Protein 6OZ1 (pdb70)

Foldseek 3Di:
DVVPDDPQADCQLPADDDPCVVVLVVVLVVLVVVDPLFVLQFFDVVLLCLLPDPPDFLLSSLCSLLVVLPQFFAEKEFDWDWDQDPVRATAIGTDLAIDTDGSNNLVLLLQLLLQLVVVLVDAAAAEEEEEDFDHSLNSSPQSNLQFRNYEYEDDQNQDDLVQVLVVLVVRLGQEYEYELVCLVSSLVSCLSRLSHAEYEYEPADCVRVSRVVSLVVSVVVCVVSVHNHHYYYSVVSSVVSSPGDTRDGHDRPQQRFHYWQWDDDPVRRIFTFTQGRVLLSCLQNDQFPDNDGHRWQEEQQFGPSFVVNSNGNSNQSSRRHYYYYDNDNQCPCVQSRQLNSLTQEYEAEQLVLLVVLLVLLVVLVVPDDDVDDSVVVSLVSLVCCQCRRNPVNHSYYEYEPADAAPVSQVVVCSSNVYHYWYWYDDPFAPTADIQQAGNPAFWDDKDFDAPVVQPAACPDPPWHKHFIWTDTPSGTPATPPCVVVRVVQADPVRTGGPQWMWTDPGVRGIGTQARVVQWDAAQVGHIERQRNLQNLLSSQNQFPGKAKDDDNNHQAIEMATATDPVLCVVCVVPVVPSQVVSLVSQVVSCVVVVHDPRSRHPYYHYDPDDDDSNNVQAPSSRHGPVVVVCVVCVVVVVVVVVD

Structure (mmCIF, N/CA/C/O backbone):
data_6OZ1
#
_entry.id   6OZ1
#
_cell.length_a   60.325
_cell.length_b   90.580
_cell.length_c   172.202
_cell.angle_alpha   90.00
_cell.angle_beta   90.00
_cell.angle_gamma   90.00
#
_symmetry.space_group_name_H-M   'P 21 21 21'
#
loop_
_entity.id
_entity.type
_entity.pdbx_description
1 polymer Oxidoreductase
2 non-polymer 'SULFATE ION'
3 non-polymer 'CHLORIDE ION'
4 non-polymer 'ADENOSINE MONOPHOSPHATE'
5 non-polymer 'SUCCINIC ACID'
6 non-polymer GLYCEROL
7 water water
#
loop_
_atom_site.group_PDB
_atom_site.id
_atom_site.type_symbol
_atom_site.label_atom_id
_atom_site.label_alt_id
_atom_site.label_comp_id
_atom_site.label_asym_id
_atom_site.label_entity_id
_atom_site.label_seq_id
_atom_site.pdbx_PDB_ins_code
_atom_site.Cartn_x
_atom_site.Cartn_y
_atom_site.Cartn_z
_atom_site.occupancy
_atom_site.B_iso_or_equiv
_atom_site.auth_seq_id
_atom_site.auth_comp_id
_atom_site.auth_asym_id
_atom_site.auth_atom_id
_atom_site.pdbx_PDB_model_num
ATOM 1 N N . GLN A 1 1 ? 3.685 41.886 -40.266 1.00 94.50 -1 GLN A N 1
ATOM 2 C CA . GLN A 1 1 ? 3.902 40.492 -40.659 1.00 96.38 -1 GLN A CA 1
ATOM 3 C C . GLN A 1 1 ? 3.287 40.192 -42.020 1.00 99.64 -1 GLN A C 1
ATOM 4 O O . GLN A 1 1 ? 3.645 39.214 -42.675 1.00 98.30 -1 GLN A O 1
ATOM 10 N N . GLY A 1 2 ? 2.343 41.029 -42.448 1.00 109.61 0 GLY A N 1
ATOM 11 C CA . GLY A 1 2 ? 1.957 41.005 -43.845 1.00 109.08 0 GLY A CA 1
ATOM 12 C C . GLY A 1 2 ? 3.128 41.338 -44.742 1.00 105.13 0 GLY A C 1
ATOM 13 O O . GLY A 1 2 ? 3.185 40.894 -45.893 1.00 108.43 0 GLY A O 1
ATOM 14 N N . MET A 1 3 ? 4.097 42.086 -44.212 1.00 82.82 1 MET A N 1
ATOM 15 C CA . MET A 1 3 ? 5.263 42.494 -44.970 1.00 67.26 1 MET A CA 1
ATOM 16 C C . MET A 1 3 ? 6.418 41.509 -44.893 1.00 57.81 1 MET A C 1
ATOM 17 O O . MET A 1 3 ? 7.447 41.759 -45.526 1.00 57.27 1 MET A O 1
ATOM 22 N N . THR A 1 4 ? 6.268 40.401 -44.167 1.00 56.51 2 THR A N 1
ATOM 23 C CA . THR A 1 4 ? 7.195 39.273 -44.246 1.00 55.98 2 THR A CA 1
ATOM 24 C C . THR A 1 4 ? 6.655 38.131 -45.101 1.00 55.64 2 THR A C 1
ATOM 25 O O . THR A 1 4 ? 7.295 37.080 -45.192 1.00 55.38 2 THR A O 1
ATOM 29 N N . GLU A 1 5 ? 5.504 38.316 -45.736 1.00 55.87 3 GLU A N 1
ATOM 30 C CA . GLU A 1 5 ? 4.984 37.336 -46.685 1.00 58.60 3 GLU A CA 1
ATOM 31 C C . GLU A 1 5 ? 5.881 37.253 -47.916 1.00 56.16 3 GLU A C 1
ATOM 32 O O . GLU A 1 5 ? 6.393 38.268 -48.394 1.00 56.53 3 GLU A O 1
ATOM 38 N N . THR A 1 6 ? 6.045 36.045 -48.452 1.00 56.15 4 THR A N 1
ATOM 39 C CA . THR A 1 6 ? 6.758 35.873 -49.713 1.00 56.61 4 THR A CA 1
ATOM 40 C C . THR A 1 6 ? 5.897 35.068 -50.679 1.00 57.21 4 THR A C 1
ATOM 41 O O . THR A 1 6 ? 4.848 34.536 -50.308 1.00 57.17 4 THR A O 1
ATOM 45 N N . ILE A 1 7 ? 6.381 34.930 -51.918 1.00 57.89 5 ILE A N 1
ATOM 46 C CA . ILE A 1 7 ? 5.693 34.047 -52.845 1.00 58.73 5 ILE A CA 1
ATOM 47 C C . ILE A 1 7 ? 5.742 32.588 -52.377 1.00 58.60 5 ILE A C 1
ATOM 48 O O . ILE A 1 7 ? 4.953 31.775 -52.866 1.00 59.31 5 ILE A O 1
ATOM 53 N N . SER A 1 8 ? 6.636 32.225 -51.441 1.00 57.91 6 SER A N 1
ATOM 54 C CA . SER A 1 8 ? 6.642 30.865 -50.902 1.00 57.96 6 SER A CA 1
ATOM 55 C C . SER A 1 8 ? 5.720 30.687 -49.705 1.00 57.32 6 SER A C 1
ATOM 56 O O . SER A 1 8 ? 5.593 29.563 -49.209 1.00 57.42 6 SER A O 1
ATOM 59 N N . THR A 1 9 ? 5.094 31.748 -49.219 1.00 56.79 7 THR A N 1
ATOM 60 C CA . THR A 1 9 ? 4.204 31.632 -48.078 1.00 56.23 7 THR A CA 1
ATOM 61 C C . THR A 1 9 ? 3.016 30.766 -48.466 1.00 56.69 7 THR A C 1
ATOM 62 O O . THR A 1 9 ? 2.334 31.074 -49.457 1.00 57.35 7 THR A O 1
ATOM 66 N N . PRO A 1 10 ? 2.748 29.677 -47.751 1.00 56.56 8 PRO A N 1
ATOM 67 C CA . PRO A 1 10 ? 1.572 28.864 -48.076 1.00 57.07 8 PRO A CA 1
ATOM 68 C C . PRO A 1 10 ? 0.306 29.694 -48.023 1.00 56.92 8 PRO A C 1
ATOM 69 O O . PRO A 1 10 ? 0.132 30.537 -47.140 1.00 56.20 8 PRO A O 1
ATOM 73 N N . ALA A 1 11 ? -0.566 29.482 -49.012 1.00 58.72 9 ALA A N 1
ATOM 74 C CA . ALA A 1 11 ? -1.942 29.930 -48.850 1.00 61.35 9 ALA A CA 1
ATOM 75 C C . ALA A 1 11 ? -2.587 29.217 -47.674 1.00 67.95 9 ALA A C 1
ATOM 76 O O . ALA A 1 11 ? -3.446 29.788 -46.998 1.00 66.16 9 ALA A O 1
ATOM 78 N N . ALA A 1 12 ? -2.137 27.985 -47.393 1.00 71.17 10 ALA A N 1
ATOM 79 C CA . ALA A 1 12 ? -2.674 27.160 -46.319 1.00 72.41 10 ALA A CA 1
ATOM 80 C C . ALA A 1 12 ? -2.447 27.764 -44.925 1.00 76.51 10 ALA A C 1
ATOM 81 O O . ALA A 1 12 ? -3.072 27.300 -43.955 1.00 75.80 10 ALA A O 1
ATOM 83 N N . THR A 1 13 ? -1.564 28.776 -44.798 1.00 76.89 11 THR A N 1
ATOM 84 C CA . THR A 1 13 ? -1.494 29.586 -43.576 1.00 74.34 11 THR A CA 1
ATOM 85 C C . THR A 1 13 ? -2.779 30.381 -43.358 1.00 77.49 11 THR A C 1
ATOM 86 O O . THR A 1 13 ? -2.956 30.954 -42.274 1.00 67.25 11 THR A O 1
ATOM 90 N N . THR A 1 14 ? -3.659 30.409 -44.374 1.00 89.62 12 THR A N 1
ATOM 91 C CA . THR A 1 14 ? -4.918 31.144 -44.440 1.00 96.36 12 THR A CA 1
ATOM 92 C C . THR A 1 14 ? -6.060 30.241 -44.911 1.00 99.35 12 THR A C 1
ATOM 93 O O . THR A 1 14 ? -7.013 29.996 -44.165 1.00 100.86 12 THR A O 1
ATOM 97 N N . THR A 1 15 ? -5.971 29.731 -46.143 1.00 98.54 13 THR A N 1
ATOM 98 C CA . THR A 1 15 ? -7.102 29.086 -46.793 1.00 101.75 13 THR A CA 1
ATOM 99 C C . THR A 1 15 ? -6.819 27.623 -47.144 1.00 110.09 13 THR A C 1
ATOM 100 O O . THR A 1 15 ? -5.701 27.281 -47.550 1.00 108.08 13 THR A O 1
ATOM 104 N N . PRO A 1 16 ? -7.815 26.724 -46.974 1.00 123.38 14 PRO A N 1
ATOM 105 C CA . PRO A 1 16 ? -7.675 25.350 -47.485 1.00 134.66 14 PRO A CA 1
ATOM 106 C C . PRO A 1 16 ? -8.297 25.182 -48.874 1.00 144.37 14 PRO A C 1
ATOM 107 O O . PRO A 1 16 ? -9.516 25.321 -49.023 1.00 148.46 14 PRO A O 1
ATOM 111 N N . ASP A 1 17 ? -7.488 24.901 -49.901 1.00 149.01 15 ASP A N 1
ATOM 112 C CA . ASP A 1 17 ? -7.954 24.901 -51.287 1.00 151.11 15 ASP A CA 1
ATOM 113 C C . ASP A 1 17 ? -7.703 23.566 -51.970 1.00 147.40 15 ASP A C 1
ATOM 114 O O . ASP A 1 17 ? -6.586 23.034 -51.926 1.00 149.42 15 ASP A O 1
ATOM 119 N N . LEU A 1 18 ? -8.744 23.050 -52.615 1.00 138.75 16 LEU A N 1
ATOM 120 C CA . LEU A 1 18 ? -8.670 21.990 -53.610 1.00 131.98 16 LEU A CA 1
ATOM 121 C C . LEU A 1 18 ? -10.058 21.870 -54.220 1.00 129.06 16 LEU A C 1
ATOM 122 O O . LEU A 1 18 ? -11.050 22.317 -53.634 1.00 125.99 16 LEU A O 1
ATOM 127 N N . ALA A 1 19 ? -10.109 21.270 -55.413 1.00 131.36 17 ALA A N 1
ATOM 128 C CA . ALA A 1 19 ? -11.356 21.166 -56.164 1.00 135.15 17 ALA A CA 1
ATOM 129 C C . ALA A 1 19 ? -12.516 20.642 -55.321 1.00 140.25 17 ALA A C 1
ATOM 130 O O . ALA A 1 19 ? -13.672 21.008 -55.570 1.00 140.72 17 ALA A O 1
ATOM 132 N N . ASP A 1 20 ? -12.233 19.811 -54.307 1.00 146.41 18 ASP A N 1
ATOM 133 C CA . ASP A 1 20 ? -13.297 19.143 -53.559 1.00 151.60 18 ASP A CA 1
ATOM 134 C C . ASP A 1 20 ? -13.937 19.982 -52.463 1.00 150.44 18 ASP A C 1
ATOM 135 O O . ASP A 1 20 ? -15.021 19.619 -52.005 1.00 151.87 18 ASP A O 1
ATOM 140 N N . GLN A 1 21 ? -13.312 21.056 -51.982 1.00 144.73 19 GLN A N 1
ATOM 141 C CA . GLN A 1 21 ? -14.081 21.737 -50.942 1.00 139.38 19 GLN A CA 1
ATOM 142 C C . GLN A 1 21 ? -15.322 22.411 -51.507 1.00 136.64 19 GLN A C 1
ATOM 143 O O . GLN A 1 21 ? -16.098 22.993 -50.744 1.00 135.56 19 GLN A O 1
ATOM 149 N N . GLN A 1 22 ? -15.495 22.333 -52.828 1.00 135.30 20 GLN A N 1
ATOM 150 C CA . GLN A 1 22 ? -16.800 22.400 -53.478 1.00 134.62 20 GLN A CA 1
ATOM 151 C C . GLN A 1 22 ? -17.592 21.109 -53.289 1.00 136.23 20 GLN A C 1
ATOM 152 O O . GLN A 1 22 ? -18.821 21.145 -53.179 1.00 139.57 20 GLN A O 1
ATOM 158 N N . GLU A 1 23 ? -16.908 19.961 -53.260 1.00 132.07 21 GLU A N 1
ATOM 159 C CA . GLU A 1 23 ? -17.584 18.680 -53.076 1.00 128.25 21 GLU A CA 1
ATOM 160 C C . GLU A 1 23 ? -18.009 18.503 -51.612 1.00 120.08 21 GLU A C 1
ATOM 161 O O . GLU A 1 23 ? -19.018 17.851 -51.325 1.00 119.89 21 GLU A O 1
ATOM 167 N N . LEU A 1 24 ? -17.226 19.047 -50.674 1.00 108.70 22 LEU A N 1
ATOM 168 C CA . LEU A 1 24 ? -17.643 18.998 -49.270 1.00 101.44 22 LEU A CA 1
ATOM 169 C C . LEU A 1 24 ? -18.790 19.966 -49.006 1.00 104.22 22 LEU A C 1
ATOM 170 O O . LEU A 1 24 ? -19.754 19.605 -48.326 1.00 106.61 22 LEU A O 1
ATOM 175 N N . GLU A 1 25 ? -18.708 21.192 -49.542 1.00 104.11 23 GLU A N 1
ATOM 176 C CA . GLU A 1 25 ? -19.834 22.120 -49.449 1.00 101.56 23 GLU A CA 1
ATOM 177 C C . GLU A 1 25 ? -21.105 21.488 -49.990 1.00 96.19 23 GLU A C 1
ATOM 178 O O . GLU A 1 25 ? -22.201 21.772 -49.489 1.00 95.23 23 GLU A O 1
ATOM 184 N N . ARG A 1 26 ? -20.974 20.622 -51.001 1.00 90.67 24 ARG A N 1
ATOM 185 C CA . ARG A 1 26 ? -22.097 19.852 -51.520 1.00 89.04 24 ARG A CA 1
ATOM 186 C C . ARG A 1 26 ? -22.479 18.727 -50.563 1.00 83.24 24 ARG A C 1
ATOM 187 O O . ARG A 1 26 ? -23.662 18.524 -50.272 1.00 79.94 24 ARG A O 1
ATOM 195 N N . ARG A 1 27 ? -21.485 17.982 -50.066 1.00 83.05 25 ARG A N 1
ATOM 196 C CA . ARG A 1 27 ? -21.746 16.913 -49.102 1.00 83.16 25 ARG A CA 1
ATOM 197 C C . ARG A 1 27 ? -22.354 17.442 -47.809 1.00 76.60 25 ARG A C 1
ATOM 198 O O . ARG A 1 27 ? -23.210 16.779 -47.206 1.00 69.96 25 ARG A O 1
ATOM 206 N N . VAL A 1 28 ? -21.927 18.625 -47.370 1.00 68.39 26 VAL A N 1
ATOM 207 C CA . VAL A 1 28 ? -22.568 19.279 -46.237 1.00 66.63 26 VAL A CA 1
ATOM 208 C C . VAL A 1 28 ? -24.014 19.591 -46.570 1.00 69.99 26 VAL A C 1
ATOM 209 O O . VAL A 1 28 ? -24.932 19.262 -45.808 1.00 67.41 26 VAL A O 1
ATOM 213 N N . ALA A 1 29 ? -24.240 20.180 -47.753 1.00 69.86 27 ALA A N 1
ATOM 214 C CA . ALA A 1 29 ? -25.588 20.525 -48.180 1.00 71.51 27 ALA A CA 1
ATOM 215 C C . ALA A 1 29 ? -26.490 19.300 -48.202 1.00 72.70 27 ALA A C 1
ATOM 216 O O . ALA A 1 29 ? -27.666 19.376 -47.828 1.00 72.93 27 ALA A O 1
ATOM 218 N N . GLN A 1 30 ? -25.951 18.153 -48.598 1.00 73.52 28 GLN A N 1
ATOM 219 C CA . GLN A 1 30 ? -26.768 16.952 -48.653 1.00 84.32 28 GLN A CA 1
ATOM 220 C C . GLN A 1 30 ? -27.176 16.487 -47.263 1.00 81.42 28 GLN A C 1
ATOM 221 O O . GLN A 1 30 ? -28.342 16.136 -47.042 1.00 83.25 28 GLN A O 1
ATOM 227 N N . VAL A 1 31 ? -26.239 16.482 -46.306 1.00 70.46 29 VAL A N 1
ATOM 228 C CA . VAL A 1 31 ? -26.573 16.049 -44.958 1.00 68.60 29 VAL A CA 1
ATOM 229 C C . VAL A 1 31 ? -27.594 16.996 -44.345 1.00 67.69 29 VAL A C 1
ATOM 230 O O . VAL A 1 31 ? -28.501 16.573 -43.617 1.00 67.25 29 VAL A O 1
ATOM 234 N N . VAL A 1 32 ? -27.476 18.290 -44.646 1.00 67.56 30 VAL A N 1
ATOM 235 C CA . VAL A 1 32 ? -28.402 19.265 -44.084 1.00 66.95 30 VAL A CA 1
ATOM 236 C C . VAL A 1 32 ? -29.793 19.085 -44.665 1.00 71.40 30 VAL A C 1
ATOM 237 O O . VAL A 1 32 ? -30.792 19.264 -43.958 1.00 68.52 30 VAL A O 1
ATOM 241 N N . SER A 1 33 ? -29.887 18.663 -45.928 1.00 76.17 31 SER A N 1
ATOM 242 C CA . SER A 1 33 ? -31.150 18.709 -46.650 1.00 84.05 31 SER A CA 1
ATOM 243 C C . SER A 1 33 ? -32.143 17.634 -46.231 1.00 86.70 31 SER A C 1
ATOM 244 O O . SER A 1 33 ? -33.319 17.745 -46.590 1.00 95.73 31 SER A O 1
ATOM 247 N N . ASN A 1 34 ? -31.723 16.598 -45.512 1.00 81.05 32 ASN A N 1
ATOM 248 C CA . ASN A 1 34 ? -32.677 15.642 -44.960 1.00 80.49 32 ASN A CA 1
ATOM 249 C C . ASN A 1 34 ? -32.726 15.699 -43.435 1.00 73.50 32 ASN A C 1
ATOM 250 O O . ASN A 1 34 ? -33.207 14.757 -42.795 1.00 72.10 32 ASN A O 1
ATOM 255 N N . ASP A 1 35 ? -32.254 16.792 -42.836 1.00 68.82 33 ASP A N 1
ATOM 256 C CA . ASP A 1 35 ? -32.068 16.858 -41.389 1.00 65.78 33 ASP A CA 1
ATOM 257 C C . ASP A 1 35 ? -32.567 18.171 -40.809 1.00 66.31 33 ASP A C 1
ATOM 258 O O . ASP A 1 35 ? -31.825 19.165 -40.789 1.00 64.10 33 ASP A O 1
ATOM 263 N N . PRO A 1 36 ? -33.786 18.188 -40.250 1.00 70.45 34 PRO A N 1
ATOM 264 C CA . PRO A 1 36 ? -34.327 19.432 -39.661 1.00 70.91 34 PRO A CA 1
ATOM 265 C C . PRO A 1 36 ? -33.522 19.998 -38.495 1.00 66.23 34 PRO A C 1
ATOM 266 O O . PRO A 1 36 ? -33.407 21.225 -38.366 1.00 61.53 34 PRO A O 1
ATOM 270 N N . GLN A 1 37 ? -32.961 19.144 -37.635 1.00 62.20 35 GLN A N 1
ATOM 271 C CA . GLN A 1 37 ? -32.122 19.643 -36.548 1.00 60.93 35 GLN A CA 1
ATOM 272 C C . GLN A 1 37 ? -30.974 20.514 -37.070 1.00 64.19 35 GLN A C 1
ATOM 273 O O . GLN A 1 37 ? -30.657 21.554 -36.478 1.00 67.97 35 GLN A O 1
ATOM 279 N N . LEU A 1 38 ? -30.354 20.122 -38.191 1.00 62.04 36 LEU A N 1
ATOM 280 C CA . LEU A 1 38 ? -29.156 20.822 -38.653 1.00 59.17 36 LEU A CA 1
ATOM 281 C C . LEU A 1 38 ? -29.482 22.167 -39.276 1.00 60.18 36 LEU A C 1
ATOM 282 O O . LEU A 1 38 ? -28.706 23.113 -39.126 1.00 59.56 36 LEU A O 1
ATOM 287 N N . GLN A 1 39 ? -30.604 22.266 -39.975 1.00 62.77 37 GLN A N 1
ATOM 288 C CA . GLN A 1 39 ? -31.019 23.542 -40.555 1.00 69.82 37 GLN A CA 1
ATOM 289 C C . GLN A 1 39 ? -30.986 24.678 -39.528 1.00 71.31 37 GLN A C 1
ATOM 290 O O . GLN A 1 39 ? -30.440 25.753 -39.797 1.00 71.33 37 GLN A O 1
ATOM 296 N N . ALA A 1 40 ? -31.521 24.443 -38.333 1.00 70.99 38 ALA A N 1
ATOM 297 C CA . ALA A 1 40 ? -31.637 25.493 -37.326 1.00 72.99 38 ALA A CA 1
ATOM 298 C C . ALA A 1 40 ? -30.332 25.799 -36.598 1.00 71.23 38 ALA A C 1
ATOM 299 O O . ALA A 1 40 ? -30.340 26.627 -35.678 1.00 72.77 38 ALA A O 1
ATOM 301 N N . LEU A 1 41 ? -29.215 25.176 -36.978 1.00 64.46 39 LEU A N 1
ATOM 302 C CA . LEU A 1 41 ? -27.970 25.333 -36.241 1.00 62.25 39 LEU A CA 1
ATOM 303 C C . LEU A 1 41 ? -26.880 25.993 -37.067 1.00 62.07 39 LEU A C 1
ATOM 304 O O . LEU A 1 41 ? -25.706 25.926 -36.687 1.00 59.30 39 LEU A O 1
ATOM 309 N N . LEU A 1 42 ? -27.219 26.599 -38.172 1.00 65.88 40 LEU A N 1
ATOM 310 C CA . LEU A 1 42 ? -26.159 27.284 -38.892 1.00 69.51 40 LEU A CA 1
ATOM 311 C C . LEU A 1 42 ? -25.819 28.596 -38.184 1.00 66.23 40 LEU A C 1
ATOM 312 O O . LEU A 1 42 ? -26.667 29.170 -37.493 1.00 62.17 40 LEU A O 1
ATOM 317 N N . PRO A 1 43 ? -24.575 29.060 -38.300 1.00 67.60 41 PRO A N 1
ATOM 318 C CA . PRO A 1 43 ? -24.185 30.303 -37.623 1.00 68.67 41 PRO A CA 1
ATOM 319 C C . PRO A 1 43 ? -24.921 31.525 -38.151 1.00 71.67 41 PRO A C 1
ATOM 320 O O . PRO A 1 43 ? -25.087 31.714 -39.356 1.00 72.40 41 PRO A O 1
ATOM 324 N N . ASP A 1 44 ? -25.332 32.374 -37.221 1.00 70.18 42 ASP A N 1
ATOM 325 C CA . ASP A 1 44 ? -26.007 33.628 -37.535 1.00 70.66 42 ASP A CA 1
ATOM 326 C C . ASP A 1 44 ? -24.960 34.721 -37.708 1.00 75.41 42 ASP A C 1
ATOM 327 O O . ASP A 1 44 ? -24.228 35.041 -36.767 1.00 77.19 42 ASP A O 1
ATOM 332 N N . ASP A 1 45 ? -24.895 35.310 -38.899 1.00 80.45 43 ASP A N 1
ATOM 333 C CA . ASP A 1 45 ? -23.870 36.320 -39.133 1.00 84.23 43 ASP A CA 1
ATOM 334 C C . ASP A 1 45 ? -24.181 37.641 -38.442 1.00 80.35 43 ASP A C 1
ATOM 335 O O . ASP A 1 45 ? -23.274 38.462 -38.276 1.00 81.44 43 ASP A O 1
ATOM 340 N N . ALA A 1 46 ? -25.429 37.861 -38.033 1.00 74.64 44 ALA A N 1
ATOM 341 C CA . ALA A 1 46 ? -25.737 39.023 -37.206 1.00 72.99 44 ALA A CA 1
ATOM 342 C C . ALA A 1 46 ? -25.224 38.839 -35.776 1.00 72.55 44 ALA A C 1
ATOM 343 O O . ALA A 1 46 ? -24.712 39.784 -35.161 1.00 74.23 44 ALA A O 1
ATOM 345 N N . VAL A 1 47 ? -25.355 37.638 -35.222 1.00 66.00 45 VAL A N 1
ATOM 346 C CA . VAL A 1 47 ? -24.788 37.407 -33.898 1.00 67.42 45 VAL A CA 1
ATOM 347 C C . VAL A 1 47 ? -23.266 37.495 -33.951 1.00 70.53 45 VAL A C 1
ATOM 348 O O . VAL A 1 47 ? -22.641 38.100 -33.073 1.00 72.46 45 VAL A O 1
ATOM 352 N N . SER A 1 48 ? -22.650 36.953 -35.011 1.00 72.59 46 SER A N 1
ATOM 353 C CA . SER A 1 48 ? -21.193 36.997 -35.135 1.00 74.98 46 SER A CA 1
ATOM 354 C C . SER A 1 48 ? -20.670 38.426 -35.214 1.00 76.88 46 SER A C 1
ATOM 355 O O . SER A 1 48 ? -19.644 38.749 -34.604 1.00 77.85 46 SER A O 1
ATOM 358 N N . GLY A 1 49 ? -21.350 39.294 -35.966 1.00 73.97 47 GLY A N 1
ATOM 359 C CA . GLY A 1 49 ? -20.884 40.664 -36.077 1.00 74.23 47 GLY A CA 1
ATOM 360 C C . GLY A 1 49 ? -21.009 41.439 -34.777 1.00 76.00 47 GLY A C 1
ATOM 361 O O . GLY A 1 49 ? -20.173 42.291 -34.471 1.00 82.14 47 GLY A O 1
ATOM 362 N N . ALA A 1 50 ? -22.063 41.178 -34.006 1.00 72.11 48 ALA A N 1
ATOM 363 C CA . ALA A 1 50 ? -22.164 41.793 -32.688 1.00 72.90 48 ALA A CA 1
ATOM 364 C C . ALA A 1 50 ? -21.047 41.303 -31.766 1.00 69.45 48 ALA A C 1
ATOM 365 O O . ALA A 1 50 ? -20.404 42.101 -31.069 1.00 67.80 48 ALA A O 1
ATOM 367 N N . VAL A 1 51 ? -20.779 39.999 -31.781 1.00 67.98 49 VAL A N 1
ATOM 368 C CA . VAL A 1 51 ? -19.774 39.420 -30.893 1.00 66.72 49 VAL A CA 1
ATOM 369 C C . VAL A 1 51 ? -18.386 39.973 -31.196 1.00 70.55 49 VAL A C 1
ATOM 370 O O . VAL A 1 51 ? -17.585 40.214 -30.283 1.00 70.58 49 VAL A O 1
ATOM 374 N N . ASN A 1 52 ? -18.086 40.205 -32.471 1.00 71.60 50 ASN A N 1
ATOM 375 C CA . ASN A 1 52 ? -16.760 40.633 -32.881 1.00 73.54 50 ASN A CA 1
ATOM 376 C C . ASN A 1 52 ? -16.604 42.150 -32.963 1.00 74.03 50 ASN A C 1
ATOM 377 O O . ASN A 1 52 ? -15.588 42.619 -33.479 1.00 75.88 50 ASN A O 1
ATOM 382 N N . GLU A 1 53 ? -17.560 42.922 -32.452 1.00 76.12 51 GLU A N 1
ATOM 383 C CA . GLU A 1 53 ? -17.403 44.371 -32.437 1.00 81.56 51 GLU A CA 1
ATOM 384 C C . GLU A 1 53 ? -16.153 44.742 -31.642 1.00 80.79 51 GLU A C 1
ATOM 385 O O . GLU A 1 53 ? -16.015 44.327 -30.481 1.00 77.16 51 GLU A O 1
ATOM 391 N N . PRO A 1 54 ? -15.228 45.508 -32.216 1.00 80.94 52 PRO A N 1
ATOM 392 C CA . PRO A 1 54 ? -13.976 45.787 -31.511 1.00 79.85 52 PRO A CA 1
ATOM 393 C C . PRO A 1 54 ? -14.225 46.598 -30.253 1.00 80.05 52 PRO A C 1
ATOM 394 O O . PRO A 1 54 ? -15.150 47.411 -30.183 1.00 82.15 52 PRO A O 1
ATOM 398 N N . GLY A 1 55 ? -13.406 46.335 -29.238 1.00 75.76 53 GLY A N 1
ATOM 399 C CA . GLY A 1 55 ? -13.460 47.071 -27.995 1.00 74.92 53 GLY A CA 1
ATOM 400 C C . GLY A 1 55 ? -14.408 46.522 -26.953 1.00 72.29 53 GLY A C 1
ATOM 401 O O . GLY A 1 55 ? -14.536 47.124 -25.878 1.00 74.89 53 GLY A O 1
ATOM 402 N N . LEU A 1 56 ? -15.073 45.406 -27.226 1.00 67.87 54 LEU A N 1
ATOM 403 C CA . LEU A 1 56 ? -15.998 44.841 -26.259 1.00 67.50 54 LEU A CA 1
ATOM 404 C C . LEU A 1 56 ? -15.246 44.202 -25.101 1.00 66.76 54 LEU A C 1
ATOM 405 O O . LEU A 1 56 ? -14.196 43.583 -25.286 1.00 65.53 54 LEU A O 1
ATOM 410 N N . THR A 1 57 ? -15.782 44.363 -23.896 1.00 67.71 55 THR A N 1
ATOM 411 C CA . THR A 1 57 ? -15.277 43.577 -22.788 1.00 66.98 55 THR A CA 1
ATOM 412 C C . THR A 1 57 ? -15.620 42.114 -23.035 1.00 64.56 55 THR A C 1
ATOM 413 O O . THR A 1 57 ? -16.480 41.792 -23.857 1.00 63.74 55 THR A O 1
ATOM 417 N N . LEU A 1 58 ? -14.957 41.221 -22.299 1.00 46.07 56 LEU A N 1
ATOM 418 C CA . LEU A 1 58 ? -15.257 39.807 -22.467 1.00 46.41 56 LEU A CA 1
ATOM 419 C C . LEU A 1 58 ? -16.692 39.493 -22.044 1.00 49.17 56 LEU A C 1
ATOM 420 O O . LEU A 1 58 ? -17.385 38.718 -22.715 1.00 52.39 56 LEU A O 1
ATOM 425 N N . ILE A 1 59 ? -17.164 40.088 -20.943 1.00 46.34 57 ILE A N 1
ATOM 426 C CA . ILE A 1 59 ? -18.532 39.788 -20.531 1.00 48.41 57 ILE A CA 1
ATOM 427 C C . ILE A 1 59 ? -19.535 40.347 -21.543 1.00 49.86 57 ILE A C 1
ATOM 428 O O . ILE A 1 59 ? -20.542 39.699 -21.846 1.00 48.19 57 ILE A O 1
ATOM 433 N N . GLU A 1 60 ? -19.270 41.521 -22.115 1.00 53.40 58 GLU A N 1
ATOM 434 C CA . GLU A 1 60 ? -20.189 42.041 -23.123 1.00 57.10 58 GLU A CA 1
ATOM 435 C C . GLU A 1 60 ? -20.262 41.131 -24.344 1.00 56.11 58 GLU A C 1
ATOM 436 O O . GLU A 1 60 ? -21.349 40.870 -24.862 1.00 58.42 58 GLU A O 1
ATOM 442 N N . LEU A 1 61 ? -19.128 40.624 -24.822 1.00 55.40 59 LEU A N 1
ATOM 443 C CA . LEU A 1 61 ? -19.209 39.750 -25.993 1.00 54.80 59 LEU A CA 1
ATOM 444 C C . LEU A 1 61 ? -19.817 38.393 -25.637 1.00 50.21 59 LEU A C 1
ATOM 445 O O . LEU A 1 61 ? -20.562 37.818 -26.440 1.00 51.01 59 LEU A O 1
ATOM 450 N N . ILE A 1 62 ? -19.539 37.875 -24.436 1.00 47.76 60 ILE A N 1
ATOM 451 C CA . ILE A 1 62 ? -20.235 36.673 -23.972 1.00 48.82 60 ILE A CA 1
ATOM 452 C C . ILE A 1 62 ? -21.743 36.914 -23.948 1.00 50.19 60 ILE A C 1
ATOM 453 O O . ILE A 1 62 ? -22.534 36.055 -24.358 1.00 49.36 60 ILE A O 1
ATOM 458 N N . ARG A 1 63 ? -22.159 38.086 -23.460 1.00 47.23 61 ARG A N 1
ATOM 459 C CA . ARG A 1 63 ? -23.583 38.386 -23.377 1.00 50.86 61 ARG A CA 1
ATOM 460 C C . ARG A 1 63 ? -24.207 38.452 -24.771 1.00 53.60 61 ARG A C 1
ATOM 461 O O . ARG A 1 63 ? -25.312 37.939 -24.986 1.00 54.18 61 ARG A O 1
ATOM 469 N N . ARG A 1 64 ? -23.519 39.087 -25.732 1.00 50.98 62 ARG A N 1
ATOM 470 C CA . ARG A 1 64 ? -24.083 39.180 -27.076 1.00 53.83 62 ARG A CA 1
ATOM 471 C C . ARG A 1 64 ? -24.191 37.808 -27.728 1.00 52.18 62 ARG A C 1
ATOM 472 O O . ARG A 1 64 ? -25.107 37.578 -28.527 1.00 52.36 62 ARG A O 1
ATOM 480 N N . LEU A 1 65 ? -23.256 36.893 -27.413 1.00 50.98 63 LEU A N 1
ATOM 481 C CA . LEU A 1 65 ? -23.307 35.545 -27.972 1.00 50.33 63 LEU A CA 1
ATOM 482 C C . LEU A 1 65 ? -24.476 34.759 -27.395 1.00 50.84 63 LEU A C 1
ATOM 483 O O . LEU A 1 65 ? -25.275 34.177 -28.141 1.00 49.85 63 LEU A O 1
ATOM 488 N N . LEU A 1 66 ? -24.605 34.750 -26.061 1.00 48.29 64 LEU A N 1
ATOM 489 C CA . LEU A 1 66 ? -25.622 33.922 -25.428 1.00 46.77 64 LEU A CA 1
ATOM 490 C C . LEU A 1 66 ? -27.015 34.524 -25.589 1.00 51.15 64 LEU A C 1
ATOM 491 O O . LEU A 1 66 ? -27.958 33.811 -25.937 1.00 55.22 64 LEU A O 1
ATOM 496 N N . GLU A 1 67 ? -27.178 35.840 -25.365 1.00 51.16 65 GLU A N 1
ATOM 497 C CA . GLU A 1 67 ? -28.485 36.436 -25.644 1.00 56.16 65 GLU A CA 1
ATOM 498 C C . GLU A 1 67 ? -28.784 36.446 -27.138 1.00 56.33 65 GLU A C 1
ATOM 499 O O . GLU A 1 67 ? -29.952 36.354 -27.538 1.00 56.59 65 GLU A O 1
ATOM 505 N N . GLY A 1 68 ? -27.757 36.575 -27.980 1.00 54.81 66 GLY A N 1
ATOM 506 C CA . GLY A 1 68 ? -28.002 36.631 -29.412 1.00 59.83 66 GLY A CA 1
ATOM 507 C C . GLY A 1 68 ? -28.550 35.330 -29.977 1.00 62.82 66 GLY A C 1
ATOM 508 O O . GLY A 1 68 ? -29.434 35.343 -30.832 1.00 66.67 66 GLY A O 1
ATOM 509 N N . TYR A 1 69 ? -28.037 34.188 -29.516 1.00 59.93 67 TYR A N 1
ATOM 510 C CA . TYR A 1 69 ? -28.572 32.932 -30.027 1.00 57.60 67 TYR A CA 1
ATOM 511 C C . TYR A 1 69 ? -29.868 32.519 -29.332 1.00 59.36 67 TYR A C 1
ATOM 512 O O . TYR A 1 69 ? -30.649 31.761 -29.909 1.00 60.22 67 TYR A O 1
ATOM 521 N N . GLY A 1 70 ? -30.147 33.026 -28.138 1.00 58.34 68 GLY A N 1
ATOM 522 C CA . GLY A 1 70 ? -31.527 32.985 -27.669 1.00 60.60 68 GLY A CA 1
ATOM 523 C C . GLY A 1 70 ? -31.956 31.589 -27.260 1.00 55.86 68 GLY A C 1
ATOM 524 O O . GLY A 1 70 ? -31.261 30.920 -26.496 1.00 51.71 68 GLY A O 1
ATOM 525 N N . ASP A 1 71 ? -33.117 31.135 -27.762 1.00 56.25 69 ASP A N 1
ATOM 526 C CA . ASP A 1 71 ? -33.645 29.832 -27.359 1.00 63.41 69 ASP A CA 1
ATOM 527 C C . ASP A 1 71 ? -33.044 28.665 -28.150 1.00 61.46 69 ASP A C 1
ATOM 528 O O . ASP A 1 71 ? -33.499 27.522 -27.995 1.00 59.55 69 ASP A O 1
ATOM 533 N N . ARG A 1 72 ? -32.043 28.940 -28.974 1.00 62.15 70 ARG A N 1
ATOM 534 C CA . ARG A 1 72 ? -31.314 27.884 -29.655 1.00 59.80 70 ARG A CA 1
ATOM 535 C C . ARG A 1 72 ? -30.669 26.953 -28.630 1.00 55.88 70 ARG A C 1
ATOM 536 O O . ARG A 1 72 ? -30.073 27.424 -27.645 1.00 54.51 70 ARG A O 1
ATOM 544 N N . PRO A 1 73 ? -30.769 25.634 -28.820 1.00 54.11 71 PRO A N 1
ATOM 545 C CA . PRO A 1 73 ? -30.054 24.687 -27.939 1.00 48.07 71 PRO A CA 1
ATOM 546 C C . PRO A 1 73 ? -28.548 24.915 -27.966 1.00 45.05 71 PRO A C 1
ATOM 547 O O . PRO A 1 73 ? -27.937 24.933 -29.030 1.00 48.47 71 PRO A O 1
ATOM 551 N N . ALA A 1 74 ? -27.943 25.075 -26.782 1.00 43.18 72 ALA A N 1
ATOM 552 C CA . ALA A 1 74 ? -26.491 25.228 -26.627 1.00 41.76 72 ALA A CA 1
ATOM 553 C C . ALA A 1 74 ? -25.789 23.979 -26.114 1.00 42.81 72 ALA A C 1
ATOM 554 O O . ALA A 1 74 ? -24.684 23.647 -26.570 1.00 41.40 72 ALA A O 1
ATOM 556 N N . LEU A 1 75 ? -26.363 23.312 -25.120 1.00 43.93 73 LEU A N 1
ATOM 557 C CA . LEU A 1 75 ? -25.673 22.259 -24.396 1.00 43.65 73 LEU A CA 1
ATOM 558 C C . LEU A 1 75 ? -26.620 21.083 -24.262 1.00 44.70 73 LEU A C 1
ATOM 559 O O . LEU A 1 75 ? -27.783 21.262 -23.897 1.00 45.14 73 LEU A O 1
ATOM 564 N N . GLY A 1 76 ? -26.145 19.901 -24.636 1.00 43.12 74 GLY A N 1
ATOM 565 C CA . GLY A 1 76 ? -26.922 18.682 -24.549 1.00 44.24 74 GLY A CA 1
ATOM 566 C C . GLY A 1 76 ? -26.312 17.750 -23.515 1.00 46.16 74 GLY A C 1
ATOM 567 O O . GLY A 1 76 ? -25.103 17.531 -23.499 1.00 44.74 74 GLY A O 1
ATOM 568 N N . GLN A 1 77 ? -27.167 17.224 -22.652 1.00 44.89 75 GLN A N 1
ATOM 569 C CA . GLN A 1 77 ? -26.747 16.328 -21.590 1.00 44.50 75 GLN A CA 1
ATOM 570 C C . GLN A 1 77 ? -27.729 15.172 -21.550 1.00 44.26 75 GLN A C 1
ATOM 571 O O . GLN A 1 77 ? -28.909 15.343 -21.864 1.00 43.49 75 GLN A O 1
ATOM 577 N N . ARG A 1 78 ? -27.249 13.985 -21.185 1.00 40.63 76 ARG A N 1
ATOM 578 C CA . ARG A 1 78 ? -28.141 12.836 -21.169 1.00 44.94 76 ARG A CA 1
ATOM 579 C C . ARG A 1 78 ? -29.170 12.969 -20.056 1.00 46.16 76 ARG A C 1
ATOM 580 O O . ARG A 1 78 ? -28.836 13.354 -18.933 1.00 44.42 76 ARG A O 1
ATOM 588 N N . ALA A 1 79 ? -30.429 12.685 -20.382 1.00 47.08 77 ALA A N 1
ATOM 589 C CA . ALA A 1 79 ? -31.496 12.703 -19.390 1.00 53.17 77 ALA A CA 1
ATOM 590 C C . ALA A 1 79 ? -31.286 11.586 -18.374 1.00 53.51 77 ALA A C 1
ATOM 591 O O . ALA A 1 79 ? -30.664 10.567 -18.663 1.00 49.60 77 ALA A O 1
ATOM 593 N N . VAL A 1 80 ? -31.791 11.795 -17.164 1.00 54.93 78 VAL A N 1
ATOM 594 C CA . VAL A 1 80 ? -31.666 10.821 -16.091 1.00 56.14 78 VAL A CA 1
ATOM 595 C C . VAL A 1 80 ? -33.048 10.480 -15.560 1.00 58.67 78 VAL A C 1
ATOM 596 O O . VAL A 1 80 ? -33.974 11.295 -15.612 1.00 57.31 78 VAL A O 1
ATOM 600 N N . GLU A 1 81 ? -33.181 9.275 -15.023 1.00 56.78 79 GLU A N 1
ATOM 601 C CA . GLU A 1 81 ? -34.390 8.900 -14.318 1.00 62.73 79 GLU A CA 1
ATOM 602 C C . GLU A 1 81 ? -34.016 8.406 -12.932 1.00 61.42 79 GLU A C 1
ATOM 603 O O . GLU A 1 81 ? -33.003 7.713 -12.760 1.00 61.55 79 GLU A O 1
ATOM 609 N N . LEU A 1 82 ? -34.815 8.797 -11.946 1.00 58.87 80 LEU A N 1
ATOM 610 C CA . LEU A 1 82 ? -34.647 8.308 -10.587 1.00 60.58 80 LEU A CA 1
ATOM 611 C C . LEU A 1 82 ? -35.369 6.978 -10.462 1.00 63.14 80 LEU A C 1
ATOM 612 O O . LEU A 1 82 ? -36.583 6.894 -10.685 1.00 65.64 80 LEU A O 1
ATOM 617 N N . VAL A 1 83 ? -34.634 5.927 -10.139 1.00 63.59 81 VAL A N 1
ATOM 618 C CA . VAL A 1 83 ? -35.225 4.601 -10.026 1.00 66.71 81 VAL A CA 1
ATOM 619 C C . VAL A 1 83 ? -35.259 4.235 -8.554 1.00 65.69 81 VAL A C 1
ATOM 620 O O . VAL A 1 83 ? -34.211 4.174 -7.897 1.00 62.81 81 VAL A O 1
ATOM 624 N N . THR A 1 84 ? -36.457 3.999 -8.044 1.00 65.53 82 THR A N 1
ATOM 625 C CA . THR A 1 84 ? -36.671 3.577 -6.672 1.00 68.89 82 THR A CA 1
ATOM 626 C C . THR A 1 84 ? -37.016 2.097 -6.683 1.00 79.09 82 THR A C 1
ATOM 627 O O . THR A 1 84 ? -38.095 1.711 -7.146 1.00 82.39 82 THR A O 1
ATOM 631 N N . ASP A 1 85 ? -36.099 1.273 -6.181 1.00 85.64 83 ASP A N 1
ATOM 632 C CA . ASP A 1 85 ? -36.299 -0.170 -6.156 1.00 94.92 83 ASP A CA 1
ATOM 633 C C . ASP A 1 85 ? -37.389 -0.536 -5.142 1.00 96.52 83 ASP A C 1
ATOM 634 O O . ASP A 1 85 ? -37.941 0.314 -4.440 1.00 97.20 83 ASP A O 1
ATOM 639 N N . GLU A 1 86 ? -37.718 -1.824 -5.069 1.00 98.83 84 GLU A N 1
ATOM 640 C CA . GLU A 1 86 ? -38.794 -2.274 -4.187 1.00 103.38 84 GLU A CA 1
ATOM 641 C C . GLU A 1 86 ? -38.410 -2.235 -2.712 1.00 106.85 84 GLU A C 1
ATOM 642 O O . GLU A 1 86 ? -39.265 -2.518 -1.861 1.00 105.99 84 GLU A O 1
ATOM 648 N N . HIS A 1 87 ? -37.159 -1.902 -2.395 1.00 117.01 85 HIS A N 1
ATOM 649 C CA . HIS A 1 87 ? -36.686 -1.744 -1.026 1.00 124.47 85 HIS A CA 1
ATOM 650 C C . HIS A 1 87 ? -36.749 -0.301 -0.549 1.00 117.65 85 HIS A C 1
ATOM 651 O O . HIS A 1 87 ? -36.556 -0.047 0.646 1.00 121.95 85 HIS A O 1
ATOM 658 N N . GLY A 1 88 ? -37.008 0.643 -1.448 1.00 105.05 86 GLY A N 1
ATOM 659 C CA . GLY A 1 88 ? -37.048 2.045 -1.111 1.00 94.04 86 GLY A CA 1
ATOM 660 C C . GLY A 1 88 ? -35.829 2.815 -1.544 1.00 82.59 86 GLY A C 1
ATOM 661 O O . GLY A 1 88 ? -35.843 4.047 -1.480 1.00 82.61 86 GLY A O 1
ATOM 662 N N . ALA A 1 89 ? -34.787 2.126 -2.000 1.00 76.60 87 ALA A N 1
ATOM 663 C CA . ALA A 1 89 ? -33.555 2.776 -2.409 1.00 74.40 87 ALA A CA 1
ATOM 664 C C . ALA A 1 89 ? -33.705 3.383 -3.799 1.00 72.34 87 ALA A C 1
ATOM 665 O O . ALA A 1 89 ? -34.214 2.738 -4.722 1.00 74.81 87 ALA A O 1
ATOM 667 N N . THR A 1 90 ? -33.223 4.609 -3.950 1.00 65.08 88 THR A N 1
ATOM 668 C CA . THR A 1 90 ? -33.356 5.383 -5.174 1.00 58.45 88 THR A CA 1
ATOM 669 C C . THR A 1 90 ? -31.984 5.627 -5.786 1.00 57.26 88 THR A C 1
ATOM 670 O O . THR A 1 90 ? -31.080 6.159 -5.123 1.00 51.64 88 THR A O 1
ATOM 674 N N . THR A 1 91 ? -31.826 5.243 -7.048 1.00 54.67 89 THR A N 1
ATOM 675 C CA . THR A 1 91 ? -30.603 5.524 -7.784 1.00 54.25 89 THR A CA 1
ATOM 676 C C . THR A 1 91 ? -30.913 6.468 -8.944 1.00 53.72 89 THR A C 1
ATOM 677 O O . THR A 1 91 ? -32.068 6.690 -9.312 1.00 57.71 89 THR A O 1
ATOM 681 N N . VAL A 1 92 ? -29.883 7.035 -9.525 1.00 53.04 90 VAL A N 1
ATOM 682 C CA . VAL A 1 92 ? -30.041 7.793 -10.752 1.00 59.16 90 VAL A CA 1
ATOM 683 C C . VAL A 1 92 ? -29.495 6.935 -11.885 1.00 59.03 90 VAL A C 1
ATOM 684 O O . VAL A 1 92 ? -28.430 6.324 -11.756 1.00 62.89 90 VAL A O 1
ATOM 688 N N . ALA A 1 93 ? -30.271 6.812 -12.954 1.00 55.09 91 ALA A N 1
ATOM 689 C CA . ALA A 1 93 ? -29.901 6.029 -14.118 1.00 58.37 91 ALA A CA 1
ATOM 690 C C . ALA A 1 93 ? -30.010 6.916 -15.340 1.00 60.65 91 ALA A C 1
ATOM 691 O O . ALA A 1 93 ? -30.864 7.803 -15.402 1.00 61.42 91 ALA A O 1
ATOM 693 N N . LEU A 1 94 ? -29.128 6.683 -16.305 1.00 58.59 92 LEU A N 1
ATOM 694 C CA . LEU A 1 94 ? -29.203 7.421 -17.556 1.00 56.00 92 LEU A CA 1
ATOM 695 C C . LEU A 1 94 ? -30.361 6.913 -18.393 1.00 53.81 92 LEU A C 1
ATOM 696 O O . LEU A 1 94 ? -30.639 5.714 -18.431 1.00 58.84 92 LEU A O 1
ATOM 701 N N . LYS A 1 95 ? -31.036 7.831 -19.069 1.00 47.36 93 LYS A N 1
ATOM 702 C CA . LYS A 1 95 ? -31.999 7.464 -20.090 1.00 50.74 93 LYS A CA 1
ATOM 703 C C . LYS A 1 95 ? -31.332 7.513 -21.460 1.00 51.83 93 LYS A C 1
ATOM 704 O O . LYS A 1 95 ? -30.280 8.122 -21.637 1.00 50.73 93 LYS A O 1
ATOM 710 N N . THR A 1 96 ? -31.973 6.861 -22.431 1.00 55.12 94 THR A N 1
ATOM 711 C CA . THR A 1 96 ? -31.467 6.791 -23.795 1.00 59.51 94 THR A CA 1
ATOM 712 C C . THR A 1 96 ? -31.867 8.020 -24.589 1.00 56.63 94 THR A C 1
ATOM 713 O O . THR A 1 96 ? -32.327 7.892 -25.728 1.00 60.59 94 THR A O 1
ATOM 717 N N . GLU A 1 97 ? -31.711 9.202 -24.005 1.00 52.50 95 GLU A N 1
ATOM 718 C CA . GLU A 1 97 ? -32.034 10.432 -24.709 1.00 54.39 95 GLU A CA 1
ATOM 719 C C . GLU A 1 97 ? -31.249 11.573 -24.091 1.00 50.64 95 GLU A C 1
ATOM 720 O O . GLU A 1 97 ? -30.774 11.481 -22.954 1.00 50.18 95 GLU A O 1
ATOM 726 N N . PHE A 1 98 ? -31.102 12.645 -24.859 1.00 47.46 96 PHE A N 1
ATOM 727 C CA . PHE A 1 98 ? -30.444 13.854 -24.389 1.00 49.58 96 PHE A CA 1
ATOM 728 C C . PHE A 1 98 ? -31.461 14.977 -24.261 1.00 52.20 96 PHE A C 1
ATOM 729 O O . PHE A 1 98 ? -32.439 15.033 -25.004 1.00 55.66 96 PHE A O 1
ATOM 737 N N . VAL A 1 99 ? -31.225 15.868 -23.317 1.00 48.51 97 VAL A N 1
ATOM 738 C CA . VAL A 1 99 ? -32.021 17.078 -23.223 1.00 52.56 97 VAL A CA 1
ATOM 739 C C . VAL A 1 99 ? -31.054 18.245 -23.297 1.00 51.53 97 VAL A C 1
ATOM 740 O O . VAL A 1 99 ? -29.852 18.088 -23.077 1.00 52.45 97 VAL A O 1
ATOM 744 N N . THR A 1 100 ? -31.581 19.421 -23.647 1.00 47.13 98 THR A N 1
ATOM 745 C CA . THR A 1 100 ? -30.725 20.559 -23.943 1.00 44.64 98 THR A CA 1
ATOM 746 C C . THR A 1 100 ? -31.040 21.760 -23.072 1.00 47.18 98 THR A C 1
ATOM 747 O O . THR A 1 100 ? -32.164 21.945 -22.601 1.00 46.64 98 THR A O 1
ATOM 751 N N . THR A 1 101 ? -30.015 22.589 -22.929 1.00 43.87 99 THR A N 1
ATOM 752 C CA . THR A 1 101 ? -30.070 23.913 -22.328 1.00 50.24 99 THR A CA 1
ATOM 753 C C . THR A 1 101 ? -29.863 24.926 -23.444 1.00 47.46 99 THR A C 1
ATOM 754 O O . THR A 1 101 ? -28.978 24.749 -24.287 1.00 48.44 99 THR A O 1
ATOM 758 N N . SER A 1 102 ? -30.653 25.982 -23.450 1.00 46.63 100 SER A N 1
ATOM 759 C CA . SER A 1 102 ? -30.537 26.982 -24.503 1.00 46.45 100 SER A CA 1
ATOM 760 C C . SER A 1 102 ? -29.381 27.947 -24.211 1.00 46.45 100 SER A C 1
ATOM 761 O O . SER A 1 102 ? -28.843 28.002 -23.098 1.00 44.32 100 SER A O 1
ATOM 764 N N . TYR A 1 103 ? -29.010 28.714 -25.242 1.00 46.43 101 TYR A N 1
ATOM 765 C CA . TYR A 1 103 ? -28.013 29.773 -25.094 1.00 46.49 101 TYR A CA 1
ATOM 766 C C . TYR A 1 103 ? -28.443 30.793 -24.036 1.00 45.33 101 TYR A C 1
ATOM 767 O O . TYR A 1 103 ? -27.640 31.203 -23.188 1.00 43.98 101 TYR A O 1
ATOM 776 N N . ARG A 1 104 ? -29.706 31.197 -24.049 1.00 49.65 102 ARG A N 1
ATOM 777 C CA . ARG A 1 104 ? -30.123 32.197 -23.070 1.00 52.43 102 ARG A CA 1
ATOM 778 C C . ARG A 1 104 ? -30.302 31.597 -21.688 1.00 52.70 102 ARG A C 1
ATOM 779 O O . ARG A 1 104 ? -30.092 32.291 -20.686 1.00 56.62 102 ARG A O 1
ATOM 787 N N . GLU A 1 105 ? -30.626 30.310 -21.602 1.00 49.36 103 GLU A N 1
ATOM 788 C CA . GLU A 1 105 ? -30.727 29.689 -20.290 1.00 53.62 103 GLU A CA 1
ATOM 789 C C . GLU A 1 105 ? -29.343 29.541 -19.659 1.00 51.08 103 GLU A C 1
ATOM 790 O O . GLU A 1 105 ? -29.186 29.725 -18.445 1.00 51.67 103 GLU A O 1
ATOM 796 N N . LEU A 1 106 ? -28.323 29.238 -20.466 1.00 47.00 104 LEU A N 1
ATOM 797 C CA . LEU A 1 106 ? -26.961 29.250 -19.947 1.00 45.53 104 LEU A CA 1
ATOM 798 C C . LEU A 1 106 ? -26.616 30.613 -19.348 1.00 47.49 104 LEU A C 1
ATOM 799 O O . LEU A 1 106 ? -26.077 30.695 -18.238 1.00 46.83 104 LEU A O 1
ATOM 804 N N . TRP A 1 107 ? -26.921 31.692 -20.075 1.00 46.15 105 TRP A N 1
ATOM 805 C CA . TRP A 1 107 ? -26.662 33.049 -19.596 1.00 48.26 105 TRP A CA 1
ATOM 806 C C . TRP A 1 107 ? -27.445 33.346 -18.318 1.00 51.81 105 TRP A C 1
ATOM 807 O O . TRP A 1 107 ? -26.906 33.925 -17.358 1.00 52.20 105 TRP A O 1
ATOM 818 N N . ASN A 1 108 ? -28.712 32.940 -18.272 1.00 49.33 106 ASN A N 1
ATOM 819 C CA . ASN A 1 108 ? -29.512 33.220 -17.079 1.00 53.63 106 ASN A CA 1
ATOM 820 C C . ASN A 1 108 ? -28.951 32.494 -15.865 1.00 52.78 106 ASN A C 1
ATOM 821 O O . ASN A 1 108 ? -28.859 33.076 -14.780 1.00 49.18 106 ASN A O 1
ATOM 826 N N . ARG A 1 109 ? -28.563 31.227 -16.036 1.00 47.69 107 ARG A N 1
ATOM 827 C CA . ARG A 1 109 ? -27.986 30.471 -14.930 1.00 50.36 107 ARG A CA 1
ATOM 828 C C . ARG A 1 109 ? -26.686 31.096 -14.457 1.00 49.42 107 ARG A C 1
ATOM 829 O O . ARG A 1 109 ? -26.433 31.179 -13.245 1.00 49.98 107 ARG A O 1
ATOM 837 N N . ALA A 1 110 ? -25.833 31.501 -15.403 1.00 45.39 108 ALA A N 1
ATOM 838 C CA . ALA A 1 110 ? -24.583 32.168 -15.054 1.00 46.17 108 ALA A CA 1
ATOM 839 C C . ALA A 1 110 ? -24.844 33.407 -14.199 1.00 45.78 108 ALA A C 1
ATOM 840 O O . ALA A 1 110 ? -24.196 33.618 -13.168 1.00 45.29 108 ALA A O 1
ATOM 842 N N . GLU A 1 111 ? -25.796 34.237 -14.614 1.00 47.88 109 GLU A N 1
ATOM 843 C CA . GLU A 1 111 ? -26.103 35.442 -13.865 1.00 51.34 109 GLU A CA 1
ATOM 844 C C . GLU A 1 111 ? -26.708 35.119 -12.501 1.00 56.51 109 GLU A C 1
ATOM 845 O O . GLU A 1 111 ? -26.439 35.828 -11.521 1.00 59.86 109 GLU A O 1
ATOM 851 N N . ALA A 1 112 ? -27.506 34.053 -12.414 1.00 51.97 110 ALA A N 1
ATOM 852 C CA . ALA A 1 112 ? -28.058 33.630 -11.134 1.00 53.75 110 ALA A CA 1
ATOM 853 C C . ALA A 1 112 ? -26.955 33.166 -10.184 1.00 50.31 110 ALA A C 1
ATOM 854 O O . ALA A 1 112 ? -26.920 33.572 -9.018 1.00 51.39 110 ALA A O 1
ATOM 856 N N . ILE A 1 113 ? -26.055 32.299 -10.661 1.00 44.16 111 ILE A N 1
ATOM 857 C CA . ILE A 1 113 ? -24.920 31.869 -9.843 1.00 44.93 111 ILE A CA 1
ATOM 858 C C . ILE A 1 113 ? -24.123 33.078 -9.349 1.00 48.63 111 ILE A C 1
ATOM 859 O O . ILE A 1 113 ? -23.784 33.171 -8.157 1.00 49.12 111 ILE A O 1
ATOM 864 N N . ALA A 1 114 ? -23.841 34.042 -10.242 1.00 46.79 112 ALA A N 1
ATOM 865 C CA . ALA A 1 114 ? -23.062 35.210 -9.836 1.00 49.95 112 ALA A CA 1
ATOM 866 C C . ALA A 1 114 ? -23.792 36.013 -8.769 1.00 51.30 112 ALA A C 1
ATOM 867 O O . ALA A 1 114 ? -23.177 36.468 -7.793 1.00 53.60 112 ALA A O 1
ATOM 869 N N . ALA A 1 115 ? -25.109 36.193 -8.929 1.00 47.32 113 ALA A N 1
ATOM 870 C CA . ALA A 1 115 ? -25.895 36.871 -7.908 1.00 48.97 113 ALA A CA 1
ATOM 871 C C . ALA A 1 115 ? -25.850 36.107 -6.590 1.00 49.10 113 ALA A C 1
ATOM 872 O O . ALA A 1 115 ? -25.587 36.694 -5.535 1.00 50.22 113 ALA A O 1
ATOM 874 N N . ALA A 1 116 ? -26.133 34.804 -6.624 1.00 46.43 114 ALA A N 1
ATOM 875 C CA . ALA A 1 116 ? -26.111 34.033 -5.382 1.00 49.97 114 ALA A CA 1
ATOM 876 C C . ALA A 1 116 ? -24.738 34.088 -4.713 1.00 50.35 114 ALA A C 1
ATOM 877 O O . ALA A 1 116 ? -24.637 34.283 -3.493 1.00 49.27 114 ALA A O 1
ATOM 879 N N . TRP A 1 117 ? -23.674 33.898 -5.493 1.00 46.13 115 TRP A N 1
ATOM 880 C CA . TRP A 1 117 ? -22.335 33.903 -4.914 1.00 47.47 115 TRP A CA 1
ATOM 881 C C . TRP A 1 117 ? -21.981 35.274 -4.356 1.00 52.08 115 TRP A C 1
ATOM 882 O O . TRP A 1 117 ? -21.389 35.377 -3.274 1.00 55.22 115 TRP A O 1
ATOM 893 N N . TYR A 1 118 ? -22.311 36.340 -5.089 1.00 51.96 116 TYR A N 1
ATOM 894 C CA . TYR A 1 118 ? -22.035 37.681 -4.592 1.00 51.60 116 TYR A CA 1
ATOM 895 C C . TYR A 1 118 ? -22.753 37.926 -3.267 1.00 51.76 116 TYR A C 1
ATOM 896 O O . TYR A 1 118 ? -22.174 38.487 -2.325 1.00 48.86 116 TYR A O 1
ATOM 905 N N . ALA A 1 119 ? -24.010 37.495 -3.169 1.00 53.95 117 ALA A N 1
ATOM 906 C CA . ALA A 1 119 ? -24.729 37.615 -1.906 1.00 57.59 117 ALA A CA 1
ATOM 907 C C . ALA A 1 119 ? -24.064 36.804 -0.805 1.00 58.04 117 ALA A C 1
ATOM 908 O O . ALA A 1 119 ? -24.236 37.120 0.374 1.00 62.41 117 ALA A O 1
ATOM 910 N N . GLN A 1 120 ? -23.315 35.765 -1.162 1.00 54.15 118 GLN A N 1
ATOM 911 C CA . GLN A 1 120 ? -22.576 34.987 -0.185 1.00 54.51 118 GLN A CA 1
ATOM 912 C C . GLN A 1 120 ? -21.188 35.553 0.095 1.00 56.66 118 GLN A C 1
ATOM 913 O O . GLN A 1 120 ? -20.419 34.925 0.828 1.00 58.32 118 GLN A O 1
ATOM 919 N N . GLY A 1 121 ? -20.859 36.721 -0.457 1.00 55.31 119 GLY A N 1
ATOM 920 C CA . GLY A 1 121 ? -19.603 37.392 -0.169 1.00 53.97 119 GLY A CA 1
ATOM 921 C C . GLY A 1 121 ? -18.478 37.146 -1.159 1.00 47.09 119 GLY A C 1
ATOM 922 O O . GLY A 1 121 ? -17.367 37.638 -0.931 1.00 48.07 119 GLY A O 1
ATOM 923 N N . ILE A 1 122 ? -18.731 36.416 -2.248 1.00 40.49 120 ILE A N 1
ATOM 924 C CA . ILE A 1 122 ? -17.729 36.149 -3.281 1.00 47.34 120 ILE A CA 1
ATOM 925 C C . ILE A 1 122 ? -17.613 37.385 -4.164 1.00 48.09 120 ILE A C 1
ATOM 926 O O . ILE A 1 122 ? -18.618 38.037 -4.473 1.00 49.64 120 ILE A O 1
ATOM 931 N N . ARG A 1 123 ? -16.383 37.714 -4.582 1.00 43.52 121 ARG A N 1
ATOM 932 C CA . ARG A 1 123 ? -16.113 38.991 -5.215 1.00 45.84 121 ARG A CA 1
ATOM 933 C C . ARG A 1 123 ? -15.255 38.809 -6.461 1.00 46.73 121 ARG A C 1
ATOM 934 O O . ARG A 1 123 ? -14.471 37.853 -6.582 1.00 44.60 121 ARG A O 1
ATOM 942 N N . ASP A 1 124 ? -15.453 39.727 -7.401 1.00 49.80 122 ASP A N 1
ATOM 943 C CA . ASP A 1 124 ? -14.529 39.968 -8.496 1.00 50.71 122 ASP A CA 1
ATOM 944 C C . ASP A 1 124 ? -13.086 39.828 -8.018 1.00 50.54 122 ASP A C 1
ATOM 945 O O . ASP A 1 124 ? -12.673 40.495 -7.054 1.00 48.68 122 ASP A O 1
ATOM 950 N N . GLY A 1 125 ? -12.322 38.963 -8.681 1.00 50.11 123 GLY A N 1
ATOM 951 C CA . GLY A 1 125 ? -10.922 38.749 -8.367 1.00 48.92 123 GLY A CA 1
ATOM 952 C C . GLY A 1 125 ? -10.648 37.538 -7.499 1.00 47.57 123 GLY A C 1
ATOM 953 O O . GLY A 1 125 ? -9.492 37.112 -7.410 1.00 45.63 123 GLY A O 1
ATOM 954 N N . ASP A 1 126 ? -11.673 36.980 -6.861 1.00 44.94 124 ASP A N 1
ATOM 955 C CA . ASP A 1 126 ? -11.537 35.749 -6.088 1.00 44.12 124 ASP A CA 1
ATOM 956 C C . ASP A 1 126 ? -11.208 34.587 -7.010 1.00 43.17 124 ASP A C 1
ATOM 957 O O . ASP A 1 126 ? -11.639 34.537 -8.158 1.00 43.60 124 ASP A O 1
ATOM 962 N N . PHE A 1 127 ? -10.421 33.645 -6.500 1.00 42.29 125 PHE A N 1
ATOM 963 C CA . PHE A 1 127 ? -10.133 32.419 -7.219 1.00 42.00 125 PHE A CA 1
ATOM 964 C C . PHE A 1 127 ? -11.181 31.378 -6.845 1.00 43.50 125 PHE A C 1
ATOM 965 O O . PHE A 1 127 ? -11.623 31.319 -5.684 1.00 42.22 125 PHE A O 1
ATOM 973 N N . VAL A 1 128 ? -11.602 30.596 -7.836 1.00 40.81 126 VAL A N 1
ATOM 974 C CA . VAL A 1 128 ? -12.655 29.591 -7.694 1.00 38.77 126 VAL A CA 1
ATOM 975 C C . VAL A 1 128 ? -12.111 28.246 -8.156 1.00 40.14 126 VAL A C 1
ATOM 976 O O . VAL A 1 128 ? -11.927 28.020 -9.360 1.00 38.58 126 VAL A O 1
ATOM 980 N N . ALA A 1 129 ? -11.876 27.339 -7.207 1.00 39.37 127 ALA A N 1
ATOM 981 C CA . ALA A 1 129 ? -11.427 26.002 -7.557 1.00 39.49 127 ALA A CA 1
ATOM 982 C C . ALA A 1 129 ? -12.612 25.197 -8.043 1.00 34.75 127 ALA A C 1
ATOM 983 O O . ALA A 1 129 ? -13.681 25.254 -7.462 1.00 38.67 127 ALA A O 1
ATOM 985 N N . GLN A 1 130 ? -12.422 24.431 -9.110 1.00 35.05 128 GLN A N 1
ATOM 986 C CA . GLN A 1 130 ? -13.530 23.682 -9.695 1.00 35.66 128 GLN A CA 1
ATOM 987 C C . GLN A 1 130 ? -13.047 22.268 -9.991 1.00 36.45 128 GLN A C 1
ATOM 988 O O . GLN A 1 130 ? -12.116 22.091 -10.781 1.00 35.38 128 GLN A O 1
ATOM 994 N N . LEU A 1 131 ? -13.681 21.271 -9.378 1.00 37.31 129 LEU A N 1
ATOM 995 C CA . LEU A 1 131 ? -13.226 19.880 -9.464 1.00 36.11 129 LEU A CA 1
ATOM 996 C C . LEU A 1 131 ? -14.355 19.035 -10.047 1.00 37.27 129 LEU A C 1
ATOM 997 O O . LEU A 1 131 ? -15.359 18.768 -9.377 1.00 37.50 129 LEU A O 1
ATOM 1002 N N . GLY A 1 132 ? -14.192 18.599 -11.283 1.00 34.25 130 GLY A N 1
ATOM 1003 C CA . GLY A 1 132 ? -15.229 17.822 -11.914 1.00 34.02 130 GLY A CA 1
ATOM 1004 C C . GLY A 1 132 ? -14.743 17.363 -13.267 1.00 35.43 130 GLY A C 1
ATOM 1005 O O . GLY A 1 132 ? -13.545 17.392 -13.559 1.00 39.55 130 GLY A O 1
ATOM 1006 N N . PHE A 1 133 ? 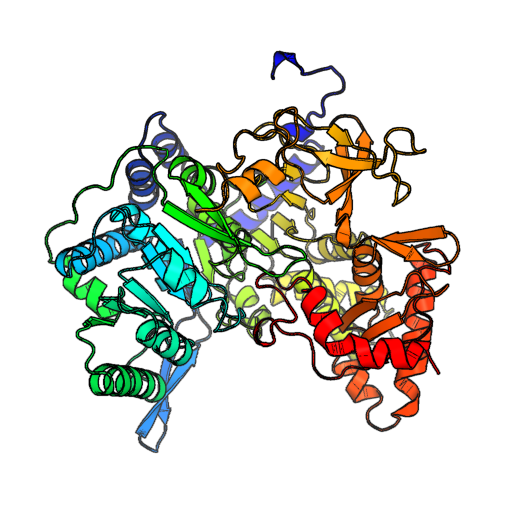-15.675 16.921 -14.087 1.00 34.19 131 PHE A N 1
ATOM 1007 C CA . PHE A 1 133 ? -15.281 16.389 -15.395 1.00 37.37 131 PHE A CA 1
ATOM 1008 C C . PHE A 1 133 ? -15.505 17.479 -16.450 1.00 39.68 131 PHE A C 1
ATOM 1009 O O . PHE A 1 133 ? -14.666 18.372 -16.648 1.00 36.48 131 PHE A O 1
ATOM 1017 N N . THR A 1 134 ? -16.657 17.426 -17.098 1.00 39.79 132 THR A N 1
ATOM 1018 C CA . THR A 1 134 ? -17.146 18.456 -17.998 1.00 33.81 132 THR A CA 1
ATOM 1019 C C . THR A 1 134 ? -18.640 18.168 -18.114 1.00 34.12 132 THR A C 1
ATOM 1020 O O . THR A 1 134 ? -19.026 17.001 -18.227 1.00 35.74 132 THR A O 1
ATOM 1024 N N . SER A 1 135 ? -19.468 19.196 -17.993 1.00 33.45 133 SER A N 1
ATOM 1025 C CA . SER A 1 135 ? -20.910 18.993 -17.956 1.00 32.66 133 SER A CA 1
ATOM 1026 C C . SER A 1 135 ? -21.581 20.350 -18.101 1.00 34.12 133 SER A C 1
ATOM 1027 O O . SER A 1 135 ? -20.926 21.395 -18.094 1.00 38.92 133 SER A O 1
ATOM 1030 N N . THR A 1 136 ? -22.917 20.325 -18.208 1.00 36.00 134 THR A N 1
ATOM 1031 C CA . THR A 1 136 ? -23.661 21.578 -18.314 1.00 35.66 134 THR A CA 1
ATOM 1032 C C . THR A 1 136 ? -23.431 22.437 -17.085 1.00 36.78 134 THR A C 1
ATOM 1033 O O . THR A 1 136 ? -23.216 23.656 -17.192 1.00 39.85 134 THR A O 1
ATOM 1037 N N . ASP A 1 137 ? -23.430 21.811 -15.907 1.00 36.56 135 ASP A N 1
ATOM 1038 C CA . ASP A 1 137 ? -23.217 22.574 -14.684 1.00 37.36 135 ASP A CA 1
ATOM 1039 C C . ASP A 1 137 ? -21.844 23.223 -14.719 1.00 36.82 135 ASP A C 1
ATOM 1040 O O . ASP A 1 137 ? -21.677 24.373 -14.286 1.00 38.53 135 ASP A O 1
ATOM 1045 N N . PHE A 1 138 ? -20.847 22.487 -15.234 1.00 36.09 136 PHE A N 1
ATOM 1046 C CA . PHE A 1 138 ? -19.491 23.018 -15.326 1.00 31.58 136 PHE A CA 1
ATOM 1047 C C . PHE A 1 138 ? -19.450 24.204 -16.283 1.00 36.29 136 PHE A C 1
ATOM 1048 O O . PHE A 1 138 ? -18.808 25.221 -16.002 1.00 37.32 136 PHE A O 1
ATOM 1056 N N . ALA A 1 139 ? -20.140 24.098 -17.416 1.00 39.45 137 ALA A N 1
ATOM 1057 C CA . ALA A 1 139 ? -20.228 25.245 -18.308 1.00 39.41 137 ALA A CA 1
ATOM 1058 C C . ALA A 1 139 ? -20.906 26.425 -17.631 1.00 37.49 137 ALA A C 1
ATOM 1059 O O . ALA A 1 139 ? -20.488 27.572 -17.822 1.00 39.71 137 ALA A O 1
ATOM 1061 N N . SER A 1 140 ? -21.960 26.176 -16.837 1.00 36.64 138 SER A N 1
ATOM 1062 C CA . SER A 1 140 ? -22.598 27.267 -16.098 1.00 37.73 138 SER A CA 1
ATOM 1063 C C . SER A 1 140 ? -21.632 27.935 -15.133 1.00 38.09 138 SER A C 1
ATOM 1064 O O . SER A 1 140 ? -21.592 29.171 -15.054 1.00 37.97 138 SER A O 1
ATOM 1067 N N . LEU A 1 141 ? -20.840 27.138 -14.405 1.00 39.24 139 LEU A N 1
ATOM 1068 C CA . LEU A 1 141 ? -19.859 27.698 -13.478 1.00 39.93 139 LEU A CA 1
ATOM 1069 C C . LEU A 1 141 ? -18.828 28.543 -14.209 1.00 37.37 139 LEU A C 1
ATOM 1070 O O . LEU A 1 141 ? -18.396 29.582 -13.700 1.00 37.78 139 LEU A O 1
ATOM 1075 N N . ASP A 1 142 ? -18.431 28.117 -1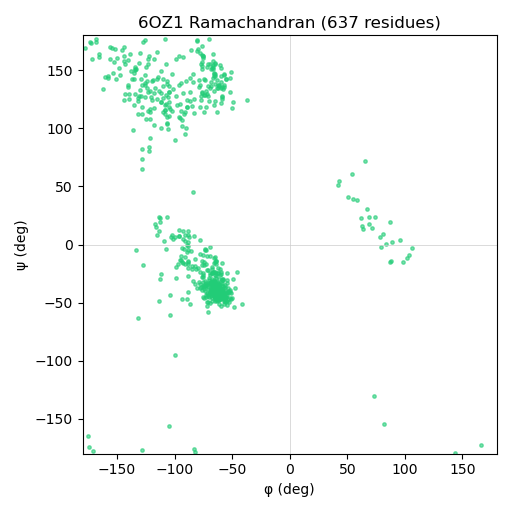5.416 1.00 38.20 140 ASP A N 1
ATOM 1076 C CA . ASP A 1 142 ? -17.393 28.825 -16.160 1.00 35.32 140 ASP A CA 1
ATOM 1077 C C . ASP A 1 142 ? -17.874 30.199 -16.593 1.00 40.22 140 ASP A C 1
ATOM 1078 O O . ASP A 1 142 ? -17.180 31.221 -16.412 1.00 39.62 140 ASP A O 1
ATOM 1083 N N . VAL A 1 143 ? -19.068 30.253 -17.178 1.00 40.27 141 VAL A N 1
ATOM 1084 C CA . VAL A 1 143 ? -19.601 31.539 -17.564 1.00 37.36 141 VAL A CA 1
ATOM 1085 C C . VAL A 1 143 ? -19.955 32.361 -16.333 1.00 40.73 141 VAL A C 1
ATOM 1086 O O . VAL A 1 143 ? -19.818 33.591 -16.354 1.00 40.26 141 VAL A O 1
ATOM 1090 N N . ALA A 1 144 ? -20.397 31.717 -15.236 1.00 40.47 142 ALA A N 1
ATOM 1091 C CA . ALA A 1 144 ? -20.656 32.488 -14.020 1.00 39.48 142 ALA A CA 1
ATOM 1092 C C . ALA A 1 144 ? -19.381 33.186 -13.558 1.00 38.66 142 ALA A C 1
ATOM 1093 O O . ALA A 1 144 ? -19.416 34.341 -13.117 1.00 43.14 142 ALA A O 1
ATOM 1095 N N . GLY A 1 145 ? -18.240 32.508 -13.702 1.00 42.37 143 GLY A N 1
ATOM 1096 C CA . GLY A 1 145 ? -16.974 33.127 -13.353 1.00 42.20 143 GLY A CA 1
ATOM 1097 C C . GLY A 1 145 ? -16.698 34.374 -14.167 1.00 44.99 143 GLY A C 1
ATOM 1098 O O . GLY A 1 145 ? -16.251 35.388 -13.634 1.00 45.73 143 GLY A O 1
ATOM 1099 N N . LEU A 1 146 ? -16.916 34.300 -15.484 1.00 45.73 144 LEU A N 1
ATOM 1100 C CA . LEU A 1 146 ? -16.708 35.472 -16.329 1.00 43.08 144 LEU A CA 1
ATOM 1101 C C . LEU A 1 146 ? -17.632 36.607 -15.921 1.00 42.67 144 LEU A C 1
ATOM 1102 O O . LEU A 1 146 ? -17.254 37.783 -15.980 1.00 42.77 144 LEU A O 1
ATOM 1107 N N . ARG A 1 147 ? -18.837 36.267 -15.467 1.00 41.01 145 ARG A N 1
ATOM 1108 C CA . ARG A 1 147 ? -19.816 37.289 -15.088 1.00 44.40 145 ARG A CA 1
ATOM 1109 C C . ARG A 1 147 ? -19.463 37.947 -13.751 1.00 46.49 145 ARG A C 1
ATOM 1110 O O . ARG A 1 147 ? -19.668 39.151 -13.567 1.00 47.67 145 ARG A O 1
ATOM 1118 N N . LEU A 1 148 ? -18.956 37.165 -12.800 1.00 48.50 146 LEU A N 1
ATOM 1119 C CA . LEU A 1 148 ? -18.607 37.710 -11.498 1.00 48.36 146 LEU A CA 1
ATOM 1120 C C . LEU A 1 148 ? -17.208 38.306 -11.508 1.00 47.92 146 LEU A C 1
ATOM 1121 O O . LEU A 1 148 ? -16.900 39.142 -10.661 1.00 45.64 146 LEU A O 1
ATOM 1126 N N . GLY A 1 149 ? -16.359 37.900 -12.457 1.00 46.25 147 GLY A N 1
ATOM 1127 C CA . GLY A 1 149 ? -14.998 38.393 -12.495 1.00 46.78 147 GLY A CA 1
ATOM 1128 C C . GLY A 1 149 ? -14.025 37.608 -11.646 1.00 46.16 147 GLY A C 1
ATOM 1129 O O . GLY A 1 149 ? -12.962 38.141 -11.296 1.00 45.92 147 GLY A O 1
ATOM 1130 N N . THR A 1 150 ? -14.363 36.370 -11.283 1.00 40.59 148 THR A N 1
ATOM 1131 C CA . THR A 1 150 ? -13.457 35.492 -10.549 1.00 40.54 148 THR A CA 1
ATOM 1132 C C . THR A 1 150 ? -12.458 34.839 -11.508 1.00 43.56 148 THR A C 1
ATOM 1133 O O . THR A 1 150 ? -12.509 35.005 -12.724 1.00 40.92 148 THR A O 1
ATOM 1137 N N . VAL A 1 151 ? -11.526 34.092 -10.945 1.00 41.07 149 VAL A N 1
ATOM 1138 C CA . VAL A 1 151 ? -10.579 33.300 -11.706 1.00 38.05 149 VAL A CA 1
ATOM 1139 C C . VAL A 1 151 ? -10.959 31.846 -11.520 1.00 40.70 149 VAL A C 1
ATOM 1140 O O . VAL A 1 151 ? -10.897 31.324 -10.395 1.00 39.65 149 VAL A O 1
ATOM 1144 N N . SER A 1 152 ? -11.358 31.196 -12.618 1.00 36.96 150 SER A N 1
ATOM 1145 C CA . SER A 1 152 ? -11.600 29.751 -12.615 1.00 35.49 150 SER A CA 1
ATOM 1146 C C . SER A 1 152 ? -10.304 28.956 -12.523 1.00 33.48 150 SER A C 1
ATOM 1147 O O . SER A 1 152 ? -9.340 29.219 -13.249 1.00 32.75 150 SER A O 1
ATOM 1150 N N . VAL A 1 153 ? -10.268 28.011 -11.587 1.00 32.82 151 VAL A N 1
ATOM 1151 C CA . VAL A 1 153 ? -9.131 27.121 -11.445 1.00 33.85 151 VAL A CA 1
ATOM 1152 C C . VAL A 1 153 ? -9.672 25.704 -11.579 1.00 33.74 151 VAL A C 1
ATOM 1153 O O . VAL A 1 153 ? -9.979 25.063 -10.572 1.00 34.06 151 VAL A O 1
ATOM 1157 N N . PRO A 1 154 ? -9.835 25.178 -12.824 1.00 37.95 152 PRO A N 1
ATOM 1158 C CA . PRO A 1 154 ? -10.301 23.798 -13.017 1.00 33.98 152 PRO A CA 1
ATOM 1159 C C . PRO A 1 154 ? -9.192 22.810 -12.696 1.00 38.99 152 PRO A C 1
ATOM 1160 O O . PRO A 1 154 ? -8.193 22.720 -13.418 1.00 36.31 152 PRO A O 1
ATOM 1164 N N . LEU A 1 155 ? -9.389 22.027 -11.638 1.00 35.94 153 LEU A N 1
ATOM 1165 C CA . LEU A 1 155 ? -8.346 21.137 -11.149 1.00 34.09 153 LEU A CA 1
ATOM 1166 C C . LEU A 1 155 ? -8.364 19.788 -11.870 1.00 33.69 153 LEU A C 1
ATOM 1167 O O . LEU A 1 155 ? -9.420 19.234 -12.186 1.00 36.95 153 LEU A O 1
ATOM 1172 N N . GLN A 1 156 ? -7.175 19.236 -12.106 1.00 33.36 154 GLN A N 1
ATOM 1173 C CA . GLN A 1 156 ? -7.074 17.899 -12.676 1.00 33.74 154 GLN A CA 1
ATOM 1174 C C . GLN A 1 156 ? -7.508 16.843 -11.666 1.00 42.45 154 GLN A C 1
A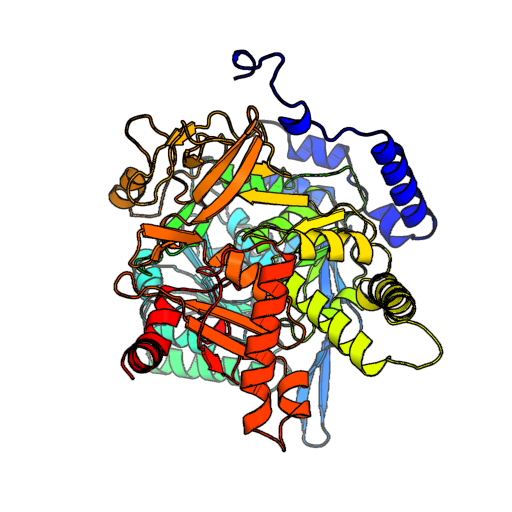TOM 1175 O O . GLN A 1 156 ? -6.952 16.752 -10.557 1.00 41.77 154 GLN A O 1
ATOM 1181 N N . THR A 1 157 ? -8.486 16.028 -12.052 1.00 41.65 155 THR A N 1
ATOM 1182 C CA . THR A 1 157 ? -9.046 15.082 -11.095 1.00 46.84 155 THR A CA 1
ATOM 1183 C C . THR A 1 157 ? -8.085 13.942 -10.762 1.00 45.72 155 THR A C 1
ATOM 1184 O O . THR A 1 157 ? -8.195 13.356 -9.684 1.00 47.53 155 THR A O 1
ATOM 1188 N N . GLY A 1 158 ? -7.122 13.653 -11.624 1.00 42.29 156 GLY A N 1
ATOM 1189 C CA . GLY A 1 158 ? -6.131 12.644 -11.309 1.00 45.63 156 GLY A CA 1
ATOM 1190 C C . GLY A 1 158 ? -4.864 13.125 -10.622 1.00 45.02 156 GLY A C 1
ATOM 1191 O O . GLY A 1 158 ? -3.975 12.304 -10.397 1.00 45.49 156 GLY A O 1
ATOM 1192 N N . ALA A 1 159 ? -4.747 14.416 -10.295 1.00 43.47 157 ALA A N 1
ATOM 1193 C CA . ALA A 1 159 ? -3.564 14.963 -9.631 1.00 47.72 157 ALA A CA 1
ATOM 1194 C C . ALA A 1 159 ? -3.483 14.506 -8.169 1.00 41.66 157 ALA A C 1
ATOM 1195 O O . ALA A 1 159 ? -4.493 14.211 -7.537 1.00 39.77 157 ALA A O 1
ATOM 1197 N N . SER A 1 160 ? -2.268 14.441 -7.635 1.00 44.39 158 SER A N 1
ATOM 1198 C CA . SER A 1 160 ? -2.113 13.997 -6.246 1.00 45.82 158 SER A CA 1
ATOM 1199 C C . SER A 1 160 ? -2.691 15.030 -5.287 1.00 44.06 158 SER A C 1
ATOM 1200 O O . SER A 1 160 ? -2.764 16.221 -5.597 1.00 42.53 158 SER A O 1
ATOM 1203 N N . VAL A 1 161 ? -3.159 14.549 -4.129 1.00 48.87 159 VAL A N 1
ATOM 1204 C CA . VAL A 1 161 ? -3.644 15.436 -3.070 1.00 48.30 159 VAL A CA 1
ATOM 1205 C C . VAL A 1 161 ? -2.568 16.459 -2.696 1.00 45.53 159 VAL A C 1
ATOM 1206 O O . VAL A 1 161 ? -2.843 17.656 -2.593 1.00 46.77 159 VAL A O 1
ATOM 1210 N N . GLN A 1 162 ? -1.336 15.998 -2.458 1.00 45.00 160 GLN A N 1
ATOM 1211 C CA . GLN A 1 162 ? -0.268 16.922 -2.073 1.00 46.68 160 GLN A CA 1
ATOM 1212 C C . GLN A 1 162 ? -0.184 18.082 -3.059 1.00 47.37 160 GLN A C 1
ATOM 1213 O O . GLN A 1 162 ? -0.128 19.245 -2.652 1.00 42.62 160 GLN A O 1
ATOM 1219 N N . GLN A 1 163 ? -0.224 17.792 -4.367 1.00 47.09 161 GLN A N 1
ATOM 1220 C CA . GLN A 1 163 ? -0.067 18.884 -5.327 1.00 47.22 161 GLN A CA 1
ATOM 1221 C C . GLN A 1 163 ? -1.338 19.713 -5.463 1.00 42.62 161 GLN A C 1
ATOM 1222 O O . GLN A 1 163 ? -1.263 20.933 -5.626 1.00 41.92 161 GLN A O 1
ATOM 1228 N N . ARG A 1 164 ? -2.507 19.080 -5.405 1.00 36.97 162 ARG A N 1
ATOM 1229 C CA A ARG A 1 164 ? -3.755 19.839 -5.390 0.44 37.05 162 ARG A CA 1
ATOM 1230 C CA B ARG A 1 164 ? -3.752 19.845 -5.393 0.56 36.93 162 ARG A CA 1
ATOM 1231 C C . ARG A 1 164 ? -3.794 20.813 -4.211 1.00 39.28 162 ARG A C 1
ATOM 1232 O O . ARG A 1 164 ? -4.185 21.982 -4.358 1.00 39.96 162 ARG A O 1
ATOM 1247 N N . ASN A 1 165 ? -3.405 20.350 -3.019 1.00 38.94 163 ASN A N 1
ATOM 1248 C CA . ASN A 1 165 ? -3.466 21.266 -1.879 1.00 41.06 163 ASN A CA 1
ATOM 1249 C C . ASN A 1 165 ? -2.467 22.410 -2.034 1.00 43.62 163 ASN A C 1
ATOM 1250 O O . ASN A 1 165 ? -2.726 23.525 -1.558 1.00 44.78 163 ASN A O 1
ATOM 1255 N N . ALA A 1 166 ? -1.318 22.154 -2.678 1.00 40.03 164 ALA A N 1
ATOM 1256 C CA . ALA A 1 166 ? -0.339 23.221 -2.893 1.00 46.01 164 ALA A CA 1
ATOM 1257 C C . ALA A 1 166 ? -0.876 24.282 -3.851 1.00 45.05 164 ALA A C 1
ATOM 1258 O O . ALA A 1 166 ? -0.593 25.479 -3.704 1.00 44.62 164 ALA A O 1
ATOM 1260 N N . ILE A 1 167 ? -1.631 23.857 -4.850 1.00 44.37 165 ILE A N 1
ATOM 1261 C CA . ILE A 1 167 ? -2.260 24.812 -5.744 1.00 44.39 165 ILE A CA 1
ATOM 1262 C C . ILE A 1 167 ? -3.276 25.647 -4.984 1.00 45.43 165 ILE A C 1
ATOM 1263 O O . ILE A 1 167 ? -3.342 26.868 -5.151 1.00 45.56 165 ILE A O 1
ATOM 1268 N N . LEU A 1 168 ? -4.102 24.991 -4.160 1.00 43.84 166 LEU A N 1
ATOM 1269 C CA . LEU A 1 168 ? -5.020 25.688 -3.254 1.00 38.67 166 LEU A CA 1
ATOM 1270 C C . LEU A 1 168 ? -4.294 26.660 -2.328 1.00 42.80 166 LEU A C 1
ATOM 1271 O O . LEU A 1 168 ? -4.745 27.794 -2.133 1.00 46.25 166 LEU A O 1
ATOM 1276 N N . GLU A 1 169 ? -3.177 26.232 -1.736 1.00 46.41 167 GLU A N 1
ATOM 1277 C CA . GLU A 1 169 ? -2.390 27.116 -0.875 1.00 50.58 167 GLU A CA 1
ATOM 1278 C C . GLU A 1 169 ? -1.975 28.380 -1.617 1.00 49.49 167 GLU A C 1
ATOM 1279 O O . GLU A 1 169 ? -1.896 29.469 -1.024 1.00 50.54 167 GLU A O 1
ATOM 1285 N N . GLU A 1 170 ? -1.672 28.240 -2.907 1.00 43.81 168 GLU A N 1
ATOM 1286 C CA . GLU A 1 170 ? -1.154 29.340 -3.716 1.00 45.20 168 GLU A CA 1
ATOM 1287 C C . GLU A 1 170 ? -2.270 30.242 -4.233 1.00 43.54 168 GLU A C 1
ATOM 1288 O O . GLU A 1 170 ? -2.073 31.449 -4.357 1.00 45.76 168 GLU A O 1
ATOM 1294 N N . THR A 1 171 ? -3.436 29.684 -4.543 1.00 39.33 169 THR A N 1
ATOM 1295 C CA . THR A 1 171 ? -4.522 30.500 -5.067 1.00 40.53 169 THR A CA 1
ATOM 1296 C C . THR A 1 171 ? -5.487 31.019 -3.992 1.00 40.26 169 THR A C 1
ATOM 1297 O O . THR A 1 171 ? -6.253 31.951 -4.273 1.00 42.14 169 THR A O 1
ATOM 1301 N N . GLN A 1 172 ? -5.471 30.466 -2.782 1.00 36.31 170 GLN A N 1
ATOM 1302 C CA . GLN A 1 172 ? -6.347 30.875 -1.683 1.00 38.91 170 GLN A CA 1
ATOM 1303 C C . GLN A 1 172 ? -7.787 31.117 -2.178 1.00 38.34 170 GLN A C 1
ATOM 1304 O O . GLN A 1 172 ? -8.315 32.219 -2.023 1.00 39.88 170 GLN A O 1
ATOM 1310 N N . PRO A 1 173 ? -8.402 30.136 -2.840 1.00 38.90 171 PRO A N 1
ATOM 1311 C CA . PRO A 1 173 ? -9.761 30.349 -3.358 1.00 37.14 171 PRO A CA 1
ATOM 1312 C C . PRO A 1 173 ? -10.759 30.557 -2.235 1.00 41.68 171 PRO A C 1
ATOM 1313 O O . PRO A 1 173 ? -10.633 29.969 -1.154 1.00 41.66 171 PRO A O 1
ATOM 1317 N N . THR A 1 174 ? -11.746 31.418 -2.493 1.00 42.32 172 THR A N 1
ATOM 1318 C CA . THR A 1 174 ? -12.869 31.580 -1.573 1.00 45.16 172 THR A CA 1
ATOM 1319 C C . THR A 1 174 ? -14.006 30.614 -1.860 1.00 43.34 172 THR A C 1
ATOM 1320 O O . THR A 1 174 ? -14.928 30.495 -1.033 1.00 43.92 172 THR A O 1
ATOM 1324 N N . VAL A 1 175 ? -13.985 29.979 -3.032 1.00 39.85 173 VAL A N 1
ATOM 1325 C CA . VAL A 1 175 ? -15.002 29.033 -3.468 1.00 40.40 173 VAL A CA 1
ATOM 1326 C C . VAL A 1 175 ? -14.334 27.746 -3.905 1.00 40.84 173 VAL A C 1
ATOM 1327 O O . VAL A 1 175 ? -13.342 27.768 -4.647 1.00 40.27 173 VAL A O 1
ATOM 1331 N N . PHE A 1 176 ? -14.919 26.620 -3.504 1.00 39.27 174 PHE A N 1
ATOM 1332 C CA . PHE A 1 176 ? -14.548 25.313 -4.035 1.00 38.05 174 PHE A CA 1
ATOM 1333 C C . PHE A 1 176 ? -15.821 24.700 -4.601 1.00 39.68 174 PHE A C 1
ATOM 1334 O O . PHE A 1 176 ? -16.776 24.454 -3.854 1.00 40.04 174 PHE A O 1
ATOM 1342 N N . ALA A 1 177 ? -15.854 24.492 -5.919 1.00 37.95 175 ALA A N 1
ATOM 1343 C CA . ALA A 1 177 ? -16.985 23.859 -6.600 1.00 40.42 175 ALA A CA 1
ATOM 1344 C C . ALA A 1 177 ? -16.608 22.432 -6.965 1.00 40.54 175 ALA A C 1
ATOM 1345 O O . ALA A 1 177 ? -15.542 22.207 -7.546 1.00 36.84 175 ALA A O 1
ATOM 1347 N N . ALA A 1 178 ? -17.485 21.470 -6.648 1.00 38.38 176 ALA A N 1
ATOM 1348 C CA . ALA A 1 178 ? -17.182 20.073 -6.899 1.00 36.81 176 ALA A CA 1
ATOM 1349 C C . ALA A 1 178 ? -18.418 19.332 -7.390 1.00 38.01 176 ALA A C 1
ATOM 1350 O O . ALA A 1 178 ? -19.511 19.512 -6.844 1.00 39.53 176 ALA A O 1
ATOM 1352 N N . SER A 1 179 ? -18.250 18.509 -8.427 1.00 39.78 177 SER A N 1
ATOM 1353 C CA . SER A 1 179 ? -19.305 17.569 -8.792 1.00 38.60 177 SER A CA 1
ATOM 1354 C C . SER A 1 179 ? -19.370 16.473 -7.731 1.00 44.70 177 SER A C 1
ATOM 1355 O O . SER A 1 179 ? -18.378 16.197 -7.031 1.00 42.85 177 SER A O 1
ATOM 1358 N N . VAL A 1 180 ? -20.544 15.841 -7.609 1.00 43.58 178 VAL A N 1
ATOM 1359 C CA . VAL A 1 180 ? -20.766 14.895 -6.514 1.00 44.16 178 VAL A CA 1
ATOM 1360 C C . VAL A 1 180 ? -19.787 13.734 -6.600 1.00 44.74 178 VAL A C 1
ATOM 1361 O O . VAL A 1 180 ? -19.348 13.196 -5.579 1.00 47.85 178 VAL A O 1
ATOM 1365 N N . GLU A 1 181 ? -19.446 13.333 -7.821 1.00 35.22 179 GLU A N 1
ATOM 1366 C CA . GLU A 1 181 ? -18.461 12.291 -8.085 1.00 44.69 179 GLU A CA 1
ATOM 1367 C C . GLU A 1 181 ? -17.180 12.505 -7.280 1.00 45.81 179 GLU A C 1
ATOM 1368 O O . GLU A 1 181 ? -16.573 11.542 -6.800 1.00 49.23 179 GLU A O 1
ATOM 1374 N N . TYR A 1 182 ? -16.762 13.761 -7.105 1.00 44.22 180 TYR A N 1
ATOM 1375 C CA . TYR A 1 182 ? -15.474 14.074 -6.484 1.00 43.89 180 TYR A CA 1
ATOM 1376 C C . TYR A 1 182 ? -15.621 14.761 -5.130 1.00 43.72 180 TYR A C 1
ATOM 1377 O O . TYR A 1 182 ? -14.679 15.440 -4.680 1.00 43.68 180 TYR A O 1
ATOM 1386 N N . LEU A 1 183 ? -16.768 14.594 -4.443 1.00 41.69 181 LEU A N 1
ATOM 1387 C CA . LEU A 1 183 ? -16.990 15.358 -3.210 1.00 45.26 181 LEU A CA 1
ATOM 1388 C C . LEU A 1 183 ? -16.022 14.975 -2.100 1.00 45.95 181 LEU A C 1
ATOM 1389 O O . LEU A 1 183 ? -15.592 15.838 -1.323 1.00 47.51 181 LEU A O 1
ATOM 1394 N N . GLU A 1 184 ? -15.706 13.690 -1.952 1.00 50.32 182 GLU A N 1
ATOM 1395 C CA . GLU A 1 184 ? -14.812 13.299 -0.861 1.00 55.10 182 GLU A CA 1
ATOM 1396 C C . GLU A 1 184 ? -13.436 13.938 -1.027 1.00 53.50 182 GLU A C 1
ATOM 1397 O O . GLU A 1 184 ? -12.872 14.488 -0.075 1.00 50.70 182 GLU A O 1
ATOM 1403 N N . ALA A 1 185 ? -12.884 13.877 -2.246 1.00 48.58 183 ALA A N 1
ATOM 1404 C CA . ALA A 1 185 ? -11.626 14.560 -2.535 1.00 50.10 183 ALA A CA 1
ATOM 1405 C C . ALA A 1 185 ? -11.742 16.060 -2.288 1.00 47.55 183 ALA A C 1
ATOM 1406 O O . ALA A 1 185 ? -10.813 16.678 -1.748 1.00 49.93 183 ALA A O 1
ATOM 1408 N N . ALA A 1 186 ? -12.882 16.658 -2.662 1.00 44.97 184 ALA A N 1
ATOM 1409 C CA . ALA A 1 186 ? -13.137 18.073 -2.382 1.00 46.70 184 ALA A CA 1
ATOM 1410 C C . ALA A 1 186 ? -13.108 18.381 -0.894 1.00 48.62 184 ALA A C 1
ATOM 1411 O O . ALA A 1 186 ? -12.601 19.430 -0.476 1.00 52.61 184 ALA A O 1
ATOM 1413 N N . VAL A 1 187 ? -13.721 17.536 -0.072 1.00 47.98 185 VAL A N 1
ATOM 1414 C CA . VAL A 1 187 ? -13.751 17.890 1.340 1.00 46.84 185 VAL A CA 1
ATOM 1415 C C . VAL A 1 187 ? -12.352 17.811 1.929 1.00 44.76 185 VAL A C 1
ATOM 1416 O O . VAL A 1 187 ? -11.963 18.663 2.730 1.00 44.44 185 VAL A O 1
ATOM 1420 N N . ASP A 1 188 ? -11.563 16.805 1.526 1.00 46.29 186 ASP A N 1
ATOM 1421 C CA . ASP A 1 188 ? -10.183 16.725 2.008 1.00 49.01 186 ASP A CA 1
ATOM 1422 C C . ASP A 1 188 ? -9.448 18.030 1.730 1.00 43.54 186 ASP A C 1
ATOM 1423 O O . ASP A 1 188 ? -8.752 18.563 2.600 1.00 42.83 186 ASP A O 1
ATOM 1428 N N . SER A 1 189 ? -9.635 18.588 0.531 1.00 38.58 187 SER A N 1
ATOM 1429 C CA . SER A 1 189 ? -8.903 19.785 0.137 1.00 42.56 187 SER A CA 1
ATOM 1430 C C . SER A 1 189 ? -9.502 21.048 0.741 1.00 41.58 187 SER A C 1
ATOM 1431 O O . SER A 1 189 ? -8.775 21.996 1.067 1.00 40.26 187 SER A O 1
ATOM 1434 N N . VAL A 1 190 ? -10.814 21.077 0.937 1.00 40.39 188 VAL A N 1
ATOM 1435 C CA . VAL A 1 190 ? -11.414 22.193 1.656 1.00 37.06 188 VAL A CA 1
ATOM 1436 C C . VAL A 1 190 ? -10.938 22.239 3.106 1.00 36.70 188 VAL A C 1
ATOM 1437 O O . VAL A 1 190 ? -10.641 23.312 3.631 1.00 36.95 188 VAL A O 1
ATOM 1441 N N . LEU A 1 191 ? -10.883 21.091 3.792 1.00 42.19 189 LEU A N 1
ATOM 1442 C CA . LEU A 1 191 ? -10.397 21.096 5.179 1.00 40.94 189 LEU A CA 1
ATOM 1443 C C . LEU A 1 191 ? -8.978 21.644 5.285 1.00 44.10 189 LEU A C 1
ATOM 1444 O O . LEU A 1 191 ? -8.614 22.248 6.294 1.00 46.90 189 LEU A O 1
ATOM 1449 N N . ALA A 1 192 ? -8.172 21.452 4.254 1.00 44.03 190 ALA A N 1
ATOM 1450 C CA . ALA A 1 192 ? -6.797 21.926 4.210 1.00 48.10 190 ALA A CA 1
ATOM 1451 C C . ALA A 1 192 ? -6.669 23.362 3.719 1.00 47.12 190 ALA A C 1
ATOM 1452 O O . ALA A 1 192 ? -5.549 23.892 3.689 1.00 47.32 190 ALA A O 1
ATOM 1454 N N . THR A 1 193 ? -7.768 23.989 3.287 1.00 41.00 191 THR A N 1
ATOM 1455 C CA . THR A 1 193 ? -7.726 25.283 2.617 1.00 39.16 191 THR A CA 1
ATOM 1456 C C . THR A 1 193 ? -8.705 26.231 3.302 1.00 43.77 191 THR A C 1
ATOM 1457 O O . THR A 1 193 ? -9.822 26.454 2.811 1.00 44.17 191 THR A O 1
ATOM 1461 N N . PRO A 1 194 ? -8.291 26.847 4.422 1.00 46.96 192 PRO A N 1
ATOM 1462 C CA . PRO A 1 194 ? -9.212 27.690 5.216 1.00 48.16 192 PRO A CA 1
ATOM 1463 C C . PRO A 1 194 ? -9.807 28.862 4.475 1.00 43.96 192 PRO A C 1
ATOM 1464 O O . PRO A 1 194 ? -10.847 29.358 4.905 1.00 43.11 192 PRO A O 1
ATOM 1468 N N . SER A 1 195 ? -9.179 29.351 3.407 1.00 44.05 193 SER A N 1
ATOM 1469 C CA . SER A 1 195 ? -9.763 30.454 2.641 1.00 44.19 193 SER A CA 1
ATOM 1470 C C . SER A 1 195 ? -11.129 30.113 2.055 1.00 43.95 193 SER A C 1
ATOM 1471 O O . SER A 1 195 ? -11.880 31.019 1.687 1.00 44.59 193 SER A O 1
ATOM 1474 N N . VAL A 1 196 ? -11.458 28.839 1.896 1.00 41.43 194 VAL A N 1
ATOM 1475 C CA . VAL A 1 196 ? -12.708 28.521 1.210 1.00 38.97 194 VAL A CA 1
ATOM 1476 C C . VAL A 1 196 ? -13.882 28.858 2.132 1.00 43.55 194 VAL A C 1
ATOM 1477 O O . VAL A 1 196 ? -14.011 28.289 3.229 1.00 42.84 194 VAL A O 1
ATOM 1481 N N . GLN A 1 197 ? -14.730 29.798 1.692 1.00 45.11 195 GLN A N 1
ATOM 1482 C CA . GLN A 1 197 ? -15.954 30.159 2.413 1.00 48.52 195 GLN A CA 1
ATOM 1483 C C . GLN A 1 197 ? -17.193 29.457 1.870 1.00 48.26 195 GLN A C 1
ATOM 1484 O O . GLN A 1 197 ? -18.228 29.442 2.548 1.00 44.55 195 GLN A O 1
ATOM 1490 N N . LEU A 1 198 ? -17.118 28.909 0.659 1.00 45.63 196 LEU A N 1
ATOM 1491 C CA . LEU A 1 198 ? -18.296 28.380 -0.012 1.00 45.97 196 LEU A CA 1
ATOM 1492 C C . LEU A 1 198 ? -17.945 27.078 -0.715 1.00 45.19 196 LEU A C 1
ATOM 1493 O O . LEU A 1 198 ? -17.029 27.032 -1.538 1.00 41.21 196 LEU A O 1
ATOM 1498 N N . LEU A 1 199 ? -18.679 26.023 -0.410 1.00 45.17 197 LEU A N 1
ATOM 1499 C CA . LEU A 1 199 ? -18.513 24.763 -1.121 1.00 43.72 197 LEU A CA 1
ATOM 1500 C C . LEU A 1 199 ? -19.739 24.583 -2.005 1.00 43.82 197 LEU A C 1
ATOM 1501 O O . LEU A 1 199 ? -20.855 24.439 -1.501 1.00 45.65 197 LEU A O 1
ATOM 1506 N N . SER A 1 200 ? -19.541 24.576 -3.316 1.00 42.67 198 SER A N 1
ATOM 1507 C CA . SER A 1 200 ? -20.654 24.581 -4.249 1.00 45.45 198 SER A CA 1
ATOM 1508 C C . SER A 1 200 ? -20.667 23.229 -4.953 1.00 44.71 198 SER A C 1
ATOM 1509 O O . SER A 1 200 ? -19.657 22.811 -5.533 1.00 41.59 198 SER A O 1
ATOM 1512 N N . VAL A 1 201 ? -21.778 22.512 -4.853 1.00 45.50 199 VAL A N 1
ATOM 1513 C CA . VAL A 1 201 ? -21.846 21.130 -5.309 1.00 43.68 199 VAL A CA 1
ATOM 1514 C C . VAL A 1 201 ? -22.683 21.089 -6.578 1.00 39.92 199 VAL A C 1
ATOM 1515 O O . VAL A 1 201 ? -23.798 21.626 -6.603 1.00 41.35 199 VAL A O 1
ATOM 1519 N N . PHE A 1 202 ? -22.149 20.463 -7.618 1.00 37.70 200 PHE A N 1
ATOM 1520 C CA . PHE A 1 202 ? -22.872 20.390 -8.884 1.00 40.43 200 PHE A CA 1
ATOM 1521 C C . PHE A 1 202 ? -22.928 18.940 -9.363 1.00 38.78 200 PHE A C 1
ATOM 1522 O O . PHE A 1 202 ? -22.482 18.028 -8.673 1.00 39.55 200 PHE A O 1
ATOM 1530 N N . ASP A 1 203 ? -23.500 18.736 -10.556 1.00 41.96 201 ASP A N 1
ATOM 1531 C CA . ASP A 1 203 ? -23.886 17.420 -11.070 1.00 39.06 201 ASP A CA 1
ATOM 1532 C C . ASP A 1 203 ? -24.533 16.567 -9.969 1.00 41.35 201 ASP A C 1
ATOM 1533 O O . ASP A 1 203 ? -24.195 15.397 -9.759 1.00 40.65 201 ASP A O 1
ATOM 1538 N N . TYR A 1 204 ? -25.517 17.150 -9.299 1.00 41.37 202 TYR A N 1
ATOM 1539 C CA . TYR A 1 204 ? -26.033 16.650 -8.027 1.00 41.94 202 TYR A CA 1
ATOM 1540 C C . TYR A 1 204 ? -27.521 16.320 -8.148 1.00 45.12 202 TYR A C 1
ATOM 1541 O O . TYR A 1 204 ? -28.311 17.169 -8.563 1.00 42.02 202 TYR A O 1
ATOM 1550 N N . HIS A 1 205 ? -27.901 15.090 -7.774 1.00 45.31 203 HIS A N 1
ATOM 1551 C CA . HIS A 1 205 ? -29.299 14.634 -7.768 1.00 46.91 203 HIS A CA 1
ATOM 1552 C C . HIS A 1 205 ? -29.691 14.197 -6.366 1.00 49.26 203 HIS A C 1
ATOM 1553 O O . HIS A 1 205 ? -29.541 13.013 -6.002 1.00 40.83 203 HIS A O 1
ATOM 1560 N N . PRO A 1 206 ? -30.237 15.103 -5.556 1.00 47.36 204 PRO A N 1
ATOM 1561 C CA . PRO A 1 206 ? -30.421 14.789 -4.125 1.00 50.85 204 PRO A CA 1
ATOM 1562 C C . PRO A 1 206 ? -31.444 13.694 -3.851 1.00 49.20 204 PRO A C 1
ATOM 1563 O O . PRO A 1 206 ? -31.406 13.091 -2.774 1.00 50.09 204 PRO A O 1
ATOM 1567 N N . GLU A 1 207 ? -32.339 13.385 -4.791 1.00 46.59 205 GLU A N 1
ATOM 1568 C CA . GLU A 1 207 ? -33.255 12.282 -4.560 1.00 47.29 205 GLU A CA 1
ATOM 1569 C C . GLU A 1 207 ? -32.571 10.921 -4.659 1.00 49.79 205 GLU A C 1
ATOM 1570 O O . GLU A 1 207 ? -33.129 9.933 -4.182 1.00 52.90 205 GLU A O 1
ATOM 1576 N N . ALA A 1 208 ? -31.387 10.851 -5.252 1.00 47.78 206 ALA A N 1
ATOM 1577 C CA . ALA A 1 208 ? -30.613 9.620 -5.257 1.00 48.97 206 ALA A CA 1
ATOM 1578 C C . ALA A 1 208 ? -29.950 9.435 -3.892 1.00 46.89 206 ALA A C 1
ATOM 1579 O O . ALA A 1 208 ? -29.246 10.328 -3.416 1.00 48.35 206 ALA A O 1
ATOM 1581 N N . ASP A 1 209 ? -30.194 8.285 -3.252 1.00 47.84 207 ASP A N 1
ATOM 1582 C CA . ASP A 1 209 ? -29.696 8.069 -1.890 1.00 50.97 207 ASP A CA 1
ATOM 1583 C C . ASP A 1 209 ? -28.196 8.329 -1.780 1.00 50.50 207 ASP A C 1
ATOM 1584 O O . ASP A 1 209 ? -27.729 8.934 -0.802 1.00 45.72 207 ASP A O 1
ATOM 1589 N N . ALA A 1 210 ? -27.424 7.899 -2.790 1.00 47.49 208 ALA A N 1
ATOM 1590 C CA . ALA A 1 210 ? -25.976 8.063 -2.756 1.00 46.54 208 ALA A CA 1
ATOM 1591 C C . ALA A 1 210 ? -25.572 9.524 -2.802 1.00 48.49 208 ALA A C 1
ATOM 1592 O O . ALA A 1 210 ? -24.563 9.910 -2.191 1.00 46.24 208 ALA A O 1
ATOM 1594 N N . HIS A 1 211 ? -26.296 10.349 -3.572 1.00 44.10 209 HIS A N 1
ATOM 1595 C CA . HIS A 1 211 ? -25.902 11.753 -3.631 1.00 42.53 209 HIS A CA 1
ATOM 1596 C C . HIS A 1 211 ? -26.210 12.437 -2.308 1.00 45.45 209 HIS A C 1
ATOM 1597 O O . HIS A 1 211 ? -25.394 13.205 -1.785 1.00 45.97 209 HIS A O 1
ATOM 1604 N N . ARG A 1 212 ? -27.386 12.139 -1.764 1.00 44.78 210 ARG A N 1
ATOM 1605 C CA . ARG A 1 212 ? -27.809 12.632 -0.463 1.00 46.42 210 ARG A CA 1
ATOM 1606 C C . ARG A 1 212 ? -26.817 12.252 0.624 1.00 47.75 210 ARG A C 1
ATOM 1607 O O . ARG A 1 212 ? -26.450 13.080 1.465 1.00 48.49 210 ARG A O 1
ATOM 1615 N N . ALA A 1 213 ? -26.371 10.999 0.622 1.00 49.94 211 ALA A N 1
ATOM 1616 C CA . ALA A 1 213 ? -25.434 10.551 1.639 1.00 52.32 211 ALA A CA 1
ATOM 1617 C C . ALA A 1 213 ? -24.081 11.240 1.495 1.00 47.01 211 ALA A C 1
ATOM 1618 O O . ALA A 1 213 ? -23.459 11.588 2.499 1.00 47.00 211 ALA A O 1
ATOM 1620 N N . ALA A 1 214 ? -23.608 11.448 0.264 1.00 45.01 212 ALA A N 1
ATOM 1621 C CA . ALA A 1 214 ? -22.354 12.170 0.060 1.00 44.39 212 ALA A CA 1
ATOM 1622 C C . ALA A 1 214 ? -22.425 13.582 0.628 1.00 43.06 212 ALA A C 1
ATOM 1623 O O . ALA A 1 214 ? -21.476 14.049 1.264 1.00 43.33 212 ALA A O 1
ATOM 1625 N N . LEU A 1 215 ? -23.550 14.269 0.431 1.00 43.89 213 LEU A N 1
ATOM 1626 C CA . LEU A 1 215 ? -23.702 15.622 0.964 1.00 44.20 213 LEU A CA 1
ATOM 1627 C C . LEU A 1 215 ? -23.760 15.633 2.481 1.00 44.92 213 LEU A C 1
ATOM 1628 O O . LEU A 1 215 ? -23.218 16.545 3.119 1.00 47.17 213 LEU A O 1
ATOM 1633 N N . SER A 1 216 ? -24.472 14.676 3.086 1.00 41.30 214 SER A N 1
ATOM 1634 C CA . SER A 1 216 ? -24.527 14.649 4.548 1.00 42.96 214 SER A CA 1
ATOM 1635 C C . SER A 1 216 ? -23.149 14.401 5.160 1.00 42.59 214 SER A C 1
ATOM 1636 O O . SER A 1 216 ? -22.840 14.921 6.237 1.00 43.46 214 SER A O 1
ATOM 1639 N N . ALA A 1 217 ? -22.325 13.594 4.492 1.00 41.87 215 ALA A N 1
ATOM 1640 C CA . ALA A 1 217 ? -20.996 13.327 5.010 1.00 42.89 215 ALA A CA 1
ATOM 1641 C C . ALA A 1 217 ? -20.128 14.573 4.914 1.00 41.85 215 ALA A C 1
ATOM 1642 O O . ALA A 1 217 ? -19.339 14.853 5.815 1.00 41.62 215 ALA A O 1
ATOM 1644 N N . VAL A 1 218 ? -20.222 15.291 3.793 1.00 38.60 216 VAL A N 1
ATOM 1645 C CA . VAL A 1 218 ? -19.576 16.590 3.649 1.00 37.65 216 VAL A CA 1
ATOM 1646 C C . VAL A 1 218 ? -19.944 17.510 4.793 1.00 39.88 216 VAL A C 1
ATOM 1647 O O . VAL A 1 218 ? -19.074 18.144 5.421 1.00 40.28 216 VAL A O 1
ATOM 1651 N N . ARG A 1 219 ? -21.254 17.620 5.086 1.00 40.09 217 ARG A N 1
ATOM 1652 C CA . ARG A 1 219 ? -21.629 18.537 6.154 1.00 41.49 217 ARG A CA 1
ATOM 1653 C C . ARG A 1 219 ? -21.147 18.024 7.499 1.00 45.80 217 ARG A C 1
ATOM 1654 O O . ARG A 1 219 ? -20.798 18.820 8.372 1.00 43.83 217 ARG A O 1
ATOM 1662 N N . ASP A 1 220 ? -21.146 16.700 7.684 1.00 44.70 218 ASP A N 1
ATOM 1663 C CA . ASP A 1 220 ? -20.678 16.109 8.930 1.00 45.15 218 ASP A CA 1
ATOM 1664 C C . ASP A 1 220 ? -19.201 16.418 9.150 1.00 44.54 218 ASP A C 1
ATOM 1665 O O . ASP A 1 220 ? -18.795 16.862 10.231 1.00 45.83 218 ASP A O 1
ATOM 1670 N N . ARG A 1 221 ? -18.388 16.188 8.125 1.00 42.76 219 ARG A N 1
ATOM 1671 C CA . ARG A 1 221 ? -16.954 16.413 8.253 1.00 44.18 219 ARG A CA 1
ATOM 1672 C C . ARG A 1 221 ? -16.625 17.888 8.461 1.00 45.79 219 ARG A C 1
ATOM 1673 O O . ARG A 1 221 ? -15.817 18.221 9.331 1.00 46.11 219 ARG A O 1
ATOM 1681 N N . LEU A 1 222 ? -17.262 18.791 7.711 1.00 45.77 220 LEU A N 1
ATOM 1682 C CA . LEU A 1 222 ? -16.932 20.217 7.861 1.00 46.02 220 LEU A CA 1
ATOM 1683 C C . LEU A 1 222 ? -17.419 20.787 9.187 1.00 50.07 220 LEU A C 1
ATOM 1684 O O . LEU A 1 222 ? -16.753 21.658 9.778 1.00 49.49 220 LEU A O 1
ATOM 1689 N N . GLU A 1 223 ? -18.520 20.253 9.731 1.00 44.40 221 GLU A N 1
ATOM 1690 C CA . GLU A 1 223 ? -18.968 20.668 11.043 1.00 51.45 221 GLU A CA 1
ATOM 1691 C C . GLU A 1 223 ? -18.023 20.168 12.132 1.00 54.23 221 GLU A C 1
ATOM 1692 O O . GLU A 1 223 ? -17.669 20.919 13.049 1.00 50.55 221 GLU A O 1
ATOM 1698 N N . THR A 1 224 ? -17.613 18.896 12.054 1.00 54.14 222 THR A N 1
ATOM 1699 C CA . THR A 1 224 ? -16.678 18.351 13.039 1.00 60.59 222 THR A CA 1
ATOM 1700 C C . THR A 1 224 ? -15.382 19.166 13.074 1.00 59.46 222 THR A C 1
ATOM 1701 O O . THR A 1 224 ? -14.786 19.365 14.139 1.00 62.90 222 THR A O 1
ATOM 1705 N N . ALA A 1 225 ? -14.947 19.662 11.923 1.00 56.53 223 ALA A N 1
ATOM 1706 C CA . ALA A 1 225 ? -13.762 20.505 11.855 1.00 57.63 223 ALA A CA 1
ATOM 1707 C C . ALA A 1 225 ? -14.003 21.899 12.399 1.00 57.84 223 ALA A C 1
ATOM 1708 O O . ALA A 1 225 ? -13.053 22.695 12.463 1.00 62.24 223 ALA A O 1
ATOM 1710 N N . GLY A 1 226 ? -15.232 22.216 12.791 1.00 57.11 224 GLY A N 1
ATOM 1711 C CA . GLY A 1 226 ? -15.537 23.547 13.289 1.00 57.20 224 GLY A CA 1
ATOM 1712 C C . GLY A 1 226 ? -15.426 24.617 12.222 1.00 53.58 224 GLY A C 1
ATOM 1713 O O . GLY A 1 226 ? -15.091 25.758 12.535 1.00 55.90 224 GLY A O 1
ATOM 1714 N N . ARG A 1 227 ? -15.699 24.268 10.964 1.00 55.59 225 ARG A N 1
ATOM 1715 C CA . ARG A 1 227 ? -15.537 25.191 9.842 1.00 55.36 225 ARG A CA 1
ATOM 1716 C C . ARG A 1 227 ? -16.823 25.987 9.615 1.00 57.72 225 ARG A C 1
ATOM 1717 O O . ARG A 1 227 ? -17.902 25.404 9.425 1.00 57.27 225 ARG A O 1
ATOM 1725 N N . THR A 1 228 ? -16.714 27.319 9.639 1.00 54.74 226 THR A N 1
ATOM 1726 C CA . THR A 1 228 ? -17.831 28.145 9.196 1.00 52.66 226 THR A CA 1
ATOM 1727 C C . THR A 1 228 ? -17.750 28.232 7.680 1.00 52.73 226 THR A C 1
ATOM 1728 O O . THR A 1 228 ? -16.777 28.743 7.107 1.00 52.38 226 THR A O 1
ATOM 1732 N N . ILE A 1 229 ? -18.728 27.642 7.019 1.00 50.07 227 ILE A N 1
ATOM 1733 C CA . ILE A 1 229 ? -18.659 27.480 5.581 1.00 55.60 227 ILE A CA 1
ATOM 1734 C C . ILE A 1 229 ? -20.074 27.250 5.101 1.00 57.45 227 ILE A C 1
ATOM 1735 O O . ILE A 1 229 ? -20.892 26.655 5.805 1.00 61.84 227 ILE A O 1
ATOM 1740 N N . THR A 1 230 ? -20.373 27.773 3.935 1.00 52.82 228 THR A N 1
ATOM 1741 C CA . THR A 1 230 ? -21.661 27.541 3.314 1.00 53.03 228 THR A CA 1
ATOM 1742 C C . THR A 1 230 ? -21.499 26.368 2.356 1.00 49.93 228 THR A C 1
ATOM 1743 O O . THR A 1 230 ? -20.618 26.396 1.487 1.00 47.34 228 THR A O 1
ATOM 1747 N N . ILE A 1 231 ? -22.280 25.311 2.577 1.00 49.86 229 ILE A N 1
ATOM 1748 C CA . ILE A 1 231 ? -22.384 24.180 1.659 1.00 50.40 229 ILE A CA 1
ATOM 1749 C C . ILE A 1 231 ? -23.715 24.323 0.935 1.00 50.60 229 ILE A C 1
ATOM 1750 O O . ILE A 1 231 ? -24.771 24.302 1.579 1.00 50.57 229 ILE A O 1
ATOM 1755 N N . ASP A 1 232 ? -23.657 24.478 -0.397 1.00 48.09 230 ASP A N 1
ATOM 1756 C CA . ASP A 1 232 ? -24.775 24.938 -1.228 1.00 49.35 230 ASP A CA 1
ATOM 1757 C C . ASP A 1 232 ? -24.790 24.240 -2.583 1.00 48.29 230 ASP A C 1
ATOM 1758 O O . ASP A 1 232 ? -23.817 24.339 -3.338 1.00 46.64 230 ASP A O 1
ATOM 1763 N N . SER A 1 233 ? -25.905 23.596 -2.933 1.00 43.84 231 SER A N 1
ATOM 1764 C CA . SER A 1 233 ? -26.023 23.001 -4.271 1.00 45.21 231 SER A CA 1
ATOM 1765 C C . SER A 1 233 ? -26.041 24.072 -5.358 1.00 45.91 231 SER A C 1
ATOM 1766 O O . SER A 1 233 ? -26.629 25.145 -5.177 1.00 48.23 231 SER A O 1
ATOM 1769 N N . LEU A 1 234 ? -25.438 23.759 -6.523 1.00 47.66 232 LEU A N 1
ATOM 1770 C CA . LEU A 1 234 ? -25.527 24.693 -7.644 1.00 47.30 232 LEU A CA 1
ATOM 1771 C C . LEU A 1 234 ? -26.973 24.896 -8.068 1.00 48.11 232 LEU A C 1
ATOM 1772 O O . LEU A 1 234 ? -27.353 26.004 -8.450 1.00 48.21 232 LEU A O 1
ATOM 1777 N N . GLY A 1 235 ? -27.791 23.846 -7.994 1.00 47.82 233 GLY A N 1
ATOM 1778 C CA . GLY A 1 235 ? -29.188 23.986 -8.362 1.00 45.87 233 GLY A CA 1
ATOM 1779 C C . GLY A 1 235 ? -29.914 25.001 -7.501 1.00 51.03 233 GLY A C 1
ATOM 1780 O O . GLY A 1 235 ? -30.640 25.859 -8.012 1.00 51.67 233 GLY A O 1
ATOM 1781 N N . ASP A 1 236 ? -29.737 24.919 -6.169 1.00 50.95 234 ASP A N 1
ATOM 1782 C CA . ASP A 1 236 ? -30.429 25.886 -5.322 1.00 48.03 234 ASP A CA 1
ATOM 1783 C C . ASP A 1 236 ? -29.799 27.268 -5.441 1.00 42.05 234 ASP A C 1
ATOM 1784 O O . ASP A 1 236 ? -30.506 28.268 -5.354 1.00 47.73 234 ASP A O 1
ATOM 1789 N N . ALA A 1 237 ? -28.481 27.358 -5.649 1.00 45.31 235 ALA A N 1
ATOM 1790 C CA . ALA A 1 237 ? -27.876 28.668 -5.891 1.00 45.37 235 ALA A CA 1
ATOM 1791 C C . ALA A 1 237 ? -28.541 29.360 -7.077 1.00 45.66 235 ALA A C 1
ATOM 1792 O O . ALA A 1 237 ? -28.854 30.553 -7.013 1.00 51.02 235 ALA A O 1
ATOM 1794 N N . ILE A 1 238 ? -28.732 28.621 -8.182 1.00 44.68 236 ILE A N 1
ATOM 1795 C CA . ILE A 1 238 ? -29.424 29.143 -9.366 1.00 45.65 236 ILE A CA 1
ATOM 1796 C C . ILE A 1 238 ? -30.844 29.567 -9.023 1.00 50.86 236 ILE A C 1
ATOM 1797 O O . ILE A 1 238 ? -31.284 30.671 -9.373 1.00 57.07 236 ILE A O 1
ATOM 1802 N N . ALA A 1 239 ? -31.615 28.666 -8.399 1.00 52.03 237 ALA A N 1
ATOM 1803 C CA . ALA A 1 239 ? -32.994 29.006 -8.033 1.00 52.37 237 ALA A CA 1
ATOM 1804 C C . ALA A 1 239 ? -33.053 30.270 -7.192 1.00 55.11 237 ALA A C 1
ATOM 1805 O O . ALA A 1 239 ? -33.876 31.160 -7.448 1.00 51.93 237 ALA A O 1
ATOM 1807 N N . ARG A 1 240 ? -32.221 30.352 -6.143 1.00 53.73 238 ARG A N 1
ATOM 1808 C CA . ARG A 1 240 ? -32.289 31.533 -5.280 1.00 55.89 238 ARG A CA 1
ATOM 1809 C C . ARG A 1 240 ? -31.699 32.750 -5.973 1.00 51.97 238 ARG A C 1
ATOM 1810 O O . ARG A 1 240 ? -32.193 33.864 -5.791 1.00 52.90 238 ARG A O 1
ATOM 1818 N N . GLY A 1 241 ? -30.653 32.558 -6.781 1.00 55.04 239 GLY A N 1
ATOM 1819 C CA . GLY A 1 241 ? -30.008 33.675 -7.448 1.00 55.61 239 GLY A CA 1
ATOM 1820 C C . GLY A 1 241 ? -30.879 34.378 -8.467 1.00 57.36 239 GLY A C 1
ATOM 1821 O O . GLY A 1 241 ? -30.628 35.548 -8.773 1.00 57.90 239 GLY A O 1
ATOM 1822 N N . ARG A 1 242 ? -31.887 33.688 -9.007 1.00 57.29 240 ARG A N 1
ATOM 1823 C CA . ARG A 1 242 ? -32.797 34.315 -9.963 1.00 57.55 240 ARG A CA 1
ATOM 1824 C C . ARG A 1 242 ? -33.522 35.509 -9.368 1.00 63.34 240 ARG A C 1
ATOM 1825 O O . ARG A 1 242 ? -33.925 36.404 -10.115 1.00 69.23 240 ARG A O 1
ATOM 1833 N N . GLU A 1 243 ? -33.686 35.557 -8.046 1.00 63.81 241 GLU A N 1
ATOM 1834 C CA . GLU A 1 243 ? -34.407 36.641 -7.394 1.00 65.43 241 GLU A CA 1
ATOM 1835 C C . GLU A 1 243 ? -33.504 37.571 -6.589 1.00 64.89 241 GLU A C 1
ATOM 1836 O O . GLU A 1 243 ? -34.009 38.492 -5.948 1.00 66.33 241 GLU A O 1
ATOM 1842 N N . LEU A 1 244 ? -32.191 37.362 -6.599 1.00 63.59 242 LEU A N 1
ATOM 1843 C CA . LEU A 1 244 ? -31.313 38.222 -5.817 1.00 62.01 242 LEU A CA 1
ATOM 1844 C C . LEU A 1 244 ? -30.805 39.381 -6.670 1.00 63.74 242 LEU A C 1
ATOM 1845 O O . LEU A 1 244 ? -30.879 39.335 -7.899 1.00 59.43 242 LEU A O 1
ATOM 1850 N N . PRO A 1 245 ? -30.306 40.456 -6.046 1.00 62.24 243 PRO A N 1
ATOM 1851 C CA . PRO A 1 245 ? -29.737 41.567 -6.825 1.00 59.41 243 PRO A CA 1
ATOM 1852 C C . PRO A 1 245 ? -28.608 41.113 -7.740 1.00 58.17 243 PRO A C 1
ATOM 1853 O O . PRO A 1 245 ? -27.830 40.207 -7.408 1.00 54.21 243 PRO A O 1
ATOM 1857 N N . ALA A 1 246 ? -28.515 41.774 -8.897 1.00 58.03 244 ALA A N 1
ATOM 1858 C CA . ALA A 1 246 ? -27.464 41.445 -9.855 1.00 58.88 244 ALA A CA 1
ATOM 1859 C C . ALA A 1 246 ? -26.090 41.643 -9.224 1.00 57.80 244 ALA A C 1
ATOM 1860 O O . ALA A 1 246 ? -25.891 42.543 -8.406 1.00 60.80 244 ALA A O 1
ATOM 1862 N N . ALA A 1 247 ? -25.143 40.790 -9.593 1.00 58.77 245 ALA A N 1
ATOM 1863 C CA . ALA A 1 247 ? -23.763 41.029 -9.220 1.00 60.42 245 ALA A CA 1
ATOM 1864 C C . ALA A 1 247 ? -23.236 42.270 -9.936 1.00 60.92 245 ALA A C 1
ATOM 1865 O O . ALA A 1 247 ? -23.714 42.619 -11.017 1.00 59.01 245 ALA A O 1
ATOM 1867 N N . PRO A 1 248 ? -22.280 42.983 -9.336 1.00 63.64 246 PRO A N 1
ATOM 1868 C CA . PRO A 1 248 ? -21.646 44.094 -10.056 1.00 61.94 246 PRO A CA 1
ATOM 1869 C C . PRO A 1 248 ? -20.967 43.576 -11.312 1.00 53.74 246 PRO A C 1
ATOM 1870 O O . PRO A 1 248 ? -20.566 42.414 -11.404 1.00 52.42 246 PRO A O 1
ATOM 1874 N N . GLN A 1 249 ? -20.837 44.470 -12.281 1.00 53.04 247 GLN A N 1
ATOM 1875 C CA . GLN A 1 249 ? -20.134 44.133 -13.506 1.00 53.83 247 GLN A CA 1
ATOM 1876 C C . GLN A 1 249 ? -18.674 43.826 -13.190 1.00 53.88 247 GLN A C 1
ATOM 1877 O O . GLN A 1 249 ? -18.061 44.493 -12.341 1.00 56.61 247 GLN A O 1
ATOM 1883 N N . PRO A 1 250 ? -18.085 42.841 -13.846 1.00 53.54 248 PRO A N 1
ATOM 1884 C CA . PRO A 1 250 ? -16.703 42.474 -13.533 1.00 53.33 248 PRO A CA 1
ATOM 1885 C C . PRO A 1 250 ? -15.723 43.482 -14.121 1.00 55.33 248 PRO A C 1
ATOM 1886 O O . PRO A 1 250 ? -16.071 44.282 -14.994 1.00 51.21 248 PRO A O 1
ATOM 1890 N N . SER A 1 251 ? -14.482 43.446 -13.604 1.00 55.50 249 SER A N 1
ATOM 1891 C CA . SER A 1 251 ? -13.436 44.355 -14.069 1.00 58.61 249 SER A CA 1
ATOM 1892 C C . SER A 1 251 ? -13.350 44.313 -15.593 1.00 52.28 249 SER A C 1
ATOM 1893 O O . SER A 1 251 ? -13.649 43.302 -16.217 1.00 49.72 249 SER A O 1
ATOM 1896 N N . GLU A 1 252 ? -12.977 45.432 -16.199 1.00 58.52 250 GLU A N 1
ATOM 1897 C CA . GLU A 1 252 ? -12.954 45.501 -17.654 1.00 59.31 250 GLU A CA 1
ATOM 1898 C C . GLU A 1 252 ? -11.571 45.288 -18.249 1.00 59.58 250 GLU A C 1
ATOM 1899 O O . GLU A 1 252 ? -11.477 44.957 -19.433 1.00 57.58 250 GLU A O 1
ATOM 1905 N N . ASP A 1 253 ? -10.517 45.453 -17.458 1.00 59.44 251 ASP A N 1
ATOM 1906 C CA . ASP A 1 253 ? -9.138 45.350 -17.912 1.00 57.24 251 ASP A CA 1
ATOM 1907 C C . ASP A 1 253 ? -8.906 44.057 -18.706 1.00 53.18 251 ASP A C 1
ATOM 1908 O O . ASP A 1 253 ? -9.022 42.959 -18.142 1.00 50.52 251 ASP A O 1
ATOM 1913 N N . PRO A 1 254 ? -8.550 44.151 -19.995 1.00 52.91 252 PRO A N 1
ATOM 1914 C CA . PRO A 1 254 ? -8.266 42.939 -20.787 1.00 50.31 252 PRO A CA 1
ATOM 1915 C C . PRO A 1 254 ? -7.216 42.036 -20.171 1.00 47.15 252 PRO A C 1
ATOM 1916 O O . PRO A 1 254 ? -7.194 40.845 -20.484 1.00 45.14 252 PRO A O 1
ATOM 1920 N N . ASP A 1 255 ? -6.328 42.563 -19.331 1.00 46.61 253 ASP A N 1
ATOM 1921 C CA . ASP A 1 255 ? -5.274 41.763 -18.728 1.00 46.63 253 ASP A CA 1
ATOM 1922 C C . ASP A 1 255 ? -5.698 41.119 -17.413 1.00 45.75 253 ASP A C 1
ATOM 1923 O O . ASP A 1 255 ? -4.959 40.291 -16.877 1.00 45.07 253 ASP A O 1
ATOM 1928 N N . ALA A 1 256 ? -6.878 41.437 -16.903 1.00 45.56 254 ALA A N 1
ATOM 1929 C CA . ALA A 1 256 ? -7.361 40.778 -15.697 1.00 45.17 254 ALA A CA 1
ATOM 1930 C C . ALA A 1 256 ? -7.458 39.269 -15.902 1.00 47.68 254 ALA A C 1
ATOM 1931 O O . ALA A 1 256 ? -7.917 38.787 -16.942 1.00 47.20 254 ALA A O 1
ATOM 1933 N N . LEU A 1 257 ? -6.980 38.522 -14.907 1.00 42.23 255 LEU A N 1
ATOM 1934 C CA . LEU A 1 257 ? -6.987 37.068 -14.941 1.00 41.61 255 LEU A CA 1
ATOM 1935 C C . LEU A 1 257 ? -8.404 36.516 -14.869 1.00 41.88 255 LEU A C 1
ATOM 1936 O O . LEU A 1 257 ? -9.211 36.963 -14.051 1.00 43.09 255 LEU A O 1
ATOM 1941 N N . ARG A 1 258 ? -8.706 35.515 -15.706 1.00 41.88 256 ARG A N 1
ATOM 1942 C CA . ARG A 1 258 ? -10.027 34.871 -15.675 1.00 39.32 256 ARG A CA 1
ATOM 1943 C C . ARG A 1 258 ? -9.979 33.357 -15.562 1.00 38.49 256 ARG A C 1
ATOM 1944 O O . ARG A 1 258 ? -10.996 32.743 -15.188 1.00 40.37 256 ARG A O 1
ATOM 1952 N N . LEU A 1 259 ? -8.842 32.735 -15.853 1.00 35.07 257 LEU A N 1
ATOM 1953 C CA . LEU A 1 259 ? -8.734 31.299 -15.855 1.00 33.32 257 LEU A CA 1
ATOM 1954 C C . LEU A 1 259 ? -7.270 30.926 -15.675 1.00 37.88 257 LEU A C 1
ATOM 1955 O O . LEU A 1 259 ? -6.379 31.610 -16.207 1.00 37.58 257 LEU A O 1
ATOM 1960 N N . LEU A 1 260 ? -7.023 29.839 -14.936 1.00 38.29 258 LEU A N 1
ATOM 1961 C CA . LEU A 1 260 ? -5.708 29.196 -14.907 1.00 41.56 258 LEU A CA 1
ATOM 1962 C C . LEU A 1 260 ? -5.861 27.790 -15.453 1.00 42.52 258 LEU A C 1
ATOM 1963 O O . LEU A 1 260 ? -6.804 27.086 -15.090 1.00 42.77 258 LEU A O 1
ATOM 1968 N N . ILE A 1 261 ? -4.946 27.386 -16.331 1.00 38.96 259 ILE A N 1
ATOM 1969 C CA . ILE A 1 261 ? -4.927 26.026 -16.861 1.00 37.70 259 ILE A CA 1
ATOM 1970 C C . ILE A 1 261 ? -3.584 25.436 -16.501 1.00 44.31 259 ILE A C 1
ATOM 1971 O O . ILE A 1 261 ? -2.538 25.872 -17.020 1.00 39.07 259 ILE A O 1
ATOM 1976 N N . TYR A 1 262 ? -3.609 24.420 -15.639 1.00 46.55 260 TYR A N 1
ATOM 1977 C CA . TYR A 1 262 ? -2.372 23.860 -15.125 1.00 49.99 260 TYR A CA 1
ATOM 1978 C C . TYR A 1 262 ? -1.789 22.839 -16.079 1.00 49.30 260 TYR A C 1
ATOM 1979 O O . TYR A 1 262 ? -2.495 22.150 -16.830 1.00 48.50 260 TYR A O 1
ATOM 1988 N N . THR A 1 263 ? -0.463 22.797 -16.088 1.00 53.27 261 THR A N 1
ATOM 1989 C CA . THR A 1 263 ? 0.272 21.899 -16.945 1.00 57.52 261 THR A CA 1
ATOM 1990 C C . THR A 1 263 ? 1.558 21.522 -16.226 1.00 63.21 261 THR A C 1
ATOM 1991 O O . THR A 1 263 ? 2.079 22.292 -15.412 1.00 53.83 261 THR A O 1
ATOM 1995 N N . SER A 1 264 ? 2.058 20.326 -16.532 1.00 70.70 262 SER A N 1
ATOM 1996 C CA A SER A 1 264 ? 3.238 19.768 -15.886 0.60 73.20 262 SER A CA 1
ATOM 1997 C CA B SER A 1 264 ? 3.242 19.779 -15.888 0.40 73.11 262 SER A CA 1
ATOM 1998 C C . SER A 1 264 ? 4.298 19.450 -16.928 1.00 74.80 262 SER A C 1
ATOM 1999 O O . SER A 1 264 ? 3.981 19.022 -18.041 1.00 77.84 262 SER A O 1
ATOM 2004 N N . GLY A 1 265 ? 5.553 19.656 -16.558 1.00 73.60 263 GLY A N 1
ATOM 2005 C CA . GLY A 1 265 ? 6.678 19.260 -17.365 1.00 70.06 263 GLY A CA 1
ATOM 2006 C C . GLY A 1 265 ? 7.345 18.022 -16.809 1.00 66.15 263 GLY A C 1
ATOM 2007 O O . GLY A 1 265 ? 6.741 17.235 -16.071 1.00 67.13 263 GLY A O 1
ATOM 2008 N N . SER A 1 266 ? 8.629 17.869 -17.145 1.00 65.36 264 SER A N 1
ATOM 2009 C CA . SER A 1 266 ? 9.392 16.687 -16.753 1.00 65.58 264 SER A CA 1
ATOM 2010 C C . SER A 1 266 ? 9.576 16.585 -15.242 1.00 66.81 264 SER A C 1
ATOM 2011 O O . SER A 1 266 ? 9.759 15.475 -14.720 1.00 64.93 264 SER A O 1
ATOM 2014 N N . THR A 1 267 ? 9.553 17.720 -14.528 1.00 64.82 265 THR A N 1
ATOM 2015 C CA . THR A 1 267 ? 9.673 17.697 -13.069 1.00 63.48 265 THR A CA 1
ATOM 2016 C C . THR A 1 267 ? 8.415 17.156 -12.401 1.00 64.37 265 THR A C 1
ATOM 2017 O O . THR A 1 267 ? 8.470 16.718 -11.244 1.00 63.28 265 THR A O 1
ATOM 2021 N N . GLY A 1 268 ? 7.278 17.212 -13.089 1.00 65.25 266 GLY A N 1
ATOM 2022 C CA . GLY A 1 268 ? 6.020 16.862 -12.475 1.00 64.89 266 GLY A CA 1
ATOM 2023 C C . GLY A 1 268 ? 5.415 17.925 -11.592 1.00 65.68 266 GLY A C 1
ATOM 2024 O O . GLY A 1 268 ? 4.403 17.644 -10.938 1.00 66.76 266 GLY A O 1
ATOM 2025 N N . THR A 1 269 ? 5.994 19.141 -11.551 1.00 64.73 267 THR A N 1
ATOM 2026 C CA . THR A 1 269 ? 5.460 20.226 -10.726 1.00 61.09 267 THR A CA 1
ATOM 2027 C C . THR A 1 269 ? 4.486 21.052 -11.557 1.00 59.91 267 THR A C 1
ATOM 2028 O O . THR A 1 269 ? 4.916 21.724 -12.513 1.00 53.37 267 THR A O 1
ATOM 2032 N N . PRO A 1 270 ? 3.194 21.038 -11.254 1.00 81.75 268 PRO A N 1
ATOM 2033 C CA . PRO A 1 270 ? 2.251 21.809 -12.065 1.00 75.44 268 PRO A CA 1
ATOM 2034 C C . PRO A 1 270 ? 2.502 23.295 -11.933 1.00 61.88 268 PRO A C 1
ATOM 2035 O O . PRO A 1 270 ? 2.994 23.791 -10.915 1.00 61.03 268 PRO A O 1
ATOM 2039 N N . LYS A 1 271 ? 2.226 24.002 -13.025 1.00 53.53 269 LYS A N 1
ATOM 2040 C CA . LYS A 1 271 ? 2.326 25.450 -13.064 1.00 51.23 269 LYS A CA 1
ATOM 2041 C C . LYS A 1 271 ? 1.108 25.969 -13.813 1.00 44.64 269 LYS A C 1
ATOM 2042 O O . LYS A 1 271 ? 0.627 25.332 -14.757 1.00 48.59 269 LYS A O 1
ATOM 2048 N N . GLY A 1 272 ? 0.581 27.091 -13.359 1.00 47.37 270 GLY A N 1
ATOM 2049 C CA . GLY A 1 272 ? -0.709 27.552 -13.835 1.00 44.33 270 GLY A CA 1
ATOM 2050 C C . GLY A 1 272 ? -0.559 28.538 -14.970 1.00 37.86 270 GLY A C 1
ATOM 2051 O O . GLY A 1 272 ? -0.118 29.678 -14.758 1.00 38.46 270 GLY A O 1
ATOM 2052 N N . ALA A 1 273 ? -0.916 28.124 -16.190 1.00 35.27 271 ALA A N 1
ATOM 2053 C CA . ALA A 1 273 ? -0.847 29.058 -17.310 1.00 35.55 271 ALA A CA 1
ATOM 2054 C C . ALA A 1 273 ? -1.941 30.098 -17.159 1.00 34.69 271 ALA A C 1
ATOM 2055 O O . ALA A 1 273 ? -3.108 29.752 -16.967 1.00 36.31 271 ALA A O 1
ATOM 2057 N N . MET A 1 274 ? -1.561 31.374 -17.225 1.00 33.94 272 MET A N 1
ATOM 2058 C CA . MET A 1 274 ? -2.486 32.449 -16.936 1.00 37.88 272 MET A CA 1
ATOM 2059 C C . MET A 1 274 ? -3.299 32.749 -18.188 1.00 36.78 272 MET A C 1
ATOM 2060 O O . MET A 1 274 ? -2.725 32.982 -19.254 1.00 35.11 272 MET A O 1
ATOM 2065 N N . TYR A 1 275 ? -4.625 32.713 -18.057 1.00 35.59 273 TYR A N 1
ATOM 2066 C CA . TYR A 1 275 ? -5.514 33.119 -19.154 1.00 35.66 273 TYR A CA 1
ATOM 2067 C C . TYR A 1 275 ? -6.251 34.405 -18.779 1.00 35.26 273 TYR A C 1
ATOM 2068 O O . TYR A 1 275 ? -7.247 34.364 -18.041 1.00 41.02 273 TYR A O 1
ATOM 2077 N N . PRO A 1 276 ? -5.809 35.568 -19.260 1.00 37.45 274 PRO A N 1
ATOM 2078 C CA . PRO A 1 276 ? -6.509 36.815 -18.965 1.00 36.44 274 PRO A CA 1
ATOM 2079 C C . PRO A 1 276 ? -7.718 36.960 -19.887 1.00 38.17 274 PRO A C 1
ATOM 2080 O O . PRO A 1 276 ? -7.956 36.137 -20.780 1.00 39.81 274 PRO A O 1
ATOM 2084 N N . GLN A 1 277 ? -8.486 38.022 -19.646 1.00 41.52 275 GLN A N 1
ATOM 2085 C CA . GLN A 1 277 ? -9.733 38.249 -20.380 1.00 47.01 275 GLN A CA 1
ATOM 2086 C C . GLN A 1 277 ? -9.517 38.157 -21.889 1.00 46.78 275 GLN A C 1
ATOM 2087 O O . GLN A 1 277 ? -10.305 37.530 -22.611 1.00 44.10 275 GLN A O 1
ATOM 2093 N N . TRP A 1 278 ? -8.476 38.817 -22.395 1.00 46.26 276 TRP A N 1
ATOM 2094 C CA . TRP A 1 278 ? -8.324 38.827 -23.844 1.00 45.10 276 TRP A CA 1
ATOM 2095 C C . TRP A 1 278 ? -8.030 37.425 -24.371 1.00 42.05 276 TRP A C 1
ATOM 2096 O O . TRP A 1 278 ? -8.517 37.067 -25.450 1.00 45.30 276 TRP A O 1
ATOM 2107 N N . LEU A 1 279 ? -7.309 36.585 -23.608 1.00 37.40 277 LEU A N 1
ATOM 2108 C CA . LEU A 1 279 ? -7.004 35.250 -24.121 1.00 38.34 277 LEU A CA 1
ATOM 2109 C C . LEU A 1 279 ? -8.206 34.316 -23.999 1.00 38.81 277 LEU A C 1
ATOM 2110 O O . LEU A 1 279 ? -8.461 33.527 -24.906 1.00 42.21 277 LEU A O 1
ATOM 2115 N N . VAL A 1 280 ? -8.987 34.422 -22.918 1.00 41.11 278 VAL A N 1
ATOM 2116 C CA . VAL A 1 280 ? -10.266 33.701 -22.851 1.00 39.94 278 VAL A CA 1
ATOM 2117 C C . VAL A 1 280 ? -11.187 34.092 -24.017 1.00 41.05 278 VAL A C 1
ATOM 2118 O O . VAL A 1 280 ? -11.835 33.226 -24.623 1.00 42.89 278 VAL A O 1
ATOM 2122 N N . ALA A 1 281 ? -11.245 35.387 -24.362 1.00 40.67 279 ALA A N 1
ATOM 2123 C CA . ALA A 1 281 ? -12.087 35.846 -25.476 1.00 42.86 279 ALA A CA 1
ATOM 2124 C C . ALA A 1 281 ? -11.753 35.118 -26.780 1.00 45.88 279 ALA A C 1
ATOM 2125 O O . ALA A 1 281 ? -12.653 34.750 -27.541 1.00 47.56 279 ALA A O 1
ATOM 2127 N N . ASN A 1 282 ? -10.463 34.917 -27.054 1.00 46.12 280 ASN A N 1
ATOM 2128 C CA . ASN A 1 282 ? -10.052 34.166 -28.240 1.00 46.65 280 ASN A CA 1
ATOM 2129 C C . ASN A 1 282 ? -10.727 32.793 -28.297 1.00 43.50 280 ASN A C 1
ATOM 2130 O O . ASN A 1 282 ? -11.167 32.356 -29.363 1.00 47.39 280 ASN A O 1
ATOM 2135 N N . LEU A 1 283 ? -10.848 32.101 -27.166 1.00 40.68 281 LEU A N 1
ATOM 2136 C CA . LEU A 1 283 ? -11.467 30.777 -27.207 1.00 39.72 281 LEU A CA 1
ATOM 2137 C C . LEU A 1 283 ? -12.925 30.848 -27.647 1.00 40.05 281 LEU A C 1
ATOM 2138 O O . LEU A 1 283 ? -13.434 29.904 -28.254 1.00 42.89 281 LEU A O 1
ATOM 2143 N N . TRP A 1 284 ? -13.608 31.932 -27.316 1.00 42.02 282 TRP A N 1
ATOM 2144 C CA . TRP A 1 284 ? -15.027 32.103 -27.591 1.00 43.89 282 TRP A CA 1
ATOM 2145 C C . TRP A 1 284 ? -15.306 32.763 -28.926 1.00 49.46 282 TRP A C 1
ATOM 2146 O O . TRP A 1 284 ? -16.458 32.754 -29.378 1.00 54.83 282 TRP A O 1
ATOM 2157 N N . GLN A 1 285 ? -14.314 33.408 -29.523 1.00 49.78 283 GLN A N 1
ATOM 2158 C CA . GLN A 1 285 ? -14.517 34.079 -30.797 1.00 55.13 283 GLN A CA 1
ATOM 2159 C C . GLN A 1 285 ? -14.056 33.262 -31.990 1.00 59.35 283 GLN A C 1
ATOM 2160 O O . GLN A 1 285 ? -14.598 33.430 -33.082 1.00 61.95 283 GLN A O 1
ATOM 2166 N N . LYS A 1 286 ? -13.062 32.388 -31.827 1.00 59.54 284 LYS A N 1
ATOM 2167 C CA . LYS A 1 286 ? -12.435 31.746 -32.977 1.00 69.01 284 LYS A CA 1
ATOM 2168 C C . LYS A 1 286 ? -12.342 30.247 -32.749 1.00 67.84 284 LYS A C 1
ATOM 2169 O O . LYS A 1 286 ? -11.590 29.796 -31.878 1.00 62.75 284 LYS A O 1
ATOM 2175 N N . LYS A 1 287 ? -13.112 29.488 -33.534 1.00 72.41 285 LYS A N 1
ATOM 2176 C CA . LYS A 1 287 ? -12.948 28.041 -33.589 1.00 76.32 285 LYS A CA 1
ATOM 2177 C C . LYS A 1 287 ? -11.570 27.685 -34.124 1.00 78.08 285 LYS A C 1
ATOM 2178 O O . LYS A 1 287 ? -11.109 28.247 -35.123 1.00 82.65 285 LYS A O 1
ATOM 2184 N N . TRP A 1 288 ? -10.918 26.733 -33.465 1.00 77.22 286 TRP A N 1
ATOM 2185 C CA . TRP A 1 288 ? -9.638 26.258 -33.962 1.00 78.92 286 TRP A CA 1
ATOM 2186 C C . TRP A 1 288 ? -9.848 25.611 -35.317 1.00 83.65 286 TRP A C 1
ATOM 2187 O O . TRP A 1 288 ? -10.548 24.595 -35.414 1.00 78.91 286 TRP A O 1
ATOM 2198 N N . LEU A 1 289 ? -9.296 26.214 -36.371 1.00 97.22 287 LEU A N 1
ATOM 2199 C CA . LEU A 1 289 ? -9.111 25.462 -37.600 1.00 107.46 287 LEU A CA 1
ATOM 2200 C C . LEU A 1 289 ? -10.452 25.068 -38.218 1.00 110.99 287 LEU A C 1
ATOM 2201 O O . LEU A 1 289 ? -10.849 23.899 -38.152 1.00 110.74 287 LEU A O 1
ATOM 2206 N N . THR A 1 290 ? -11.186 26.019 -38.787 1.00 115.66 288 THR A N 1
ATOM 2207 C CA . THR A 1 290 ? -12.468 25.703 -39.402 1.00 115.65 288 THR A CA 1
ATOM 2208 C C . THR A 1 290 ? -12.224 25.271 -40.842 1.00 119.36 288 THR A C 1
ATOM 2209 O O . THR A 1 290 ? -11.601 26.005 -41.620 1.00 125.86 288 THR A O 1
ATOM 2213 N N . THR A 1 291 ? -12.692 24.073 -41.191 1.00 111.68 289 THR A N 1
ATOM 2214 C CA . THR A 1 291 ? -12.558 23.625 -42.573 1.00 111.57 289 THR A CA 1
ATOM 2215 C C . THR A 1 291 ? -13.493 24.421 -43.483 1.00 112.37 289 THR A C 1
ATOM 2216 O O . THR A 1 291 ? -13.080 24.904 -44.542 1.00 117.44 289 THR A O 1
ATOM 2220 N N . THR A 1 292 ? -14.736 24.616 -43.048 1.00 109.69 290 THR A N 1
ATOM 2221 C CA . THR A 1 292 ? -15.729 25.484 -43.670 1.00 113.16 290 THR A CA 1
ATOM 2222 C C . THR A 1 292 ? -16.936 25.514 -42.740 1.00 111.12 290 THR A C 1
ATOM 2223 O O . THR A 1 292 ? -16.992 24.793 -41.739 1.00 110.31 290 THR A O 1
ATOM 2227 N N . VAL A 1 293 ? -17.905 26.352 -43.091 1.00 107.14 291 VAL A N 1
ATOM 2228 C CA . VAL A 1 293 ? -19.038 26.631 -42.216 1.00 95.41 291 VAL A CA 1
ATOM 2229 C C . VAL A 1 293 ? -20.025 25.472 -42.279 1.00 82.91 291 VAL A C 1
ATOM 2230 O O . VAL A 1 293 ? -20.587 25.176 -43.337 1.00 83.68 291 VAL A O 1
ATOM 2234 N N . ILE A 1 294 ? -20.246 24.823 -41.141 1.00 68.02 292 ILE A N 1
ATOM 2235 C CA . ILE A 1 294 ? -21.171 23.696 -41.077 1.00 65.26 292 ILE A CA 1
ATOM 2236 C C . ILE A 1 294 ? -22.084 23.864 -39.869 1.00 60.02 292 ILE A C 1
ATOM 2237 O O . ILE A 1 294 ? -21.676 24.455 -38.849 1.00 57.82 292 ILE A O 1
ATOM 2242 N N . PRO A 1 295 ? -23.303 23.345 -39.911 1.00 54.63 293 PRO A N 1
ATOM 2243 C CA . PRO A 1 295 ? -24.048 23.180 -38.663 1.00 51.59 293 PRO A CA 1
ATOM 2244 C C . PRO A 1 295 ? -23.243 22.293 -37.734 1.00 52.75 293 PRO A C 1
ATOM 2245 O O . PRO A 1 295 ? -22.809 21.209 -38.125 1.00 52.20 293 PRO A O 1
ATOM 2249 N N . SER A 1 296 ? -23.022 22.777 -36.512 1.00 46.78 294 SER A N 1
ATOM 2250 C CA . SER A 1 296 ? -22.096 22.186 -35.565 1.00 48.99 294 SER A CA 1
ATOM 2251 C C . SER A 1 296 ? -22.854 21.481 -34.453 1.00 49.40 294 SER A C 1
ATOM 2252 O O . SER A 1 296 ? -23.351 22.115 -33.518 1.00 55.00 294 SER A O 1
ATOM 2255 N N . VAL A 1 297 ? -22.895 20.167 -34.521 1.00 43.40 295 VAL A N 1
ATOM 2256 C CA . VAL A 1 297 ? -23.271 19.355 -33.379 1.00 39.79 295 VAL A CA 1
ATOM 2257 C C . VAL A 1 297 ? -21.977 18.736 -32.898 1.00 39.75 295 VAL A C 1
ATOM 2258 O O . VAL A 1 297 ? -21.387 17.918 -33.604 1.00 38.04 295 VAL A O 1
ATOM 2262 N N . GLY A 1 298 ? -21.487 19.182 -31.737 1.00 40.52 296 GLY A N 1
ATOM 2263 C CA . GLY A 1 298 ? -20.210 18.754 -31.221 1.00 39.81 296 GLY A CA 1
ATOM 2264 C C . GLY A 1 298 ? -20.339 17.834 -30.015 1.00 38.92 296 GLY A C 1
ATOM 2265 O O . GLY A 1 298 ? -21.418 17.535 -29.524 1.00 42.28 296 GLY A O 1
ATOM 2266 N N . VAL A 1 299 ? -19.184 17.366 -29.566 1.00 38.02 297 VAL A N 1
ATOM 2267 C CA . VAL A 1 299 ? -19.063 16.346 -28.530 1.00 41.05 297 VAL A CA 1
ATOM 2268 C C . VAL A 1 299 ? -18.041 16.852 -27.532 1.00 40.95 297 VAL A C 1
ATOM 2269 O O . VAL A 1 299 ? -16.883 17.096 -27.908 1.00 40.65 297 VAL A O 1
ATOM 2273 N N . ASN A 1 300 ? -18.435 16.951 -26.277 1.00 38.53 298 ASN A N 1
ATOM 2274 C CA . ASN A 1 300 ? -17.515 17.287 -25.197 1.00 38.97 298 ASN A CA 1
ATOM 2275 C C . ASN A 1 300 ? -17.177 15.992 -24.457 1.00 35.85 298 ASN A C 1
ATOM 2276 O O . ASN A 1 300 ? -18.047 15.392 -23.811 1.00 37.09 298 ASN A O 1
ATOM 2281 N N . PHE A 1 301 ? -15.913 15.585 -24.517 1.00 34.87 299 PHE A N 1
ATOM 2282 C CA . PHE A 1 301 ? -15.432 14.411 -23.801 1.00 37.23 299 PHE A CA 1
ATOM 2283 C C . PHE A 1 301 ? -14.129 14.659 -23.063 1.00 39.71 299 PHE A C 1
ATOM 2284 O O . PHE A 1 301 ? -13.649 13.748 -22.369 1.00 40.97 299 PHE A O 1
ATOM 2292 N N . MET A 1 302 ? -13.547 15.811 -23.210 1.00 34.79 300 MET A N 1
ATOM 2293 C CA . MET A 1 302 ? -12.303 16.125 -22.517 1.00 40.24 300 MET A CA 1
ATOM 2294 C C . MET A 1 302 ? -12.622 17.023 -21.327 1.00 36.58 300 MET A C 1
ATOM 2295 O O . MET A 1 302 ? -13.566 17.798 -21.382 1.00 34.71 300 MET A O 1
ATOM 2300 N N . PRO A 1 303 ? -11.895 16.920 -20.225 1.00 36.94 301 PRO A N 1
ATOM 2301 C CA . PRO A 1 303 ? -12.241 17.706 -19.032 1.00 36.43 301 PRO A CA 1
ATOM 2302 C C . PRO A 1 303 ? -12.002 19.201 -19.201 1.00 33.97 301 PRO A C 1
ATOM 2303 O O . PRO A 1 303 ? -11.161 19.661 -19.977 1.00 31.80 301 PRO A O 1
ATOM 2307 N N . MET A 1 304 ? -12.743 19.964 -18.407 1.00 33.59 302 MET A N 1
ATOM 2308 C CA . MET A 1 304 ? -12.572 21.410 -18.386 1.00 33.29 302 MET A CA 1
ATOM 2309 C C . MET A 1 304 ? -11.201 21.806 -17.851 1.00 34.56 302 MET A C 1
ATOM 2310 O O . MET A 1 304 ? -10.814 22.959 -18.008 1.00 34.32 302 MET A O 1
ATOM 2315 N N . SER A 1 305 ? -10.469 20.891 -17.208 1.00 33.47 303 SER A N 1
ATOM 2316 C CA . SER A 1 305 ? -9.107 21.232 -16.798 1.00 34.22 303 SER A CA 1
ATOM 2317 C C . SER A 1 305 ? -8.133 21.269 -17.966 1.00 36.62 303 SER A C 1
ATOM 2318 O O . SER A 1 305 ? -6.963 21.611 -17.765 1.00 36.31 303 SER A O 1
ATOM 2321 N N . HIS A 1 306 ? -8.561 20.910 -19.173 1.00 32.01 304 HIS A N 1
ATOM 2322 C CA . HIS A 1 306 ? -7.654 20.825 -20.324 1.00 36.25 304 HIS A CA 1
ATOM 2323 C C . HIS A 1 306 ? -8.154 21.712 -21.460 1.00 36.19 304 HIS A C 1
ATOM 2324 O O . HIS A 1 306 ? -9.362 21.822 -21.686 1.00 37.21 304 HIS A O 1
ATOM 2331 N N . LEU A 1 307 ? -7.210 22.371 -22.145 1.00 33.37 305 LEU A N 1
ATOM 2332 C CA . LEU A 1 307 ? -7.572 23.271 -23.225 1.00 37.51 305 LEU A CA 1
ATOM 2333 C C . LEU A 1 307 ? -8.495 22.587 -24.221 1.00 39.05 305 LEU A C 1
ATOM 2334 O O . LEU A 1 307 ? -9.471 23.188 -24.688 1.00 41.47 305 LEU A O 1
ATOM 2339 N N . ALA A 1 308 ? -8.240 21.306 -24.517 1.00 38.58 306 ALA A N 1
ATOM 2340 C CA . ALA A 1 308 ? -9.016 20.617 -25.540 1.00 39.63 306 ALA A CA 1
ATOM 2341 C C . ALA A 1 308 ? -10.481 20.490 -25.159 1.00 38.09 306 ALA A C 1
ATOM 2342 O O . ALA A 1 308 ? -11.342 20.452 -26.040 1.00 40.11 306 ALA A O 1
ATOM 2344 N N . GLY A 1 309 ? -10.795 20.427 -23.870 1.00 36.22 307 GLY A N 1
ATOM 2345 C CA . GLY A 1 309 ? -12.195 20.436 -23.484 1.00 37.71 307 GLY A CA 1
ATOM 2346 C C . GLY A 1 309 ? -12.847 21.781 -23.731 1.00 40.10 307 GLY A C 1
ATOM 2347 O O . GLY A 1 309 ? -14.064 21.859 -23.922 1.00 42.25 307 GLY A O 1
ATOM 2348 N N . ARG A 1 310 ? -12.051 22.856 -23.724 1.00 40.71 308 ARG A N 1
ATOM 2349 C CA . ARG A 1 310 ? -12.569 24.195 -23.971 1.00 39.07 308 ARG A CA 1
ATOM 2350 C C . ARG A 1 310 ? -12.663 24.464 -25.467 1.00 44.39 308 ARG A C 1
ATOM 2351 O O . ARG A 1 310 ? -13.576 25.174 -25.920 1.00 40.50 308 ARG A O 1
ATOM 2359 N N . LEU A 1 311 ? -11.755 23.870 -26.248 1.00 38.44 309 LEU A N 1
ATOM 2360 C CA . LEU A 1 311 ? -11.829 24.013 -27.708 1.00 39.32 309 LEU A CA 1
ATOM 2361 C C . LEU A 1 311 ? -13.129 23.452 -28.261 1.00 39.05 309 LEU A C 1
ATOM 2362 O O . LEU A 1 311 ? -13.752 24.070 -29.125 1.00 45.46 309 LEU A O 1
ATOM 2367 N N . THR A 1 312 ? -13.562 22.279 -27.794 1.00 39.25 310 THR A N 1
ATOM 2368 C CA . THR A 1 312 ? -14.827 21.745 -28.290 1.00 43.66 310 THR A CA 1
ATOM 2369 C C . THR A 1 312 ? -16.003 22.532 -27.746 1.00 42.54 310 THR A C 1
ATOM 2370 O O . THR A 1 312 ? -16.979 22.781 -28.471 1.00 42.19 310 THR A O 1
ATOM 2374 N N . LEU A 1 313 ? -15.963 22.894 -26.459 1.00 35.35 311 LEU A N 1
ATOM 2375 C CA . LEU A 1 313 ? -17.132 23.548 -25.886 1.00 37.44 311 LEU A CA 1
ATOM 2376 C C . LEU A 1 313 ? -17.294 24.963 -26.441 1.00 40.26 311 LEU A C 1
ATOM 2377 O O . LEU A 1 313 ? -18.343 25.301 -27.009 1.00 41.52 311 LEU A O 1
ATOM 2382 N N . MET A 1 314 ? -16.276 25.814 -26.265 1.00 38.84 312 MET A N 1
ATOM 2383 C CA . MET A 1 314 ? -16.416 27.207 -26.677 1.00 41.94 312 MET A CA 1
ATOM 2384 C C . MET A 1 314 ? -16.353 27.332 -28.192 1.00 44.27 312 MET A C 1
ATOM 2385 O O . MET A 1 314 ? -16.997 28.220 -28.761 1.00 44.15 312 MET A O 1
ATOM 2390 N N . GLY A 1 315 ? -15.594 26.455 -28.853 1.00 42.15 313 GLY A N 1
ATOM 2391 C CA . GLY A 1 315 ? -15.638 26.397 -30.315 1.00 45.19 313 GLY A CA 1
ATOM 2392 C C . GLY A 1 315 ? -17.036 26.163 -30.865 1.00 43.10 313 GLY A C 1
ATOM 2393 O O . GLY A 1 315 ? -17.490 26.859 -31.772 1.00 44.76 313 GLY A O 1
ATOM 2394 N N . THR A 1 316 ? -17.732 25.165 -30.336 1.00 42.63 314 THR A N 1
ATOM 2395 C CA . THR A 1 316 ? -19.103 24.899 -30.771 1.00 42.44 314 THR A CA 1
ATOM 2396 C C . THR A 1 316 ? -20.035 26.083 -30.494 1.00 44.47 314 THR A C 1
ATOM 2397 O O . THR A 1 316 ? -20.842 26.459 -31.344 1.00 42.96 314 THR A O 1
ATOM 2401 N N . LEU A 1 317 ? -19.985 26.648 -29.282 1.00 44.29 315 LEU A N 1
ATOM 2402 C CA . LEU A 1 317 ? -20.882 27.758 -28.979 1.00 43.67 315 LEU A CA 1
ATOM 2403 C C . LEU A 1 317 ? -20.519 28.993 -29.792 1.00 43.96 315 LEU A C 1
ATOM 2404 O O . LEU A 1 317 ? -21.393 29.817 -30.098 1.00 46.23 315 LEU A O 1
ATOM 2409 N N . SER A 1 318 ? -19.241 29.157 -30.134 1.00 47.63 316 SER A N 1
ATOM 2410 C CA . SER A 1 318 ? -18.852 30.388 -30.817 1.00 51.03 316 SER A CA 1
ATOM 2411 C C . SER A 1 318 ? -19.638 30.570 -32.108 1.00 52.26 316 SER A C 1
ATOM 2412 O O . SER A 1 318 ? -19.915 31.708 -32.516 1.00 49.68 316 SER A O 1
ATOM 2415 N N . GLY A 1 319 ? -20.040 29.471 -32.736 1.00 52.31 317 GLY A N 1
ATOM 2416 C CA . GLY A 1 319 ? -20.707 29.563 -34.015 1.00 53.61 317 GLY A CA 1
ATOM 2417 C C . GLY A 1 319 ? -22.152 29.126 -33.975 1.00 54.94 317 GLY A C 1
ATOM 2418 O O . GLY A 1 319 ? -22.705 28.727 -35.004 1.00 58.42 317 GLY A O 1
ATOM 2419 N N . GLY A 1 320 ? -22.776 29.181 -32.799 1.00 48.91 318 GLY A N 1
ATOM 2420 C CA . GLY A 1 320 ? -24.183 28.834 -32.701 1.00 43.94 318 GLY A CA 1
ATOM 2421 C C . GLY A 1 320 ? -24.497 27.360 -32.792 1.00 43.30 318 GLY A C 1
ATOM 2422 O O . GLY A 1 320 ? -25.617 27.001 -33.141 1.00 48.54 318 GLY A O 1
ATOM 2423 N N . GLY A 1 321 ? -23.540 26.479 -32.479 1.00 43.25 319 GLY A N 1
ATOM 2424 C CA . GLY A 1 321 ? -23.813 25.054 -32.458 1.00 44.41 319 GLY A CA 1
ATOM 2425 C C . GLY A 1 321 ? -24.446 24.591 -31.154 1.00 45.25 319 GLY A C 1
ATOM 2426 O O . GLY A 1 321 ? -24.760 25.386 -30.271 1.00 45.29 319 GLY A O 1
ATOM 2427 N N . THR A 1 322 ? -24.634 23.269 -31.056 1.00 44.61 320 THR A N 1
ATOM 2428 C CA . THR A 1 322 ? -25.062 22.591 -29.833 1.00 42.34 320 THR A CA 1
ATOM 2429 C C . THR A 1 322 ? -23.986 21.597 -29.424 1.00 44.49 320 THR A C 1
ATOM 2430 O O . THR A 1 322 ? -23.638 20.701 -30.203 1.00 40.99 320 THR A O 1
ATOM 2434 N N . ALA A 1 323 ? -23.496 21.724 -28.196 1.00 40.77 321 ALA A N 1
ATOM 2435 C CA . ALA A 1 323 ? -22.408 20.880 -27.715 1.00 41.56 321 ALA A CA 1
ATOM 2436 C C . ALA A 1 323 ? -22.970 19.827 -26.762 1.00 38.86 321 ALA A C 1
ATOM 2437 O O . ALA A 1 323 ? -23.539 20.173 -25.720 1.00 41.50 321 ALA A O 1
ATOM 2439 N N . TYR A 1 324 ? -22.747 18.555 -27.072 1.00 38.75 322 TYR A N 1
ATOM 2440 C CA . TYR A 1 324 ? -23.312 17.462 -26.287 1.00 41.75 322 TYR A CA 1
ATOM 2441 C C . TYR A 1 324 ? -22.222 16.794 -25.445 1.00 39.19 322 TYR A C 1
ATOM 2442 O O . TYR A 1 324 ? -21.118 16.541 -25.928 1.00 39.13 322 TYR A O 1
ATOM 2451 N N . TYR A 1 325 ? -22.557 16.477 -24.202 1.00 37.95 323 TYR A N 1
ATOM 2452 C CA . TYR A 1 325 ? -21.601 15.926 -23.247 1.00 35.53 323 TYR A CA 1
ATOM 2453 C C . TYR A 1 325 ? -21.604 14.397 -23.250 1.00 35.32 323 TYR A C 1
ATOM 2454 O O . TYR A 1 325 ? -22.662 13.763 -23.159 1.00 37.63 323 TYR A O 1
ATOM 2463 N N . ILE A 1 326 ? -20.417 13.806 -23.352 1.00 34.83 324 ILE A N 1
ATOM 2464 C CA . ILE A 1 326 ? -20.266 12.397 -22.988 1.00 32.51 324 ILE A CA 1
ATOM 2465 C C . ILE A 1 326 ? -20.617 12.237 -21.509 1.00 38.85 324 ILE A C 1
ATOM 2466 O O . ILE A 1 326 ? -20.214 13.050 -20.668 1.00 41.63 324 ILE A O 1
ATOM 2471 N N . ALA A 1 327 ? -21.386 11.188 -21.188 1.00 40.95 325 ALA A N 1
ATOM 2472 C CA . ALA A 1 327 ? -21.981 11.019 -19.877 1.00 45.42 325 ALA A CA 1
ATOM 2473 C C . ALA A 1 327 ? -21.097 10.276 -18.880 1.00 50.50 325 ALA A C 1
ATOM 2474 O O . ALA A 1 327 ? -21.575 9.951 -17.791 1.00 55.43 325 ALA A O 1
ATOM 2476 N N . SER A 1 328 ? -19.839 9.996 -19.213 1.00 45.66 326 SER A N 1
ATOM 2477 C CA . SER A 1 328 ? -18.975 9.243 -18.311 1.00 45.36 326 SER A CA 1
ATOM 2478 C C . SER A 1 328 ? -17.564 9.795 -18.386 1.00 41.03 326 SER A C 1
ATOM 2479 O O . SER A 1 328 ? -17.016 9.910 -19.480 1.00 37.18 326 SER A O 1
ATOM 2482 N N . SER A 1 329 ? -16.953 10.092 -17.220 1.00 43.57 327 SER A N 1
ATOM 2483 C CA . SER A 1 329 ? -15.580 10.613 -17.229 1.00 42.46 327 SER A CA 1
ATOM 2484 C C . SER A 1 329 ? -14.557 9.585 -17.708 1.00 46.50 327 SER A C 1
ATOM 2485 O O . SER A 1 329 ? -13.494 9.967 -18.214 1.00 47.50 327 SER A O 1
ATOM 2488 N N . ASP A 1 330 ? -14.851 8.296 -17.589 1.00 47.65 328 ASP A N 1
ATOM 2489 C CA . ASP A 1 330 ? -13.956 7.271 -18.110 1.00 46.28 328 ASP A CA 1
ATOM 2490 C C . ASP A 1 330 ? -14.272 6.880 -19.554 1.00 44.63 328 ASP A C 1
ATOM 2491 O O . ASP A 1 330 ? -13.669 5.938 -20.070 1.00 40.47 328 ASP A O 1
ATOM 2496 N N . LEU A 1 331 ? -15.175 7.596 -20.229 1.00 40.12 329 LEU A N 1
ATOM 2497 C CA . LEU A 1 331 ? -15.515 7.306 -21.627 1.00 34.09 329 LEU A CA 1
ATOM 2498 C C . LEU A 1 331 ? -16.153 5.935 -21.814 1.00 36.68 329 LEU A C 1
ATOM 2499 O O . LEU A 1 331 ? -16.280 5.470 -22.951 1.00 39.63 329 LEU A O 1
ATOM 2504 N N . SER A 1 332 ? -16.580 5.270 -20.736 1.00 39.23 330 SER A N 1
ATOM 2505 C CA . SER A 1 332 ? -17.255 3.989 -20.931 1.00 42.29 330 SER A CA 1
ATOM 2506 C C . SER A 1 332 ? -18.566 4.133 -21.699 1.00 46.14 330 SER A C 1
ATOM 2507 O O . SER A 1 332 ? -18.998 3.158 -22.329 1.00 43.93 330 SER A O 1
ATOM 2510 N N . THR A 1 333 ? -19.213 5.312 -21.685 1.00 41.88 331 THR A N 1
ATOM 2511 C CA . THR A 1 333 ? -20.432 5.487 -22.472 1.00 41.29 331 THR A CA 1
ATOM 2512 C C . THR A 1 333 ? -20.169 6.127 -23.832 1.00 40.68 331 THR A C 1
ATOM 2513 O O . THR A 1 333 ? -21.125 6.455 -24.539 1.00 37.54 331 THR A O 1
ATOM 2517 N N . PHE A 1 334 ? -18.897 6.308 -24.210 1.00 38.30 332 PHE A N 1
ATOM 2518 C CA . PHE A 1 334 ? -18.554 7.095 -25.394 1.00 39.04 332 PHE A CA 1
ATOM 2519 C C . PHE A 1 334 ? -19.382 6.688 -26.611 1.00 40.54 332 PHE A C 1
ATOM 2520 O O . PHE A 1 334 ? -20.016 7.530 -27.252 1.00 38.39 332 PHE A O 1
ATOM 2528 N N . PHE A 1 335 ? -19.387 5.398 -26.953 1.00 38.50 333 PHE A N 1
ATOM 2529 C CA . PHE A 1 335 ? -20.029 5.009 -28.199 1.00 39.37 333 PHE A CA 1
ATOM 2530 C C . PHE A 1 335 ? -21.544 4.968 -28.085 1.00 41.91 333 PHE A C 1
ATOM 2531 O O . PHE A 1 335 ? -22.241 5.257 -29.063 1.00 40.45 333 PHE A O 1
ATOM 2539 N N . GLU A 1 336 ? -22.078 4.591 -26.922 1.00 40.97 334 GLU A N 1
ATOM 2540 C CA . GLU A 1 336 ? -23.510 4.755 -26.704 1.00 41.34 334 GLU A CA 1
ATOM 2541 C C . GLU A 1 336 ? -23.907 6.221 -26.851 1.00 41.08 334 GLU A C 1
ATOM 2542 O O . GLU A 1 336 ? -24.942 6.546 -27.445 1.00 40.94 334 GLU A O 1
ATOM 2548 N N . ASP A 1 337 ? -23.067 7.120 -26.358 1.00 37.49 335 ASP A N 1
ATOM 2549 C CA . ASP A 1 337 ? -23.400 8.544 -26.368 1.00 37.84 335 ASP A CA 1
ATOM 2550 C C . ASP A 1 337 ? -23.364 9.121 -27.784 1.00 37.14 335 ASP A C 1
ATOM 2551 O O . ASP A 1 337 ? -24.286 9.835 -28.196 1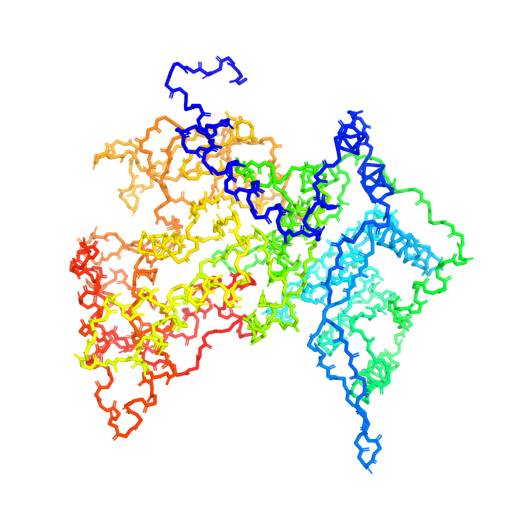.00 37.00 335 ASP A O 1
ATOM 2556 N N . ILE A 1 338 ? -22.285 8.869 -28.533 1.00 35.08 336 ILE A N 1
ATOM 2557 C CA . ILE A 1 338 ? -22.183 9.520 -29.825 1.00 34.61 336 ILE A CA 1
ATOM 2558 C C . ILE A 1 338 ? -23.206 8.969 -30.793 1.00 35.07 336 ILE A C 1
ATOM 2559 O O . ILE A 1 338 ? -23.568 9.661 -31.749 1.00 40.76 336 ILE A O 1
ATOM 2564 N N . ALA A 1 339 ? -23.679 7.736 -30.589 1.00 36.22 337 ALA A N 1
ATOM 2565 C CA . ALA A 1 339 ? -24.714 7.198 -31.466 1.00 34.51 337 ALA A CA 1
ATOM 2566 C C . ALA A 1 339 ? -26.027 7.956 -31.286 1.00 35.69 337 ALA A C 1
ATOM 2567 O O . ALA A 1 339 ? -26.799 8.088 -32.243 1.00 35.54 337 ALA A O 1
ATOM 2569 N N . LEU A 1 340 ? -26.290 8.463 -30.080 1.00 35.33 338 LEU A N 1
ATOM 2570 C CA . LEU A 1 340 ? -27.451 9.315 -29.845 1.00 38.91 338 LEU A CA 1
ATOM 2571 C C . LEU A 1 340 ? -27.201 10.756 -30.274 1.00 39.62 338 LEU A C 1
ATOM 2572 O O . LEU A 1 340 ? -28.112 11.416 -30.780 1.00 37.02 338 LEU A O 1
ATOM 2577 N N . ILE A 1 341 ? -25.981 11.266 -30.069 1.00 34.82 339 ILE A N 1
ATOM 2578 C CA . ILE A 1 341 ? -25.664 12.649 -30.408 1.00 36.45 339 ILE A CA 1
ATOM 2579 C C . ILE A 1 341 ? -25.684 12.862 -31.923 1.00 37.60 339 ILE A C 1
ATOM 2580 O O . ILE A 1 341 ? -26.278 13.836 -32.422 1.00 36.35 339 ILE A O 1
ATOM 2585 N N . ARG A 1 342 ? -25.062 11.946 -32.663 1.00 34.96 340 ARG A N 1
ATOM 2586 C CA . ARG A 1 342 ? -24.859 12.071 -34.104 1.00 34.89 340 ARG A CA 1
ATOM 2587 C C . ARG A 1 342 ? -24.163 13.394 -34.435 1.00 36.41 340 ARG A C 1
ATOM 2588 O O . ARG A 1 342 ? -24.733 14.251 -35.123 1.00 36.60 340 ARG A O 1
ATOM 2596 N N . PRO A 1 343 ? -22.956 13.610 -33.925 1.00 36.76 341 PRO A N 1
ATOM 2597 C CA . PRO A 1 343 ? -22.291 14.891 -34.147 1.00 33.75 341 PRO A CA 1
ATOM 2598 C C . PRO A 1 343 ? -21.976 15.123 -35.612 1.00 36.21 341 PRO A C 1
ATOM 2599 O O . PRO A 1 343 ? -21.786 14.179 -36.400 1.00 38.38 341 PRO A O 1
ATOM 2603 N N . THR A 1 344 ? -21.868 16.399 -35.966 1.00 34.76 342 THR A N 1
ATOM 2604 C CA . THR A 1 344 ? -21.293 16.756 -37.264 1.00 39.80 342 THR A CA 1
ATOM 2605 C C . THR A 1 344 ? -19.801 17.080 -37.184 1.00 40.91 342 THR A C 1
ATOM 2606 O O . THR A 1 344 ? -19.139 17.140 -38.233 1.00 37.86 342 THR A O 1
ATOM 2610 N N . GLU A 1 345 ? -19.251 17.282 -35.977 1.00 37.75 343 GLU A N 1
ATOM 2611 C CA . GLU A 1 345 ? -17.856 17.676 -35.771 1.00 38.66 343 GLU A CA 1
ATOM 2612 C C . GLU A 1 345 ? -17.288 16.926 -34.590 1.00 37.59 343 GLU A C 1
ATOM 2613 O O . GLU A 1 345 ? -17.868 17.008 -33.510 1.00 34.56 343 GLU A O 1
ATOM 2619 N N . VAL A 1 346 ? -16.124 16.299 -34.739 1.00 35.23 344 VAL A N 1
ATOM 2620 C CA . VAL A 1 346 ? -15.472 15.640 -33.615 1.00 38.51 344 VAL A CA 1
ATOM 2621 C C . VAL A 1 346 ? -14.017 16.100 -33.578 1.00 39.74 344 VAL A C 1
ATOM 2622 O O . VAL A 1 346 ? -13.318 16.040 -34.593 1.00 37.41 344 VAL A O 1
ATOM 2626 N N . LEU A 1 347 ? -13.574 16.580 -32.433 1.00 33.57 345 LEU A N 1
ATOM 2627 C CA . LEU A 1 347 ? -12.161 16.890 -32.205 1.00 32.94 345 LEU A CA 1
ATOM 2628 C C . LEU A 1 347 ? -11.612 15.793 -31.294 1.00 32.88 345 LEU A C 1
ATOM 2629 O O . LEU A 1 347 ? -11.822 15.821 -30.073 1.00 36.05 345 LEU A O 1
ATOM 2634 N N . PHE A 1 348 ? -10.937 14.816 -31.887 1.00 30.75 346 PHE A N 1
ATOM 2635 C CA . PHE A 1 348 ? -10.351 13.682 -31.184 1.00 32.64 346 PHE A CA 1
ATOM 2636 C C . PHE A 1 348 ? -9.034 14.064 -30.477 1.00 33.13 346 PHE A C 1
ATOM 2637 O O . PHE A 1 348 ? -8.407 15.073 -30.776 1.00 32.67 346 PHE A O 1
ATOM 2645 N N . VAL A 1 349 ? -8.604 13.199 -29.570 1.00 31.62 347 VAL A N 1
ATOM 2646 C CA . VAL A 1 349 ? -7.198 13.093 -29.194 1.00 33.21 347 VAL A CA 1
ATOM 2647 C C . VAL A 1 349 ? -6.767 11.686 -29.565 1.00 33.35 347 VAL A C 1
ATOM 2648 O O . VAL A 1 349 ? -7.619 10.793 -29.698 1.00 30.32 347 VAL A O 1
ATOM 2652 N N . PRO A 1 350 ? -5.460 11.444 -29.720 1.00 31.72 348 PRO A N 1
ATOM 2653 C CA . PRO A 1 350 ? -5.027 10.124 -30.213 1.00 30.14 348 PRO A CA 1
ATOM 2654 C C . PRO A 1 350 ? -5.553 8.942 -29.405 1.00 32.44 348 PRO A C 1
ATOM 2655 O O . PRO A 1 350 ? -5.935 7.940 -30.006 1.00 32.65 348 PRO A O 1
ATOM 2659 N N . ARG A 1 351 ? -5.562 9.019 -28.069 1.00 32.48 349 ARG A N 1
ATOM 2660 C CA . ARG A 1 351 ? -6.054 7.902 -27.268 1.00 35.44 349 ARG A CA 1
ATOM 2661 C C . ARG A 1 351 ? -7.457 7.475 -27.697 1.00 33.39 349 ARG A C 1
ATOM 2662 O O . ARG A 1 351 ? -7.777 6.281 -27.703 1.00 34.58 349 ARG A O 1
ATOM 2670 N N . VAL A 1 352 ? -8.310 8.430 -28.051 1.00 32.37 350 VAL A N 1
ATOM 2671 C CA . VAL A 1 352 ? -9.672 8.063 -28.433 1.00 30.07 350 VAL A CA 1
ATOM 2672 C C . VAL A 1 352 ? -9.700 7.480 -29.838 1.00 35.30 350 VAL A C 1
ATOM 2673 O O . VAL A 1 352 ? -10.462 6.553 -30.117 1.00 36.31 350 VAL A O 1
ATOM 2677 N N . VAL A 1 353 ? -8.903 8.031 -30.762 1.00 33.54 351 VAL A N 1
ATOM 2678 C CA . VAL A 1 353 ? -8.745 7.374 -32.060 1.00 33.34 351 VAL A CA 1
ATOM 2679 C C . VAL A 1 353 ? -8.325 5.914 -31.871 1.00 35.49 351 VAL A C 1
ATOM 2680 O O . VAL A 1 353 ? -8.866 4.993 -32.516 1.00 34.25 351 VAL A O 1
ATOM 2684 N N . GLU A 1 354 ? -7.322 5.681 -30.996 1.00 30.46 352 GLU A N 1
ATOM 2685 C CA . GLU A 1 354 ? -6.852 4.324 -30.776 1.00 30.10 352 GLU A CA 1
ATOM 2686 C C . GLU A 1 354 ? -7.988 3.433 -30.274 1.00 34.88 352 GLU A C 1
ATOM 2687 O O . GLU A 1 354 ? -8.064 2.261 -30.642 1.00 32.56 352 GLU A O 1
ATOM 2693 N N . MET A 1 355 ? -8.889 3.980 -29.451 1.00 34.82 353 MET A N 1
ATOM 2694 C CA . MET A 1 355 ? -10.060 3.237 -28.979 1.00 33.75 353 MET A CA 1
ATOM 2695 C C . MET A 1 355 ? -11.014 2.887 -30.125 1.00 35.11 353 MET A C 1
ATOM 2696 O O . MET A 1 355 ? -11.602 1.797 -30.148 1.00 35.75 353 MET A O 1
ATOM 2701 N N . VAL A 1 356 ? -11.238 3.824 -31.046 1.00 32.89 354 VAL A N 1
ATOM 2702 C CA . VAL A 1 356 ? -12.081 3.533 -32.209 1.00 36.40 354 VAL A CA 1
ATOM 2703 C C . VAL A 1 356 ? -11.455 2.444 -33.071 1.00 34.68 354 VAL A C 1
ATOM 2704 O O . VAL A 1 356 ? -12.143 1.518 -33.534 1.00 33.98 354 VAL A O 1
ATOM 2708 N N . PHE A 1 357 ? -10.139 2.527 -33.305 1.00 31.61 355 PHE A N 1
ATOM 2709 C CA . PHE A 1 357 ? -9.483 1.488 -34.102 1.00 32.27 355 PHE A CA 1
ATOM 2710 C C . PHE A 1 357 ? -9.598 0.121 -33.433 1.00 33.51 355 PHE A C 1
ATOM 2711 O O . PHE A 1 357 ? -9.821 -0.906 -34.102 1.00 35.74 355 PHE A O 1
ATOM 2719 N N . GLN A 1 358 ? -9.469 0.083 -32.110 1.00 31.11 356 GLN A N 1
ATOM 2720 C CA . GLN A 1 358 ? -9.592 -1.182 -31.410 1.00 29.43 356 GLN A CA 1
ATOM 2721 C C . GLN A 1 358 ? -11.007 -1.743 -31.524 1.00 31.48 356 GLN A C 1
ATOM 2722 O O . GLN A 1 358 ? -11.188 -2.967 -31.638 1.00 35.28 356 GLN A O 1
ATOM 2728 N N . ARG A 1 359 ? -12.015 -0.866 -31.435 1.00 34.94 357 ARG A N 1
ATOM 2729 C CA . ARG A 1 359 ? -13.399 -1.294 -31.615 1.00 35.18 357 ARG A CA 1
ATOM 2730 C C . ARG A 1 359 ? -13.568 -1.961 -32.969 1.00 34.88 357 ARG A C 1
ATOM 2731 O O . ARG A 1 359 ? -14.119 -3.060 -33.080 1.00 37.41 357 ARG A O 1
ATOM 2739 N N . TYR A 1 360 ? -13.065 -1.299 -34.010 1.00 35.08 358 TYR A N 1
ATOM 2740 C CA . TYR A 1 360 ? -13.084 -1.858 -35.357 1.00 33.41 358 TYR A CA 1
ATOM 2741 C C . TYR A 1 360 ? -12.367 -3.198 -35.424 1.00 33.66 358 TYR A C 1
ATOM 2742 O O . TYR A 1 360 ? -12.873 -4.150 -36.036 1.00 33.12 358 TYR A O 1
ATOM 2751 N N . GLN A 1 361 ? -11.179 -3.304 -34.800 1.00 33.81 359 GLN A N 1
ATOM 2752 C CA . GLN A 1 361 ? -10.411 -4.534 -34.921 1.00 31.35 359 GLN A CA 1
ATOM 2753 C C . GLN A 1 361 ? -11.136 -5.686 -34.241 1.00 35.73 359 GLN A C 1
ATOM 2754 O O . GLN A 1 361 ? -11.120 -6.821 -34.742 1.00 34.12 359 GLN A O 1
ATOM 2760 N N . ALA A 1 362 ? -11.768 -5.407 -33.100 1.00 33.05 360 ALA A N 1
ATOM 2761 C CA . ALA A 1 362 ? -12.481 -6.453 -32.380 1.00 37.62 360 ALA A CA 1
ATOM 2762 C C . ALA A 1 362 ? -13.714 -6.885 -33.158 1.00 34.55 360 ALA A C 1
ATOM 2763 O O . ALA A 1 362 ? -13.999 -8.080 -33.258 1.00 37.33 360 ALA A O 1
ATOM 2765 N N . GLU A 1 363 ? -14.426 -5.928 -33.755 1.00 35.76 361 GLU A N 1
ATOM 2766 C CA . GLU A 1 363 ? -15.566 -6.306 -34.594 1.00 36.22 361 GLU A CA 1
ATOM 2767 C C . GLU A 1 363 ? -15.111 -7.132 -35.788 1.00 34.29 361 GLU A C 1
ATOM 2768 O O . GLU A 1 363 ? -15.747 -8.135 -36.156 1.00 36.51 361 GLU A O 1
ATOM 2774 N N . LEU A 1 364 ? -13.980 -6.758 -3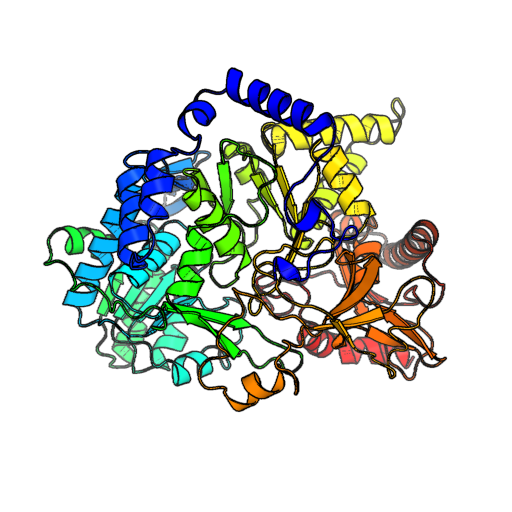6.391 1.00 34.29 362 LEU A N 1
ATOM 2775 C CA . LEU A 1 364 ? -13.461 -7.542 -37.510 1.00 33.09 362 LEU A CA 1
ATOM 2776 C C . LEU A 1 364 ? -13.139 -8.970 -37.089 1.00 35.06 362 LEU A C 1
ATOM 2777 O O . LEU A 1 364 ? -13.488 -9.936 -37.783 1.00 34.01 362 LEU A O 1
ATOM 2782 N N . ASP A 1 365 ? -12.488 -9.136 -35.942 1.00 35.76 363 ASP A N 1
ATOM 2783 C CA . ASP A 1 365 ? -12.118 -10.488 -35.535 1.00 35.32 363 ASP A CA 1
ATOM 2784 C C . ASP A 1 365 ? -13.347 -11.362 -35.292 1.00 32.03 363 ASP A C 1
ATOM 2785 O O . ASP A 1 365 ? -13.343 -12.544 -35.650 1.00 36.16 363 ASP A O 1
ATOM 2790 N N . ARG A 1 366 ? -14.409 -10.786 -34.692 1.00 35.82 364 ARG A N 1
ATOM 2791 C CA . ARG A 1 366 ? -15.677 -11.501 -34.484 1.00 40.74 364 ARG A CA 1
ATOM 2792 C C . ARG A 1 366 ? -16.394 -11.826 -35.781 1.00 38.88 364 ARG A C 1
ATOM 2793 O O . ARG A 1 366 ? -17.233 -12.723 -35.782 1.00 40.18 364 ARG A O 1
ATOM 2801 N N . SER A 1 367 ? -16.128 -11.084 -36.856 1.00 38.57 365 SER A N 1
ATOM 2802 C CA . SER A 1 367 ? -16.840 -11.194 -38.126 1.00 38.74 365 SER A CA 1
ATOM 2803 C C . SER A 1 367 ? -16.082 -11.933 -39.221 1.00 38.06 365 SER A C 1
ATOM 2804 O O . SER A 1 367 ? -16.571 -12.002 -40.360 1.00 36.87 365 SER A O 1
ATOM 2807 N N . LEU A 1 368 ? -14.929 -12.522 -38.918 1.00 36.89 366 LEU A N 1
ATOM 2808 C CA . LEU A 1 368 ? -14.202 -13.277 -39.942 1.00 36.66 366 LEU A CA 1
ATOM 2809 C C . LEU A 1 368 ? -15.084 -14.350 -40.557 1.00 39.49 366 LEU A C 1
ATOM 2810 O O . LEU A 1 368 ? -15.838 -15.032 -39.856 1.00 39.12 366 LEU A O 1
ATOM 2815 N N . ALA A 1 369 ? -14.934 -14.564 -41.875 1.00 36.70 367 ALA A N 1
ATOM 2816 C CA . ALA A 1 369 ? -15.831 -15.516 -42.492 1.00 35.27 367 ALA A CA 1
ATOM 2817 C C . ALA A 1 369 ? -15.201 -16.033 -43.770 1.00 36.02 367 ALA A C 1
ATOM 2818 O O . ALA A 1 369 ? -14.474 -15.270 -44.428 1.00 38.88 367 ALA A O 1
ATOM 2820 N N . PRO A 1 370 ? -15.402 -17.319 -44.132 1.00 36.61 368 PRO A N 1
ATOM 2821 C CA . PRO A 1 370 ? -14.737 -17.849 -45.327 1.00 38.81 368 PRO A CA 1
ATOM 2822 C C . PRO A 1 370 ? -15.242 -17.241 -46.631 1.00 42.38 368 PRO A C 1
ATOM 2823 O O . PRO A 1 370 ? -14.499 -17.240 -47.616 1.00 37.81 368 PRO A O 1
ATOM 2827 N N . GLY A 1 371 ? -16.473 -16.726 -46.669 1.00 39.39 369 GLY A N 1
ATOM 2828 C CA . GLY A 1 371 ? -17.038 -16.357 -47.953 1.00 41.94 369 GLY A CA 1
ATOM 2829 C C . GLY A 1 371 ? -16.816 -14.920 -48.387 1.00 39.76 369 GLY A C 1
ATOM 2830 O O . GLY A 1 371 ? -17.193 -14.563 -49.511 1.00 39.69 369 GLY A O 1
ATOM 2831 N N . GLU A 1 372 ? -16.192 -14.101 -47.535 1.00 35.34 370 GLU A N 1
ATOM 2832 C CA . GLU A 1 372 ? -15.756 -12.754 -47.859 1.00 36.89 370 GLU A CA 1
ATOM 2833 C C . GLU A 1 372 ? -14.366 -12.529 -47.280 1.00 39.06 370 GLU A C 1
ATOM 2834 O O . GLU A 1 372 ? -14.013 -13.098 -46.241 1.00 38.42 370 GLU A O 1
ATOM 2840 N N . SER A 1 373 ? -13.590 -11.686 -47.954 1.00 40.06 371 SER A N 1
ATOM 2841 C CA . SER A 1 373 ? -12.248 -11.393 -47.479 1.00 35.46 371 SER A CA 1
ATOM 2842 C C . SER A 1 373 ? -12.320 -10.444 -46.275 1.00 34.42 371 SER A C 1
ATOM 2843 O O . SER A 1 373 ? -13.332 -9.771 -46.015 1.00 33.72 371 SER A O 1
ATOM 2846 N N . ASN A 1 374 ? -11.213 -10.390 -45.532 1.00 34.39 372 ASN A N 1
ATOM 2847 C CA . ASN A 1 374 ? -11.139 -9.431 -44.434 1.00 31.82 372 ASN A CA 1
ATOM 2848 C C . ASN A 1 374 ? -11.406 -8.023 -44.932 1.00 31.77 372 ASN A C 1
ATOM 2849 O O . ASN A 1 374 ? -12.094 -7.255 -44.273 1.00 34.96 372 ASN A O 1
ATOM 2854 N N . ALA A 1 375 ? -10.865 -7.668 -46.107 1.00 33.21 373 ALA A N 1
ATOM 2855 C CA . ALA A 1 375 ? -11.059 -6.294 -46.582 1.00 31.87 373 ALA A CA 1
ATOM 2856 C C . ALA A 1 375 ? -12.536 -6.020 -46.848 1.00 34.27 373 ALA A C 1
ATOM 2857 O O . ALA A 1 375 ? -13.040 -4.933 -46.544 1.00 36.59 373 ALA A O 1
ATOM 2859 N N . GLU A 1 376 ? -13.245 -7.004 -47.408 1.00 35.62 374 GLU A N 1
ATOM 2860 C CA . GLU A 1 376 ? -14.683 -6.855 -47.667 1.00 34.81 374 GLU A CA 1
ATOM 2861 C C . GLU A 1 376 ? -15.467 -6.701 -46.369 1.00 35.64 374 GLU A C 1
ATOM 2862 O O . GLU A 1 376 ? -16.346 -5.839 -46.244 1.00 33.71 374 GLU A O 1
ATOM 2868 N N . ILE A 1 377 ? -15.174 -7.548 -45.395 1.00 33.59 375 ILE A N 1
ATOM 2869 C CA . ILE A 1 377 ? -15.838 -7.449 -44.100 1.00 32.37 375 ILE A CA 1
ATOM 2870 C C . ILE A 1 377 ? -15.488 -6.134 -43.420 1.00 34.88 375 ILE A C 1
ATOM 2871 O O . ILE A 1 377 ? -16.351 -5.475 -42.820 1.00 37.06 375 ILE A O 1
ATOM 2876 N N . ALA A 1 378 ? -14.213 -5.734 -43.495 1.00 32.48 376 ALA A N 1
ATOM 2877 C CA . ALA A 1 378 ? -13.776 -4.494 -42.849 1.00 35.75 376 ALA A CA 1
ATOM 2878 C C . ALA A 1 378 ? -14.507 -3.285 -43.427 1.00 35.64 376 ALA A C 1
ATOM 2879 O O . ALA A 1 378 ? -14.822 -2.327 -42.710 1.00 33.77 376 ALA A O 1
ATOM 2881 N N . GLU A 1 379 ? -14.769 -3.311 -44.728 1.00 39.28 377 GLU A N 1
ATOM 2882 C CA . GLU A 1 379 ? -15.471 -2.199 -45.346 1.00 38.37 377 GLU A CA 1
ATOM 2883 C C . GLU A 1 379 ? -16.884 -2.087 -44.790 1.00 36.85 377 GLU A C 1
ATOM 2884 O O . GLU A 1 379 ? -17.354 -0.991 -44.497 1.00 38.92 377 GLU A O 1
ATOM 2890 N N . LYS A 1 380 ? -17.594 -3.212 -44.693 1.00 35.51 378 LYS A N 1
ATOM 2891 C CA . LYS A 1 380 ? -18.943 -3.219 -44.118 1.00 34.35 378 LYS A CA 1
ATOM 2892 C C . LYS A 1 380 ? -18.934 -2.746 -42.672 1.00 37.13 378 LYS A C 1
ATOM 2893 O O . LYS A 1 380 ? -19.839 -2.023 -42.228 1.00 35.44 378 LYS A O 1
ATOM 2899 N N . ILE A 1 381 ? -17.929 -3.168 -41.909 1.00 36.42 379 ILE A N 1
ATOM 2900 C CA . ILE A 1 381 ? -17.813 -2.720 -40.522 1.00 33.70 379 ILE A CA 1
ATOM 2901 C C . ILE A 1 381 ? -17.574 -1.213 -40.442 1.00 35.89 379 ILE A C 1
ATOM 2902 O O . ILE A 1 381 ? -18.177 -0.516 -39.612 1.00 35.03 379 ILE A O 1
ATOM 2907 N N . LYS A 1 382 ? -16.691 -0.681 -41.288 1.00 35.89 380 LYS A N 1
ATOM 2908 C CA . LYS A 1 382 ? -16.489 0.760 -41.283 1.00 35.77 380 LYS A CA 1
ATOM 2909 C C . LYS A 1 382 ? -17.779 1.493 -41.627 1.00 35.59 380 LYS A C 1
ATOM 2910 O O . LYS A 1 382 ? -18.083 2.526 -41.041 1.00 33.93 380 LYS A O 1
ATOM 2916 N N . VAL A 1 383 ? -18.540 0.997 -42.601 1.00 36.32 381 VAL A N 1
ATOM 2917 C CA . VAL A 1 383 ? -19.821 1.655 -42.895 1.00 35.97 381 VAL A CA 1
ATOM 2918 C C . VAL A 1 383 ? -20.686 1.684 -41.642 1.00 37.53 381 VAL A C 1
ATOM 2919 O O . VAL A 1 383 ? -21.267 2.719 -41.279 1.00 36.69 381 VAL A O 1
ATOM 2923 N N . ARG A 1 384 ? -20.753 0.553 -40.941 1.00 38.17 382 ARG A N 1
ATOM 2924 C CA . ARG A 1 384 ? -21.618 0.452 -39.774 1.00 39.60 382 ARG A CA 1
ATOM 2925 C C . ARG A 1 384 ? -21.153 1.379 -38.658 1.00 37.48 382 ARG A C 1
ATOM 2926 O O . ARG A 1 384 ? -21.961 2.066 -38.028 1.00 39.93 382 ARG A O 1
ATOM 2934 N N . ILE A 1 385 ? -19.859 1.417 -38.399 1.00 36.84 383 ILE A N 1
ATOM 2935 C CA . ILE A 1 385 ? -19.357 2.328 -37.376 1.00 32.75 383 ILE A CA 1
ATOM 2936 C C . ILE A 1 385 ? -19.609 3.774 -37.788 1.00 34.05 383 ILE A C 1
ATOM 2937 O O . ILE A 1 385 ? -20.058 4.594 -36.985 1.00 36.05 383 ILE A O 1
ATOM 2942 N N . ARG A 1 386 ? -19.365 4.109 -39.065 1.00 34.12 384 ARG A N 1
ATOM 2943 C CA . ARG A 1 386 ? -19.595 5.486 -39.496 1.00 32.02 384 ARG A CA 1
ATOM 2944 C C . ARG A 1 386 ? -21.062 5.890 -39.355 1.00 37.39 384 ARG A C 1
ATOM 2945 O O . ARG A 1 386 ? -21.374 7.026 -38.955 1.00 36.06 384 ARG A O 1
ATOM 2953 N N . GLU A 1 387 ? -21.978 4.981 -39.693 1.00 34.03 385 GLU A N 1
ATOM 2954 C CA . GLU A 1 387 ? -23.389 5.324 -39.739 1.00 36.65 385 GLU A CA 1
ATOM 2955 C C . GLU A 1 387 ? -24.094 5.108 -38.408 1.00 35.86 385 GLU A C 1
ATOM 2956 O O . GLU A 1 387 ? -24.849 5.980 -37.964 1.00 38.98 385 GLU A O 1
ATOM 2962 N N . GLU A 1 388 ? -23.884 3.969 -37.762 1.00 39.22 386 GLU A N 1
ATOM 2963 C CA . GLU A 1 388 ? -24.564 3.647 -36.513 1.00 39.25 386 GLU A CA 1
ATOM 2964 C C . GLU A 1 388 ? -23.839 4.181 -35.280 1.00 40.06 386 GLU A C 1
ATOM 2965 O O . GLU A 1 388 ? -24.463 4.839 -34.436 1.00 41.25 386 GLU A O 1
ATOM 2971 N N . ASP A 1 389 ? -22.535 3.915 -35.144 1.00 35.04 387 ASP A N 1
ATOM 2972 C CA . ASP A 1 389 ? -21.843 4.357 -33.930 1.00 34.48 387 ASP A CA 1
ATOM 2973 C C . ASP A 1 389 ? -21.642 5.864 -33.950 1.00 33.55 387 ASP A C 1
ATOM 2974 O O . ASP A 1 389 ? -21.886 6.545 -32.952 1.00 38.41 387 ASP A O 1
ATOM 2979 N N . PHE A 1 390 ? -21.206 6.412 -35.076 1.00 35.31 388 PHE A N 1
ATOM 2980 C CA . PHE A 1 390 ? -20.963 7.846 -35.106 1.00 35.92 388 PHE A CA 1
ATOM 2981 C C . PHE A 1 390 ? -22.201 8.661 -35.488 1.00 38.47 388 PHE A C 1
ATOM 2982 O O . PHE A 1 390 ? -22.214 9.880 -35.269 1.00 36.04 388 PHE A O 1
ATOM 2990 N N . GLY A 1 391 ? -23.246 8.022 -36.031 1.00 37.13 389 GLY A N 1
ATOM 2991 C CA . GLY A 1 391 ? -24.486 8.722 -36.338 1.00 35.86 389 GLY A CA 1
ATOM 2992 C C . GLY A 1 391 ? -24.682 9.085 -37.796 1.00 39.78 389 GLY A C 1
ATOM 2993 O O . GLY A 1 391 ? -25.797 9.534 -38.173 1.00 37.64 389 GLY A O 1
ATOM 2994 N N . GLY A 1 392 ? -23.641 8.960 -38.621 1.00 34.33 390 GLY A N 1
ATOM 2995 C CA . GLY A 1 392 ? -23.801 9.184 -40.056 1.00 36.52 390 GLY A CA 1
ATOM 2996 C C . GLY A 1 392 ? -23.732 10.631 -40.517 1.00 40.45 390 GLY A C 1
ATOM 2997 O O . GLY A 1 392 ? -23.855 10.885 -41.722 1.00 42.03 390 GLY A O 1
ATOM 2998 N N . ARG A 1 393 ? -23.530 11.591 -39.616 1.00 35.73 391 ARG A N 1
ATOM 2999 C CA . ARG A 1 393 ? -23.526 13.006 -39.972 1.00 36.06 391 ARG A CA 1
ATOM 3000 C C . ARG A 1 393 ? -22.172 13.677 -39.770 1.00 37.15 391 ARG A C 1
ATOM 3001 O O . ARG A 1 393 ? -22.094 14.907 -39.881 1.00 35.92 391 ARG A O 1
ATOM 3009 N N . VAL A 1 394 ? -21.108 12.928 -39.473 1.00 33.83 392 VAL A N 1
ATOM 3010 C CA . VAL A 1 394 ? -19.816 13.572 -39.234 1.00 34.49 392 VAL A CA 1
ATOM 3011 C C . VAL A 1 394 ? -19.344 14.222 -40.521 1.00 39.71 392 VAL A C 1
ATOM 3012 O O . VAL A 1 394 ? -19.185 13.560 -41.554 1.00 39.29 392 VAL A O 1
ATOM 3016 N N . LEU A 1 395 ? -19.153 15.539 -40.476 1.00 39.19 393 LEU A N 1
ATOM 3017 C CA . LEU A 1 395 ? -18.714 16.294 -41.634 1.00 40.94 393 LEU A CA 1
ATOM 3018 C C . LEU A 1 395 ? -17.314 16.841 -41.485 1.00 45.92 393 LEU A C 1
ATOM 3019 O O . LEU A 1 395 ? -16.650 17.098 -42.489 1.00 44.51 393 LEU A O 1
ATOM 3024 N N . ASN A 1 396 ? -16.864 17.038 -40.253 1.00 40.61 394 ASN A N 1
ATOM 3025 C CA . ASN A 1 396 ? -15.555 17.609 -40.002 1.00 42.68 394 ASN A CA 1
ATOM 3026 C C . ASN A 1 396 ? -14.960 16.866 -38.822 1.00 41.86 394 ASN A C 1
ATOM 3027 O O . ASN A 1 396 ? -15.654 16.599 -37.832 1.00 42.87 394 ASN A O 1
ATOM 3032 N N . ALA A 1 397 ? -13.682 16.536 -38.916 1.00 36.08 395 ALA A N 1
ATOM 3033 C CA . ALA A 1 397 ? -13.062 15.812 -37.832 1.00 36.84 395 ALA A CA 1
ATOM 3034 C C . ALA A 1 397 ? -11.580 16.142 -37.833 1.00 40.01 395 ALA A C 1
ATOM 3035 O O . ALA A 1 397 ? -11.009 16.508 -38.875 1.00 37.18 395 ALA A O 1
ATOM 3037 N N . GLY A 1 398 ? -10.962 15.970 -36.665 1.00 37.30 396 GLY A N 1
ATOM 3038 C CA . GLY A 1 398 ? -9.540 16.239 -36.520 1.00 35.09 396 GLY A CA 1
ATOM 3039 C C . GLY A 1 398 ? -9.012 15.702 -35.212 1.00 35.35 396 GLY A C 1
ATOM 3040 O O . GLY A 1 398 ? -9.745 15.146 -34.391 1.00 34.77 396 GLY A O 1
ATOM 3041 N N . SER A 1 399 ? -7.712 15.853 -35.027 1.00 33.26 397 SER A N 1
ATOM 3042 C CA . SER A 1 399 ? -7.090 15.355 -33.816 1.00 34.28 397 SER A CA 1
ATOM 3043 C C . SER A 1 399 ? -6.007 16.328 -33.404 1.00 36.47 397 SER A C 1
ATOM 3044 O O . SER A 1 399 ? -5.460 17.047 -34.249 1.00 35.87 397 SER A O 1
ATOM 3047 N N . GLY A 1 400 ? -5.684 16.329 -32.111 1.00 35.96 398 GLY A N 1
ATOM 3048 C CA . GLY A 1 400 ? -4.600 17.138 -31.591 1.00 36.94 398 GLY A CA 1
ATOM 3049 C C . GLY A 1 400 ? -4.314 16.763 -30.148 1.00 39.97 398 GLY A C 1
ATOM 3050 O O . GLY A 1 400 ? -4.925 15.847 -29.590 1.00 35.74 398 GLY A O 1
ATOM 3051 N N . SER A 1 401 ? -3.365 17.492 -29.552 1.00 42.05 399 SER A N 1
ATOM 3052 C CA . SER A 1 401 ? -2.860 17.375 -28.179 1.00 45.14 399 SER A CA 1
ATOM 3053 C C . SER A 1 401 ? -1.737 16.359 -28.085 1.00 45.10 399 SER A C 1
ATOM 3054 O O . SER A 1 401 ? -1.033 16.331 -27.077 1.00 41.35 399 SER A O 1
ATOM 3057 N N . ALA A 1 402 ? -1.559 15.520 -29.095 1.00 45.64 400 ALA A N 1
ATOM 3058 C CA . ALA A 1 402 ? -0.522 14.502 -29.125 1.00 44.78 400 ALA A CA 1
ATOM 3059 C C . ALA A 1 402 ? -0.401 13.993 -30.576 1.00 44.80 400 ALA A C 1
ATOM 3060 O O . ALA A 1 402 ? -1.312 14.221 -31.399 1.00 38.72 400 ALA A O 1
ATOM 3062 N N . PRO A 1 403 ? 0.717 13.352 -30.926 1.00 41.25 401 PRO A N 1
ATOM 3063 C CA . PRO A 1 403 ? 0.881 12.863 -32.309 1.00 41.28 401 PRO A CA 1
ATOM 3064 C C . PRO A 1 403 ? -0.084 11.728 -32.647 1.00 40.21 401 PRO A C 1
ATOM 3065 O O . PRO A 1 403 ? -0.474 10.939 -31.776 1.00 38.69 401 PRO A O 1
ATOM 3069 N N . LEU A 1 404 ? -0.421 11.630 -33.943 1.00 37.70 402 LEU A N 1
ATOM 3070 C CA . LEU A 1 404 ? -1.311 10.607 -34.489 1.00 40.98 402 LEU A CA 1
ATOM 3071 C C . LEU A 1 404 ? -0.619 9.949 -35.681 1.00 41.05 402 LEU A C 1
ATOM 3072 O O . LEU A 1 404 ? -0.117 10.645 -36.564 1.00 42.26 402 LEU A O 1
ATOM 3077 N N . SER A 1 405 ? -0.540 8.621 -35.679 1.00 35.48 403 SER A N 1
ATOM 3078 C CA . SER A 1 405 ? 0.273 7.932 -36.670 1.00 41.19 403 SER A CA 1
ATOM 3079 C C . SER A 1 405 ? -0.319 8.109 -38.072 1.00 41.80 403 SER A C 1
ATOM 3080 O O . SER A 1 405 ? -1.509 8.391 -38.227 1.00 37.87 403 SER A O 1
ATOM 3083 N N . PRO A 1 406 ? 0.499 7.950 -39.116 1.00 42.92 404 PRO A N 1
ATOM 3084 C CA . PRO A 1 406 ? -0.059 8.014 -40.478 1.00 41.84 404 PRO A CA 1
ATOM 3085 C C . PRO A 1 406 ? -1.123 6.969 -40.706 1.00 40.88 404 PRO A C 1
ATOM 3086 O O . PRO A 1 406 ? -2.119 7.245 -41.369 1.00 38.64 404 PRO A O 1
ATOM 3090 N N . GLU A 1 407 ? -0.913 5.771 -40.157 1.00 36.53 405 GLU A N 1
ATOM 3091 C CA . GLU A 1 407 ? -1.877 4.681 -40.237 1.00 38.08 405 GLU A CA 1
ATOM 3092 C C . GLU A 1 407 ? -3.210 5.062 -39.610 1.00 38.20 405 GLU A C 1
ATOM 3093 O O . GLU A 1 407 ? -4.272 4.778 -40.174 1.00 36.55 405 GLU A O 1
ATOM 3099 N N . MET A 1 408 ? -3.182 5.714 -38.445 1.00 36.94 406 MET A N 1
ATOM 3100 C CA . MET A 1 408 ? -4.436 6.107 -37.820 1.00 38.19 406 MET A CA 1
ATOM 3101 C C . MET A 1 408 ? -5.090 7.280 -38.538 1.00 38.44 406 MET A C 1
ATOM 3102 O O . MET A 1 408 ? -6.318 7.363 -38.564 1.00 36.38 406 MET A O 1
ATOM 3107 N N . ASN A 1 409 ? -4.310 8.235 -39.069 1.00 35.20 407 ASN A N 1
ATOM 3108 C CA . ASN A 1 409 ? -4.901 9.247 -39.944 1.00 35.99 407 ASN A CA 1
ATOM 3109 C C . ASN A 1 409 ? -5.657 8.590 -41.101 1.00 34.43 407 ASN A C 1
ATOM 3110 O O . ASN A 1 409 ? -6.824 8.912 -41.363 1.00 36.42 407 ASN A O 1
ATOM 3115 N N . ASP A 1 410 ? -4.994 7.685 -41.820 1.00 35.39 408 ASP A N 1
ATOM 3116 C CA . ASP A 1 410 ? -5.641 7.001 -42.947 1.00 37.45 408 ASP A CA 1
A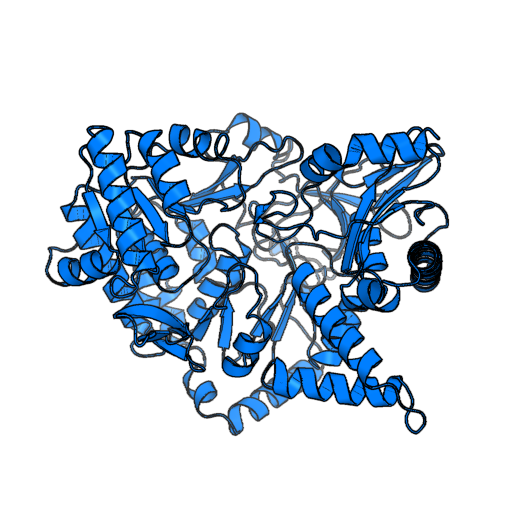TOM 3117 C C . ASP A 1 410 ? -6.882 6.222 -42.511 1.00 37.29 408 ASP A C 1
ATOM 3118 O O . ASP A 1 410 ? -7.918 6.254 -43.190 1.00 38.92 408 ASP A O 1
ATOM 3123 N N . PHE A 1 411 ? -6.775 5.460 -41.422 1.00 34.90 409 PHE A N 1
ATOM 3124 C CA . PHE A 1 411 ? -7.930 4.706 -40.937 1.00 37.45 409 PHE A CA 1
ATOM 3125 C C . PHE A 1 411 ? -9.119 5.626 -40.662 1.00 36.83 409 PHE A C 1
ATOM 3126 O O . PHE A 1 411 ? -10.240 5.348 -41.100 1.00 34.89 409 PHE A O 1
ATOM 3134 N N . MET A 1 412 ? -8.904 6.715 -39.893 1.00 34.19 410 MET A N 1
ATOM 3135 C CA . MET A 1 412 ? -10.016 7.611 -39.547 1.00 32.84 410 MET A CA 1
ATOM 3136 C C . MET A 1 412 ? -10.603 8.286 -40.789 1.00 33.77 410 MET A C 1
ATOM 3137 O O . MET A 1 412 ? -11.822 8.523 -40.863 1.00 32.75 410 MET A O 1
ATOM 3142 N N . GLU A 1 413 ? -9.758 8.630 -41.768 1.00 31.88 411 GLU A N 1
ATOM 3143 C CA . GLU A 1 413 ? -10.294 9.244 -42.985 1.00 33.36 411 GLU A CA 1
ATOM 3144 C C . GLU A 1 413 ? -11.127 8.239 -43.769 1.00 35.36 411 GLU A C 1
ATOM 3145 O O . GLU A 1 413 ? -12.169 8.593 -44.340 1.00 38.69 411 GLU A O 1
ATOM 3151 N N . SER A 1 414 ? -10.669 6.983 -43.820 1.00 33.72 412 SER A N 1
ATOM 3152 C CA . SER A 1 414 ? -11.452 5.957 -44.496 1.00 38.70 412 SER A CA 1
ATOM 3153 C C . SER A 1 414 ? -12.741 5.677 -43.738 1.00 36.09 412 SER A C 1
ATOM 3154 O O . SER A 1 414 ? -13.807 5.559 -44.341 1.00 39.78 412 SER A O 1
ATOM 3157 N N . LEU A 1 415 ? -12.661 5.586 -42.409 1.00 33.45 413 LEU A N 1
ATOM 3158 C CA . LEU A 1 415 ? -13.842 5.253 -41.608 1.00 33.53 413 LEU A CA 1
ATOM 3159 C C . LEU A 1 415 ? -14.907 6.339 -41.721 1.00 38.64 413 LEU A C 1
ATOM 3160 O O . LEU A 1 415 ? -16.094 6.046 -41.909 1.00 37.52 413 LEU A O 1
ATOM 3165 N N . LEU A 1 416 ? -14.505 7.606 -41.578 1.00 37.50 414 LEU A N 1
ATOM 3166 C CA . LEU A 1 416 ? -15.435 8.711 -41.497 1.00 37.72 414 LEU A CA 1
ATOM 3167 C C . LEU A 1 416 ? -15.698 9.395 -42.830 1.00 41.55 414 LEU A C 1
ATOM 3168 O O . LEU A 1 416 ? -16.612 10.233 -42.896 1.00 44.13 414 LEU A O 1
ATOM 3173 N N . GLN A 1 417 ? -14.885 9.114 -43.850 1.00 36.64 415 GLN A N 1
ATOM 3174 C CA . GLN A 1 417 ? -15.031 9.704 -45.187 1.00 38.98 415 GLN A CA 1
ATOM 3175 C C . GLN A 1 417 ? -14.960 11.226 -45.122 1.00 42.18 415 GLN A C 1
ATOM 3176 O O . GLN A 1 417 ? -15.693 11.932 -45.816 1.00 44.35 415 GLN A O 1
ATOM 3182 N N . VAL A 1 418 ? -14.089 11.745 -44.262 1.00 40.25 416 VAL A N 1
ATOM 3183 C CA . VAL A 1 418 ? -13.770 13.166 -44.247 1.00 36.95 416 VAL A CA 1
ATOM 3184 C C . VAL A 1 418 ? -12.270 13.275 -44.034 1.00 39.13 416 VAL A C 1
ATOM 3185 O O . VAL A 1 418 ? -11.606 12.309 -43.651 1.00 40.52 416 VAL A O 1
ATOM 3189 N N . ALA A 1 419 ? -11.732 14.456 -44.317 1.00 39.99 417 ALA A N 1
ATOM 3190 C CA . ALA A 1 419 ? -10.326 14.718 -44.043 1.00 43.51 417 ALA A CA 1
ATOM 3191 C C . ALA A 1 419 ? -10.094 14.817 -42.538 1.00 42.63 417 ALA A C 1
ATOM 3192 O O . ALA A 1 419 ? -10.868 15.457 -41.831 1.00 43.42 417 ALA A O 1
ATOM 3194 N N . MET A 1 420 ? -9.013 14.194 -42.043 1.00 37.83 418 MET A N 1
ATOM 3195 C CA . MET A 1 420 ? -8.649 14.286 -40.621 1.00 38.64 418 MET A CA 1
ATOM 3196 C C . MET A 1 420 ? -7.649 15.428 -40.405 1.00 46.24 418 MET A C 1
ATOM 3197 O O . MET A 1 420 ? -6.452 15.266 -40.655 1.00 49.81 418 MET A O 1
ATOM 3202 N N . LEU A 1 421 ? -8.129 16.571 -39.905 1.00 35.46 419 LEU A N 1
ATOM 3203 C CA . LEU A 1 421 ? -7.244 17.706 -39.672 1.00 38.17 419 LEU A CA 1
ATOM 3204 C C . LEU A 1 421 ? -6.286 17.390 -38.539 1.00 37.91 419 LEU A C 1
ATOM 3205 O O . LEU A 1 421 ? -6.672 16.778 -37.538 1.00 33.35 419 LEU A O 1
ATOM 3210 N N . ASP A 1 422 ? -5.032 17.801 -38.685 1.00 38.72 420 ASP A N 1
ATOM 3211 C CA . ASP A 1 422 ? -4.077 17.708 -37.579 1.00 34.81 420 ASP A CA 1
ATOM 3212 C C . ASP A 1 422 ? -3.888 19.106 -36.996 1.00 38.32 420 ASP A C 1
ATOM 3213 O O . ASP A 1 422 ? -3.430 20.017 -37.696 1.00 39.00 420 ASP A O 1
ATOM 3218 N N . GLY A 1 423 ? -4.277 19.283 -35.733 1.00 36.79 421 GLY A N 1
ATOM 3219 C CA . GLY A 1 423 ? -4.165 20.564 -35.067 1.00 37.68 421 GLY A CA 1
ATOM 3220 C C . GLY A 1 423 ? -3.072 20.533 -34.020 1.00 41.20 421 GLY A C 1
ATOM 3221 O O . GLY A 1 423 ? -3.205 19.836 -33.009 1.00 43.17 421 GLY A O 1
ATOM 3222 N N . TYR A 1 424 ? -1.984 21.269 -34.238 1.00 38.02 422 TYR A N 1
ATOM 3223 C CA . TYR A 1 424 ? -0.920 21.342 -33.244 1.00 33.09 422 TYR A CA 1
ATOM 3224 C C . TYR A 1 424 ? -0.987 22.683 -32.536 1.00 33.80 422 TYR A C 1
ATOM 3225 O O . TYR A 1 424 ? -1.235 23.712 -33.167 1.00 34.57 422 TYR A O 1
ATOM 3234 N N . GLY A 1 425 ? -0.838 22.640 -31.212 1.00 37.40 423 GLY A N 1
ATOM 3235 C CA . GLY A 1 425 ? -0.849 23.830 -30.384 1.00 33.23 423 GLY A CA 1
ATOM 3236 C C . GLY A 1 425 ? -0.514 23.452 -28.961 1.00 36.48 423 GLY A C 1
ATOM 3237 O O . GLY A 1 425 ? -0.178 22.306 -28.670 1.00 38.87 423 GLY A O 1
ATOM 3238 N N . SER A 1 426 ? -0.601 24.428 -28.067 1.00 33.00 424 SER A N 1
ATOM 3239 C CA . SER A 1 426 ? -0.296 24.190 -26.668 1.00 31.31 424 SER A CA 1
ATOM 3240 C C . SER A 1 426 ? -1.129 25.122 -25.796 1.00 34.07 424 SER A C 1
ATOM 3241 O O . SER A 1 426 ? -1.684 26.118 -26.259 1.00 36.29 424 SER A O 1
ATOM 3244 N N . THR A 1 427 ? -1.248 24.742 -24.526 1.00 33.15 425 THR A N 1
ATOM 3245 C CA . THR A 1 427 ? -1.814 25.652 -23.536 1.00 34.08 425 THR A CA 1
ATOM 3246 C C . THR A 1 427 ? -1.121 27.016 -23.586 1.00 36.07 425 THR A C 1
ATOM 3247 O O . THR A 1 427 ? -1.780 28.063 -23.533 1.00 35.82 425 THR A O 1
ATOM 3251 N N . GLU A 1 428 ? 0.209 27.018 -23.737 1.00 32.41 426 GLU A N 1
ATOM 3252 C CA . GLU A 1 428 ? 0.977 28.264 -23.707 1.00 33.68 426 GLU A CA 1
ATOM 3253 C C . GLU A 1 428 ? 0.750 29.092 -24.961 1.00 34.34 426 GLU A C 1
ATOM 3254 O O . GLU A 1 428 ? 0.405 30.266 -24.880 1.00 34.06 426 GLU A O 1
ATOM 3260 N N . ALA A 1 429 ? 0.933 28.486 -26.137 1.00 36.99 427 ALA A N 1
ATOM 3261 C CA . ALA A 1 429 ? 0.937 29.213 -27.398 1.00 36.64 427 ALA A CA 1
ATOM 3262 C C . ALA A 1 429 ? -0.448 29.353 -28.031 1.00 36.04 427 ALA A C 1
ATOM 3263 O O . ALA A 1 429 ? -0.649 30.240 -28.875 1.00 35.77 427 ALA A O 1
ATOM 3265 N N . GLY A 1 430 ? -1.410 28.514 -27.668 1.00 33.25 428 GLY A N 1
ATOM 3266 C CA . GLY A 1 430 ? -2.652 28.491 -28.453 1.00 32.14 428 GLY A CA 1
ATOM 3267 C C . GLY A 1 430 ? -2.500 27.639 -29.705 1.00 35.52 428 GLY A C 1
ATOM 3268 O O . GLY A 1 430 ? -1.662 26.746 -29.760 1.00 35.62 428 GLY A O 1
ATOM 3269 N N . ALA A 1 431 ? -3.301 27.936 -30.735 1.00 36.48 429 ALA A N 1
ATOM 3270 C CA . ALA A 1 431 ? -3.240 27.191 -31.986 1.00 37.60 429 ALA A CA 1
ATOM 3271 C C . ALA A 1 431 ? -1.991 27.569 -32.780 1.00 36.72 429 ALA A C 1
ATOM 3272 O O . ALA A 1 431 ? -1.731 28.758 -32.996 1.00 37.96 429 ALA A O 1
ATOM 3274 N N . VAL A 1 432 ? -1.213 26.582 -33.214 1.00 33.55 430 VAL A N 1
ATOM 3275 C CA . VAL A 1 432 ? 0.020 26.841 -33.966 1.00 33.31 430 VAL A CA 1
ATOM 3276 C C . VAL A 1 432 ? -0.061 26.358 -35.418 1.00 34.74 430 VAL A C 1
ATOM 3277 O O . VAL A 1 432 ? 0.320 27.094 -36.339 1.00 36.14 430 VAL A O 1
ATOM 3281 N N . TRP A 1 433 ? -0.514 25.115 -35.664 1.00 36.32 431 TRP A N 1
ATOM 3282 C CA . TRP A 1 433 ? -0.600 24.713 -37.071 1.00 34.03 431 TRP A CA 1
ATOM 3283 C C . TRP A 1 433 ? -1.797 23.824 -37.374 1.00 35.69 431 TRP A C 1
ATOM 3284 O O . TRP A 1 433 ? -2.403 23.206 -36.489 1.00 36.85 431 TRP A O 1
ATOM 3295 N N . ARG A 1 434 ? -2.089 23.762 -38.668 1.00 34.87 432 ARG A N 1
ATOM 3296 C CA . ARG A 1 434 ? -3.130 22.911 -39.221 1.00 36.87 432 ARG A CA 1
ATOM 3297 C C . ARG A 1 434 ? -2.500 22.107 -40.346 1.00 37.11 432 ARG A C 1
ATOM 3298 O O . ARG A 1 434 ? -1.988 22.680 -41.316 1.00 35.53 432 ARG A O 1
ATOM 3306 N N . ASP A 1 435 ? -2.492 20.788 -40.193 1.00 34.59 433 ASP A N 1
ATOM 3307 C CA . ASP A 1 435 ? -1.847 19.883 -41.146 1.00 35.89 433 ASP A CA 1
ATOM 3308 C C . ASP A 1 435 ? -0.406 20.294 -41.457 1.00 34.41 433 ASP A C 1
ATOM 3309 O O . ASP A 1 435 ? 0.033 20.228 -42.599 1.00 32.48 433 ASP A O 1
ATOM 3314 N N . GLY A 1 436 ? 0.340 20.717 -40.428 1.00 34.91 434 GLY A N 1
ATOM 3315 C CA . GLY A 1 436 ? 1.716 21.094 -40.594 1.00 34.82 434 GLY A CA 1
ATOM 3316 C C . GLY A 1 436 ? 1.937 22.548 -40.960 1.00 36.15 434 GLY A C 1
ATOM 3317 O O . GLY A 1 436 ? 3.070 23.034 -40.833 1.00 36.28 434 GLY A O 1
ATOM 3318 N N . VAL A 1 437 ? 0.900 23.268 -41.373 1.00 36.43 435 VAL A N 1
ATOM 3319 C CA . VAL A 1 437 ? 1.040 24.615 -41.921 1.00 38.60 435 VAL A CA 1
ATOM 3320 C C . VAL A 1 437 ? 0.757 25.636 -40.825 1.00 35.94 435 VAL A C 1
ATOM 3321 O O . VAL A 1 437 ? -0.343 25.670 -40.262 1.00 37.52 435 VAL A O 1
ATOM 3325 N N . LEU A 1 438 ? 1.745 26.476 -40.527 1.00 35.23 436 LEU A N 1
ATOM 3326 C CA . LEU A 1 438 ? 1.599 27.463 -39.467 1.00 36.88 436 LEU A CA 1
ATOM 3327 C C . LEU A 1 438 ? 0.417 28.363 -39.761 1.00 35.08 436 LEU A C 1
ATOM 3328 O O . LEU A 1 438 ? 0.257 28.845 -40.886 1.00 35.83 436 LEU A O 1
ATOM 3333 N N . GLN A 1 439 ? -0.415 28.595 -38.754 1.00 34.05 437 GLN A N 1
ATOM 3334 C CA . GLN A 1 439 ? -1.597 29.434 -38.928 1.00 36.63 437 GLN A CA 1
ATOM 3335 C C . GLN A 1 439 ? -1.222 30.869 -38.597 1.00 35.50 437 GLN A C 1
ATOM 3336 O O . GLN A 1 439 ? -0.918 31.190 -37.448 1.00 34.52 437 GLN A O 1
ATOM 3342 N N . ARG A 1 440 ? -1.264 31.728 -39.609 1.00 34.60 438 ARG A N 1
ATOM 3343 C CA . ARG A 1 440 ? -0.973 33.158 -39.489 1.00 38.17 438 ARG A CA 1
ATOM 3344 C C . ARG A 1 440 ? -2.216 33.951 -39.850 1.00 40.94 438 ARG A C 1
ATOM 3345 O O . ARG A 1 440 ? -2.501 34.132 -41.039 1.00 38.89 438 ARG A O 1
ATOM 3353 N N . PRO A 1 441 ? -2.959 34.499 -38.894 1.00 40.07 439 PRO A N 1
ATOM 3354 C CA . PRO A 1 441 ? -2.703 34.549 -37.459 1.00 36.58 439 PRO A CA 1
ATOM 3355 C C . PRO A 1 441 ? -3.067 33.232 -36.812 1.00 38.60 439 PRO A C 1
ATOM 3356 O O . PRO A 1 441 ? -3.694 32.400 -37.449 1.00 37.80 439 PRO A O 1
ATOM 3360 N N . PRO A 1 442 ? -2.671 33.033 -35.549 1.00 36.23 440 PRO A N 1
ATOM 3361 C CA . PRO A 1 442 ? -1.970 33.976 -34.678 1.00 34.99 440 PRO A CA 1
ATOM 3362 C C . PRO A 1 442 ? -0.463 33.948 -34.761 1.00 33.35 440 PRO A C 1
ATOM 3363 O O . PRO A 1 442 ? 0.151 34.847 -34.179 1.00 35.49 440 PRO A O 1
ATOM 3367 N N . VAL A 1 443 ? 0.123 32.900 -35.324 1.00 31.98 441 VAL A N 1
ATOM 3368 C CA . VAL A 1 443 ? 1.585 32.824 -35.326 1.00 39.05 441 VAL A CA 1
ATOM 3369 C C . VAL A 1 443 ? 2.140 33.996 -36.123 1.00 34.44 441 VAL A C 1
ATOM 3370 O O . VAL A 1 443 ? 1.619 34.338 -37.198 1.00 34.91 441 VAL A O 1
ATOM 3374 N N . THR A 1 444 ? 3.172 34.656 -35.584 1.00 33.23 442 THR A N 1
ATOM 3375 C CA . THR A 1 444 ? 3.864 35.697 -36.337 1.00 32.30 442 THR A CA 1
ATOM 3376 C C . THR A 1 444 ? 5.291 35.335 -36.720 1.00 36.34 442 THR A C 1
ATOM 3377 O O . THR A 1 444 ? 5.775 35.817 -37.740 1.00 36.52 442 THR A O 1
ATOM 3381 N N . GLU A 1 445 ? 5.986 34.514 -35.928 1.00 32.43 443 GLU A N 1
ATOM 3382 C CA . GLU A 1 445 ? 7.383 34.159 -36.225 1.00 33.12 443 GLU A CA 1
ATOM 3383 C C . GLU A 1 445 ? 7.647 32.736 -35.743 1.00 35.74 443 GLU A C 1
ATOM 3384 O O . GLU A 1 445 ? 7.101 32.311 -34.721 1.00 34.02 443 GLU A O 1
ATOM 3390 N N . TYR A 1 446 ? 8.503 32.004 -36.463 1.00 32.89 444 TYR A N 1
ATOM 3391 C CA . TYR A 1 446 ? 8.989 30.724 -35.971 1.00 34.69 444 TYR A CA 1
ATOM 3392 C C . TYR A 1 446 ? 10.432 30.536 -36.397 1.00 35.51 444 TYR A C 1
ATOM 3393 O O . TYR A 1 446 ? 10.913 31.147 -37.356 1.00 36.99 444 TYR A O 1
ATOM 3402 N N . LYS A 1 447 ? 11.115 29.669 -35.661 1.00 32.33 445 LYS A N 1
ATOM 3403 C CA . LYS A 1 447 ? 12.415 29.162 -36.079 1.00 32.73 445 LYS A CA 1
ATOM 3404 C C . LYS A 1 447 ? 12.597 27.780 -35.470 1.00 31.41 445 LYS A C 1
ATOM 3405 O O . LYS A 1 447 ? 11.862 27.367 -34.567 1.00 32.62 445 LYS A O 1
ATOM 3411 N N . LEU A 1 448 ? 13.619 27.085 -35.960 1.00 34.34 446 LEU A N 1
ATOM 3412 C CA . LEU A 1 448 ? 14.105 25.845 -35.372 1.00 34.84 446 LEU A CA 1
ATOM 3413 C C . LEU A 1 448 ? 15.471 26.108 -34.757 1.00 35.36 446 LEU A C 1
ATOM 3414 O O . LEU A 1 448 ? 16.276 26.854 -35.323 1.00 34.77 446 LEU A O 1
ATOM 3419 N N . VAL A 1 449 ? 15.749 25.487 -33.614 1.00 32.83 447 VAL A N 1
ATOM 3420 C CA . VAL A 1 449 ? 17.038 25.643 -32.944 1.00 34.31 447 VAL A CA 1
ATOM 3421 C C . VAL A 1 449 ? 17.676 24.260 -32.802 1.00 32.16 447 VAL A C 1
ATOM 3422 O O . VAL A 1 449 ? 17.014 23.315 -32.369 1.00 33.53 447 VAL A O 1
ATOM 3426 N N . ASP A 1 450 ? 18.950 24.146 -33.169 1.00 30.72 448 ASP A N 1
ATOM 3427 C CA . ASP A 1 450 ? 19.658 22.881 -33.092 1.00 32.79 448 ASP A CA 1
ATOM 3428 C C . ASP A 1 450 ? 19.507 22.289 -31.690 1.00 37.46 448 ASP A C 1
ATOM 3429 O O . ASP A 1 450 ? 19.551 23.015 -30.683 1.00 37.20 448 ASP A O 1
ATOM 3434 N N . VAL A 1 451 ? 19.393 20.964 -31.631 1.00 36.81 449 VAL A N 1
ATOM 3435 C CA . VAL A 1 451 ? 19.550 20.206 -30.384 1.00 37.06 449 VAL A CA 1
ATOM 3436 C C . VAL A 1 451 ? 20.676 19.201 -30.604 1.00 36.47 449 VAL A C 1
ATOM 3437 O O . VAL A 1 451 ? 20.422 18.023 -30.916 1.00 36.92 449 VAL A O 1
ATOM 3441 N N . PRO A 1 452 ? 21.927 19.624 -30.507 1.00 38.56 450 PRO A N 1
ATOM 3442 C CA . PRO A 1 452 ? 23.005 18.752 -30.984 1.00 43.01 450 PRO A CA 1
ATOM 3443 C C . PRO A 1 452 ? 23.145 17.480 -30.167 1.00 44.53 450 PRO A C 1
ATOM 3444 O O . PRO A 1 452 ? 23.478 16.431 -30.731 1.00 42.29 450 PRO A O 1
ATOM 3448 N N . GLU A 1 453 ? 22.821 17.515 -28.876 1.00 42.69 451 GLU A N 1
ATOM 3449 C CA . GLU A 1 453 ? 22.917 16.289 -28.081 1.00 46.13 451 GLU A CA 1
ATOM 3450 C C . GLU A 1 453 ? 21.871 15.251 -28.473 1.00 43.94 451 GLU A C 1
ATOM 3451 O O . GLU A 1 453 ? 21.971 14.111 -28.012 1.00 42.26 451 GLU A O 1
ATOM 3457 N N . LEU A 1 454 ? 20.886 15.602 -29.309 1.00 42.32 452 LEU A N 1
ATOM 3458 C CA . LEU A 1 454 ? 19.942 14.636 -29.868 1.00 44.28 452 LEU A CA 1
ATOM 3459 C C . LEU A 1 454 ? 20.100 14.477 -31.380 1.00 45.15 452 LEU A C 1
ATOM 3460 O O . LEU A 1 454 ? 19.230 13.879 -32.022 1.00 44.08 452 LEU A O 1
ATOM 3465 N N . GLY A 1 455 ? 21.181 15.007 -31.952 1.00 44.37 453 GLY A N 1
ATOM 3466 C CA . GLY A 1 455 ? 21.458 14.895 -33.367 1.00 47.08 453 GLY A CA 1
ATOM 3467 C C . GLY A 1 455 ? 20.538 15.667 -34.295 1.00 43.09 453 GLY A C 1
ATOM 3468 O O . GLY A 1 455 ? 20.425 15.292 -35.469 1.00 44.59 453 GLY A O 1
ATOM 3469 N N . TYR A 1 456 ? 19.878 16.730 -33.818 1.00 37.51 454 TYR A N 1
ATOM 3470 C CA . TYR A 1 456 ? 18.948 17.508 -34.646 1.00 32.32 454 TYR A CA 1
ATOM 3471 C C . TYR A 1 456 ? 19.569 18.851 -34.996 1.00 42.95 454 TYR A C 1
ATOM 3472 O O . TYR A 1 456 ? 19.851 19.664 -34.103 1.00 42.96 454 TYR A O 1
ATOM 3481 N N . PHE A 1 457 ? 19.723 19.121 -36.295 1.00 37.51 455 PHE A N 1
ATOM 3482 C CA . PHE A 1 457 ? 20.336 20.369 -36.716 1.00 34.65 455 PHE A CA 1
ATOM 3483 C C . PHE A 1 457 ? 19.530 20.992 -37.843 1.00 36.26 455 PHE A C 1
ATOM 3484 O O . PHE A 1 457 ? 18.921 20.285 -38.655 1.00 35.89 455 PHE A O 1
ATOM 3492 N N . THR A 1 458 ? 19.568 22.321 -37.910 1.00 35.15 456 THR A N 1
ATOM 3493 C CA . THR A 1 458 ? 18.877 23.021 -38.985 1.00 39.40 456 THR A CA 1
ATOM 3494 C C . THR A 1 458 ? 19.450 22.703 -40.364 1.00 44.81 456 THR A C 1
ATOM 3495 O O . THR A 1 458 ? 18.802 23.034 -41.360 1.00 41.60 456 THR A O 1
ATOM 3499 N N . THR A 1 459 ? 20.636 22.089 -40.443 1.00 43.53 457 THR A N 1
ATOM 3500 C CA . THR A 1 459 ? 21.287 21.734 -41.698 1.00 42.80 457 THR A CA 1
ATOM 3501 C C . THR A 1 459 ? 21.103 20.274 -42.063 1.00 41.36 457 THR A C 1
ATOM 3502 O O . THR A 1 459 ? 21.695 19.806 -43.041 1.00 44.37 457 THR A O 1
ATOM 3506 N N . ASP A 1 460 ? 20.287 19.547 -41.306 1.00 39.65 458 ASP A N 1
ATOM 3507 C CA . ASP A 1 460 ? 20.025 18.147 -41.589 1.00 42.28 458 ASP A CA 1
ATOM 3508 C C . ASP A 1 460 ? 19.412 17.969 -42.977 1.00 46.07 458 ASP A C 1
ATOM 3509 O O . ASP A 1 460 ? 18.700 18.842 -43.485 1.00 40.56 458 ASP A O 1
ATOM 3514 N N . SER A 1 461 ? 19.670 16.799 -43.571 1.00 47.73 459 SER A N 1
ATOM 3515 C CA A SER A 1 461 ? 19.097 16.347 -44.830 0.37 49.74 459 SER A CA 1
ATOM 3516 C CA B SER A 1 461 ? 19.092 16.346 -44.833 0.63 49.67 459 SER A CA 1
ATOM 3517 C C . SER A 1 461 ? 18.232 15.107 -44.607 1.00 51.35 459 SER A C 1
ATOM 3518 O O . SER A 1 461 ? 18.620 14.202 -43.859 1.00 51.95 459 SER A O 1
ATOM 3523 N N . PRO A 1 462 ? 17.057 15.020 -45.243 1.00 50.11 460 PRO A N 1
ATOM 3524 C CA . PRO A 1 462 ? 16.520 15.965 -46.228 1.00 49.16 460 PRO A CA 1
ATOM 3525 C C . PRO A 1 462 ? 15.832 17.201 -45.642 1.00 48.81 460 PRO A C 1
ATOM 3526 O O . PRO A 1 462 ? 15.606 18.143 -46.392 1.00 49.88 460 PRO A O 1
ATOM 3530 N N . HIS A 1 463 ? 15.538 17.207 -44.336 1.00 39.30 461 HIS A N 1
ATOM 3531 C CA . HIS A 1 463 ? 14.797 18.304 -43.710 1.00 35.32 461 HIS A CA 1
ATOM 3532 C C . HIS A 1 463 ? 15.555 18.892 -42.523 1.00 37.93 461 HIS A C 1
ATOM 3533 O O . HIS A 1 463 ? 16.126 18.138 -41.713 1.00 38.97 461 HIS A O 1
ATOM 3540 N N . PRO A 1 464 ? 15.591 20.217 -42.398 1.00 36.38 462 PRO A N 1
ATOM 3541 C CA . PRO A 1 464 ? 16.073 20.828 -41.152 1.00 38.62 462 PRO A CA 1
ATOM 3542 C C . PRO A 1 464 ? 15.287 20.292 -39.978 1.00 36.79 462 PRO A C 1
ATOM 3543 O O . PRO A 1 464 ? 14.086 20.030 -40.081 1.00 36.04 462 PRO A O 1
ATOM 3547 N N . ARG A 1 465 ? 15.984 20.081 -38.860 1.00 34.67 463 ARG A N 1
ATOM 3548 C CA . ARG A 1 465 ? 15.320 19.628 -37.636 1.00 32.69 463 ARG A CA 1
ATOM 3549 C C . ARG A 1 465 ? 15.827 20.455 -36.459 1.00 29.61 463 ARG A C 1
ATOM 3550 O O . ARG A 1 465 ? 16.956 20.942 -36.462 1.00 32.77 463 ARG A O 1
ATOM 3558 N N . GLY A 1 466 ? 14.994 20.592 -35.441 1.00 33.41 464 GLY A N 1
ATOM 3559 C CA . GLY A 1 466 ? 15.458 21.180 -34.199 1.00 36.51 464 GLY A CA 1
ATOM 3560 C C . GLY A 1 466 ? 14.256 21.536 -33.358 1.00 32.44 464 GLY A C 1
ATOM 3561 O O . GLY A 1 466 ? 13.124 21.200 -33.714 1.00 32.67 464 GLY A O 1
ATOM 3562 N N . GLU A 1 467 ? 14.509 22.224 -32.242 1.00 33.82 465 GLU A N 1
ATOM 3563 C CA . GLU A 1 467 ? 13.388 22.652 -31.395 1.00 31.45 465 GLU A CA 1
ATOM 3564 C C . GLU A 1 467 ? 12.615 23.787 -32.055 1.00 30.06 465 GLU A C 1
ATOM 3565 O O . GLU A 1 467 ? 13.202 24.800 -32.469 1.00 35.19 465 GLU A O 1
ATOM 3571 N N . LEU A 1 468 ? 11.292 23.665 -32.083 1.00 31.54 466 LEU A N 1
ATOM 3572 C CA . LEU A 1 468 ? 10.452 24.730 -32.592 1.00 32.59 466 LEU A CA 1
ATOM 3573 C C . LEU A 1 468 ? 10.350 25.859 -31.562 1.00 36.12 466 LEU A C 1
ATOM 3574 O O . LEU A 1 468 ? 10.105 25.624 -30.371 1.00 32.82 466 LEU A O 1
ATOM 3579 N N . ARG A 1 469 ? 10.565 27.102 -32.010 1.00 33.56 467 ARG A N 1
ATOM 3580 C CA . ARG A 1 469 ? 10.364 28.261 -31.142 1.00 32.68 467 ARG A CA 1
ATOM 3581 C C . ARG A 1 469 ? 9.476 29.245 -31.889 1.00 33.49 467 ARG A C 1
ATOM 3582 O O . ARG A 1 469 ? 9.636 29.419 -33.098 1.00 35.47 467 ARG A O 1
ATOM 3590 N N . ILE A 1 470 ? 8.565 29.910 -31.178 1.00 31.78 468 ILE A N 1
ATOM 3591 C CA A ILE A 1 470 ? 7.421 30.603 -31.771 0.38 32.96 468 ILE A CA 1
ATOM 3592 C CA B ILE A 1 470 ? 7.541 30.687 -31.862 0.62 32.67 468 ILE A CA 1
ATOM 3593 C C . ILE A 1 470 ? 7.223 31.974 -31.128 1.00 34.00 468 ILE A C 1
ATOM 3594 O O . ILE A 1 470 ? 7.435 32.125 -29.921 1.00 33.65 468 ILE A O 1
ATOM 3603 N N . LYS A 1 471 ? 6.724 32.944 -31.914 1.00 32.73 469 LYS A N 1
ATOM 3604 C CA . LYS A 1 471 ? 6.085 34.139 -31.381 1.00 36.65 469 LYS A CA 1
ATOM 3605 C C . LYS A 1 471 ? 4.654 34.124 -31.907 1.00 36.51 469 LYS A C 1
ATOM 3606 O O . LYS A 1 471 ? 4.412 33.683 -33.044 1.00 33.03 469 LYS A O 1
ATOM 3612 N N . SER A 1 472 ? 3.697 34.530 -31.069 1.00 35.37 470 SER A N 1
ATOM 3613 C CA . SER A 1 472 ? 2.300 34.409 -31.496 1.00 36.42 470 SER A CA 1
ATOM 3614 C C . SER A 1 472 ? 1.418 35.430 -30.799 1.00 35.32 470 SER A C 1
ATOM 3615 O O . SER A 1 472 ? 1.673 35.810 -29.658 1.00 33.65 470 SER A O 1
ATOM 3618 N N . GLU A 1 473 ? 0.372 35.875 -31.517 1.00 33.62 471 GLU A N 1
ATOM 3619 C CA . GLU A 1 473 ? -0.618 36.776 -30.959 1.00 36.33 471 GLU A CA 1
ATOM 3620 C C . GLU A 1 473 ? -1.368 36.165 -29.784 1.00 36.73 471 GLU A C 1
ATOM 3621 O O . GLU A 1 473 ? -1.913 36.910 -28.975 1.00 37.65 471 GLU A O 1
ATOM 3627 N N . THR A 1 474 ? -1.447 34.842 -29.686 1.00 34.60 472 THR A N 1
ATOM 3628 C CA . THR A 1 474 ? -2.151 34.220 -28.570 1.00 34.52 472 THR A CA 1
ATOM 3629 C C . THR A 1 474 ? -1.193 33.593 -27.558 1.00 36.01 472 THR A C 1
ATOM 3630 O O . THR A 1 474 ? -1.573 32.681 -26.815 1.00 37.99 472 THR A O 1
ATOM 3634 N N . MET A 1 475 ? 0.055 34.059 -27.513 1.00 34.31 473 MET A N 1
ATOM 3635 C CA . MET A 1 475 ? 0.992 33.568 -26.509 1.00 35.86 473 MET A CA 1
ATOM 3636 C C . MET A 1 475 ? 0.525 33.995 -25.134 1.00 35.31 473 MET A C 1
ATOM 3637 O O . MET A 1 475 ? 0.215 35.171 -24.913 1.00 36.67 473 MET A O 1
ATOM 3642 N N . PHE A 1 476 ? 0.506 33.055 -24.196 1.00 33.93 474 PHE A N 1
ATOM 3643 C CA . PHE A 1 476 ? 0.058 33.358 -22.845 1.00 32.68 474 PHE A CA 1
ATOM 3644 C C . PHE A 1 476 ? 1.003 34.357 -22.185 1.00 36.77 474 PHE A C 1
ATOM 3645 O O . PHE A 1 476 ? 2.176 34.461 -22.570 1.00 38.28 474 PHE A O 1
ATOM 3653 N N . PRO A 1 477 ? 0.528 35.112 -21.186 1.00 32.76 475 PRO A N 1
ATOM 3654 C CA . PRO A 1 477 ? 1.428 36.038 -20.490 1.00 36.98 475 PRO A CA 1
ATOM 3655 C C . PRO A 1 477 ? 2.385 35.369 -19.503 1.00 41.39 475 PRO A C 1
ATOM 3656 O O . PRO A 1 477 ? 3.348 36.020 -19.094 1.00 45.63 475 PRO A O 1
ATOM 3660 N N . GLY A 1 478 ? 2.184 34.124 -19.121 1.00 42.00 476 GLY A N 1
ATOM 3661 C CA . GLY A 1 478 ? 3.130 33.473 -18.226 1.00 44.35 476 GLY A CA 1
ATOM 3662 C C . GLY A 1 478 ? 2.436 32.542 -17.248 1.00 42.32 476 GLY A C 1
ATOM 3663 O O . GLY A 1 478 ? 1.226 32.351 -17.272 1.00 38.15 476 GLY A O 1
ATOM 3664 N N . TYR A 1 479 ? 3.249 31.929 -16.385 1.00 38.18 477 TYR A N 1
ATOM 3665 C CA . TYR A 1 479 ? 2.682 31.028 -15.382 1.00 38.43 477 TYR A CA 1
ATOM 3666 C C . TYR A 1 479 ? 2.451 31.788 -14.087 1.00 37.33 477 TYR A C 1
ATOM 3667 O O . TYR A 1 479 ? 3.305 32.573 -13.656 1.00 40.96 477 TYR A O 1
ATOM 3676 N N . TYR A 1 480 ? 1.319 31.518 -13.451 1.00 38.58 478 TYR A N 1
ATOM 3677 C CA . TYR A 1 480 ? 0.897 32.259 -12.267 1.00 40.21 478 TYR A CA 1
ATOM 3678 C C . TYR A 1 480 ? 1.920 32.130 -11.137 1.00 45.28 478 TYR A C 1
ATOM 3679 O O . TYR A 1 480 ? 2.238 31.016 -10.706 1.00 48.37 478 TYR A O 1
ATOM 3688 N N . LYS A 1 481 ? 2.439 33.266 -10.677 1.00 46.36 479 LYS A N 1
ATOM 3689 C CA . LYS A 1 481 ? 3.398 33.359 -9.575 1.00 52.76 479 LYS A CA 1
ATOM 3690 C C . LYS A 1 481 ? 4.710 32.632 -9.878 1.00 49.83 479 LYS A C 1
ATOM 3691 O O . LYS A 1 481 ? 5.433 32.256 -8.955 1.00 47.31 479 LYS A O 1
ATOM 3697 N N . ARG A 1 482 ? 5.036 32.419 -11.153 1.00 44.78 480 ARG A N 1
ATOM 3698 C CA . ARG A 1 482 ? 6.298 31.790 -11.544 1.00 44.81 480 ARG A CA 1
ATOM 3699 C C . ARG A 1 482 ? 7.008 32.651 -12.586 1.00 41.65 480 ARG A C 1
ATOM 3700 O O . ARG A 1 482 ? 7.180 32.232 -13.739 1.00 40.31 480 ARG A O 1
ATOM 3708 N N . PRO A 1 483 ? 7.439 33.867 -12.214 1.00 42.57 481 PRO A N 1
ATOM 3709 C CA . PRO A 1 483 ? 8.160 34.697 -13.186 1.00 43.57 481 PRO A CA 1
ATOM 3710 C C . PRO A 1 483 ? 9.470 34.090 -13.642 1.00 41.91 481 PRO A C 1
ATOM 3711 O O . PRO A 1 483 ? 9.827 34.269 -14.805 1.00 39.29 481 PRO A O 1
ATOM 3715 N N . GLU A 1 484 ? 10.236 33.438 -12.749 1.00 41.39 482 GLU A N 1
ATOM 3716 C CA . GLU A 1 484 ? 11.520 32.888 -13.199 1.00 43.99 482 GLU A CA 1
ATOM 3717 C C . GLU A 1 484 ? 11.304 31.713 -14.141 1.00 41.24 482 GLU A C 1
ATOM 3718 O O . GLU A 1 484 ? 12.002 31.585 -15.159 1.00 39.73 482 GLU A O 1
ATOM 3724 N N . THR A 1 485 ? 10.332 30.863 -13.808 1.00 38.36 483 THR A N 1
ATOM 3725 C CA . THR A 1 485 ? 9.943 29.755 -14.667 1.00 35.01 483 THR A CA 1
ATOM 3726 C C . THR A 1 485 ? 9.475 30.254 -16.012 1.00 39.39 483 THR A C 1
ATOM 3727 O O . THR A 1 485 ? 9.794 29.662 -17.034 1.00 37.51 483 THR A O 1
ATOM 3731 N N . THR A 1 486 ? 8.681 31.324 -16.023 1.00 41.38 484 THR A N 1
ATOM 3732 C CA . THR A 1 486 ? 8.206 31.916 -17.269 1.00 39.04 484 THR A CA 1
ATOM 3733 C C . THR A 1 486 ? 9.362 32.470 -18.082 1.00 41.00 484 THR A C 1
ATOM 3734 O O . THR A 1 486 ? 9.461 32.231 -19.294 1.00 42.15 484 THR A O 1
ATOM 3738 N N . ALA A 1 487 ? 10.248 33.237 -17.434 1.00 39.63 485 ALA A N 1
ATOM 3739 C CA . ALA A 1 487 ? 11.403 33.772 -18.158 1.00 39.96 485 ALA A CA 1
ATOM 3740 C C . ALA A 1 487 ? 12.206 32.649 -18.789 1.00 40.88 485 ALA A C 1
ATOM 3741 O O . ALA A 1 487 ? 12.745 32.800 -19.894 1.00 41.69 485 ALA A O 1
ATOM 3743 N N . ASP A 1 488 ? 12.254 31.512 -18.106 1.00 43.39 486 ASP A N 1
ATOM 3744 C CA . ASP A 1 488 ? 13.053 30.367 -18.502 1.00 47.72 486 ASP A CA 1
ATOM 3745 C C . ASP A 1 488 ? 12.554 29.709 -19.776 1.00 43.17 486 ASP A C 1
ATOM 3746 O O . ASP A 1 488 ? 13.333 29.013 -20.430 1.00 42.59 486 ASP A O 1
ATOM 3751 N N . VAL A 1 489 ? 11.291 29.909 -20.162 1.00 39.39 487 VAL A N 1
ATOM 3752 C CA . VAL A 1 489 ? 10.772 29.294 -21.382 1.00 37.53 487 VAL A CA 1
ATOM 3753 C C . VAL A 1 489 ? 10.696 30.280 -22.542 1.00 35.34 487 VAL A C 1
ATOM 3754 O O . VAL A 1 489 ? 10.117 29.947 -23.581 1.00 34.41 487 VAL A O 1
ATOM 3758 N N . PHE A 1 490 ? 11.241 31.487 -22.391 1.00 35.77 488 PHE A N 1
ATOM 3759 C CA . PHE A 1 490 ? 11.375 32.432 -23.503 1.00 35.01 488 PHE A CA 1
ATOM 3760 C C . PHE A 1 490 ? 12.856 32.689 -23.716 1.00 36.77 488 PHE A C 1
ATOM 3761 O O . PHE A 1 490 ? 13.560 33.027 -22.760 1.00 37.99 488 PHE A O 1
ATOM 3769 N N . ASP A 1 491 ? 13.323 32.574 -24.964 1.00 35.69 489 ASP A N 1
ATOM 3770 C CA . ASP A 1 491 ? 14.762 32.699 -25.181 1.00 37.58 489 ASP A CA 1
ATOM 3771 C C . ASP A 1 491 ? 15.174 34.163 -25.256 1.00 39.55 489 ASP A C 1
ATOM 3772 O O . ASP A 1 491 ? 14.365 35.082 -25.084 1.00 37.67 489 ASP A O 1
ATOM 3777 N N . GLU A 1 492 ? 16.484 34.374 -25.479 1.00 40.88 490 GLU A N 1
ATOM 3778 C CA . GLU A 1 492 ? 17.067 35.718 -25.490 1.00 44.87 490 GLU A CA 1
ATOM 3779 C C . GLU A 1 492 ? 16.358 36.658 -26.466 1.00 39.60 490 GLU A C 1
ATOM 3780 O O . GLU A 1 492 ? 16.331 37.868 -26.245 1.00 42.26 490 GLU A O 1
ATOM 3786 N N . ASP A 1 493 ? 15.814 36.133 -27.555 1.00 37.79 491 ASP A N 1
ATOM 3787 C CA . ASP A 1 493 ? 15.135 36.941 -28.571 1.00 36.51 491 ASP A CA 1
ATOM 3788 C C . ASP A 1 493 ? 13.618 36.984 -28.388 1.00 37.77 491 ASP A C 1
ATOM 3789 O O . ASP A 1 493 ? 12.921 37.446 -29.292 1.00 36.65 491 ASP A O 1
ATOM 3794 N N . GLY A 1 494 ? 13.098 36.536 -27.235 1.00 38.01 492 GLY A N 1
ATOM 3795 C CA . GLY A 1 494 ? 11.659 36.548 -26.974 1.00 35.97 492 GLY A CA 1
ATOM 3796 C C . GLY A 1 494 ? 10.844 35.401 -27.568 1.00 37.04 492 GLY A C 1
ATOM 3797 O O . GLY A 1 494 ? 9.606 35.473 -27.549 1.00 34.30 492 GLY A O 1
ATOM 3798 N N . PHE A 1 495 ? 11.470 34.361 -28.119 1.00 35.57 493 PHE A N 1
ATOM 3799 C CA . PHE A 1 495 ? 10.705 33.248 -28.698 1.00 33.09 493 PHE A CA 1
ATOM 3800 C C . PHE A 1 495 ? 10.301 32.254 -27.615 1.00 34.07 493 PHE A C 1
ATOM 3801 O O . PHE A 1 495 ? 11.111 31.908 -26.737 1.00 32.71 493 PHE A O 1
ATOM 3809 N N . TYR A 1 496 ? 9.076 31.746 -27.718 1.00 34.30 494 TYR A N 1
ATOM 3810 C CA . TYR A 1 496 ? 8.625 30.704 -26.804 1.00 33.25 494 TYR A CA 1
ATOM 3811 C C . TYR A 1 496 ? 9.290 29.378 -27.182 1.00 34.19 494 TYR A C 1
ATOM 3812 O O . TYR A 1 496 ? 9.278 28.972 -28.352 1.00 33.97 494 TYR A O 1
ATOM 3821 N N . MET A 1 497 ? 9.895 28.710 -26.200 1.00 32.25 495 MET A N 1
ATOM 3822 C CA . MET A 1 497 ? 10.600 27.446 -26.441 1.00 31.54 495 MET A CA 1
ATOM 3823 C C . MET A 1 497 ? 9.591 26.313 -26.249 1.00 33.99 495 MET A C 1
ATOM 3824 O O . MET A 1 497 ? 9.260 25.968 -25.115 1.00 38.63 495 MET A O 1
ATOM 3829 N N . THR A 1 498 ? 9.054 25.762 -27.356 1.00 34.42 496 THR A N 1
ATOM 3830 C CA . THR A 1 498 ? 7.959 24.787 -27.251 1.00 32.98 496 THR A CA 1
ATOM 3831 C C . THR A 1 498 ? 8.378 23.495 -26.559 1.00 31.14 496 THR A C 1
ATOM 3832 O O . THR A 1 498 ? 7.508 22.767 -26.064 1.00 33.35 496 THR A O 1
ATOM 3836 N N . GLY A 1 499 ? 9.669 23.160 -26.558 1.00 31.23 497 GLY A N 1
ATOM 3837 C CA . GLY A 1 499 ? 10.083 21.835 -26.086 1.00 35.07 497 GLY A CA 1
ATOM 3838 C C . GLY A 1 499 ? 9.702 20.713 -27.028 1.00 35.98 497 GLY A C 1
ATOM 3839 O O . GLY A 1 499 ? 9.765 19.530 -26.643 1.00 35.55 497 GLY A O 1
ATOM 3840 N N . ASP A 1 500 ? 9.324 21.052 -28.259 1.00 32.87 498 ASP A N 1
ATOM 3841 C CA . ASP A 1 500 ? 8.951 20.094 -29.291 1.00 34.61 498 ASP A CA 1
ATOM 3842 C C . ASP A 1 500 ? 9.990 20.097 -30.416 1.00 34.82 498 ASP A C 1
ATOM 3843 O O . ASP A 1 500 ? 10.350 21.164 -30.915 1.00 35.54 498 ASP A O 1
ATOM 3848 N N . VAL A 1 501 ? 10.465 18.908 -30.811 1.00 34.61 499 VAL A N 1
ATOM 3849 C CA . VAL A 1 501 ? 11.336 18.754 -31.976 1.00 33.75 499 VAL A CA 1
ATOM 3850 C C . VAL A 1 501 ? 10.465 18.613 -33.220 1.00 33.95 499 VAL A C 1
ATOM 3851 O O . VAL A 1 501 ? 9.528 17.802 -33.242 1.00 34.81 499 VAL A O 1
ATOM 3855 N N . VAL A 1 502 ? 10.777 19.389 -34.263 1.00 33.91 500 VAL A N 1
ATOM 3856 C CA . VAL A 1 502 ? 10.031 19.377 -35.524 1.00 32.06 500 VAL A CA 1
ATOM 3857 C C . VAL A 1 502 ? 11.025 19.233 -36.681 1.00 33.73 500 VAL A C 1
ATOM 3858 O O . VAL A 1 502 ? 12.224 19.434 -36.525 1.00 31.37 500 VAL A O 1
ATOM 3862 N N . ALA A 1 503 ? 10.502 18.897 -37.855 1.00 33.08 501 ALA A N 1
ATOM 3863 C CA . ALA A 1 503 ? 11.243 18.968 -39.102 1.00 33.27 501 ALA A CA 1
ATOM 3864 C C . ALA A 1 503 ? 10.562 20.023 -39.962 1.00 36.60 501 ALA A C 1
ATOM 3865 O O . ALA A 1 503 ? 9.342 20.165 -39.909 1.00 35.63 501 ALA A O 1
ATOM 3867 N N . GLU A 1 504 ? 11.353 20.806 -40.702 1.00 34.52 502 GLU A N 1
ATOM 3868 C CA . GLU A 1 504 ? 10.799 21.805 -41.610 1.00 32.38 502 GLU A CA 1
ATOM 3869 C C . GLU A 1 504 ? 10.693 21.167 -42.991 1.00 34.19 502 GLU A C 1
ATOM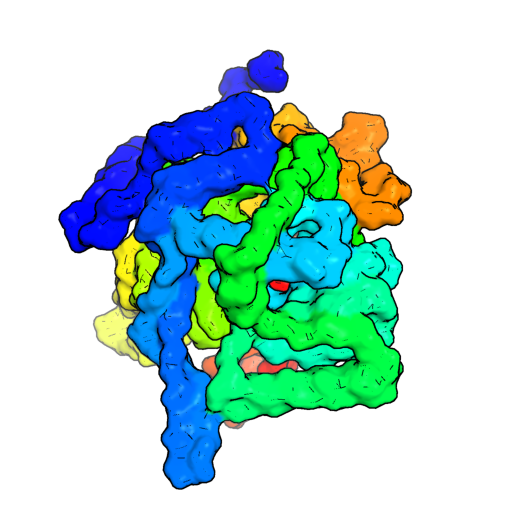 3870 O O . GLU A 1 504 ? 11.706 20.886 -43.635 1.00 36.28 502 GLU A O 1
ATOM 3876 N N . LEU A 1 505 ? 9.465 20.863 -43.403 1.00 33.87 503 LEU A N 1
ATOM 3877 C CA . LEU A 1 505 ? 9.239 20.308 -44.726 1.00 37.73 503 LEU A CA 1
ATOM 3878 C C . LEU A 1 505 ? 9.352 21.381 -45.798 1.00 39.35 503 LEU A C 1
ATOM 3879 O O . LEU A 1 505 ? 9.668 21.080 -46.946 1.00 39.99 503 LEU A O 1
ATOM 3884 N N . GLY A 1 506 ? 9.094 22.626 -45.431 1.00 39.61 504 GLY A N 1
ATOM 3885 C CA . GLY A 1 506 ? 9.009 23.709 -46.369 1.00 39.74 504 GLY A CA 1
ATOM 3886 C C . GLY A 1 506 ? 8.756 24.984 -45.603 1.00 35.59 504 GLY A C 1
ATOM 3887 O O . GLY A 1 506 ? 8.495 24.956 -44.402 1.00 35.60 504 GLY A O 1
ATOM 3888 N N . PRO A 1 507 ? 8.861 26.138 -46.275 1.00 37.49 505 PRO A N 1
ATOM 3889 C CA . PRO A 1 507 ? 8.540 27.414 -45.612 1.00 36.68 505 PRO A CA 1
ATOM 3890 C C . PRO A 1 507 ? 7.187 27.329 -44.898 1.00 36.37 505 PRO A C 1
ATOM 3891 O O . PRO A 1 507 ? 6.201 26.948 -45.536 1.00 36.64 505 PRO A O 1
ATOM 3895 N N . ASP A 1 508 ? 7.140 27.589 -43.584 1.00 31.71 506 ASP A N 1
ATOM 3896 C CA . ASP A 1 508 ? 5.905 27.550 -42.777 1.00 35.24 506 ASP A CA 1
ATOM 3897 C C . ASP A 1 508 ? 5.275 26.160 -42.723 1.00 36.42 506 ASP A C 1
ATOM 3898 O O . ASP A 1 508 ? 4.112 26.018 -42.344 1.00 39.11 506 ASP A O 1
ATOM 3903 N N . HIS A 1 509 ? 5.993 25.106 -43.093 1.00 36.93 507 HIS A N 1
ATOM 3904 C CA . HIS A 1 509 ? 5.396 23.778 -43.172 1.00 33.33 507 HIS A CA 1
ATOM 3905 C C . HIS A 1 509 ? 6.247 22.794 -42.377 1.00 34.34 507 HIS A C 1
ATOM 3906 O O . HIS A 1 509 ? 7.358 22.469 -42.791 1.00 36.17 507 HIS A O 1
ATOM 3913 N N . LEU A 1 510 ? 5.708 22.292 -41.274 1.00 34.66 508 LEU A N 1
ATOM 3914 C CA . LEU A 1 510 ? 6.467 21.542 -40.290 1.00 34.33 508 LEU A CA 1
ATOM 3915 C C . LEU A 1 510 ? 5.873 20.154 -40.083 1.00 36.50 508 LEU A C 1
ATOM 3916 O O . LEU A 1 510 ? 4.704 19.911 -40.374 1.00 38.14 508 LEU A O 1
ATOM 3921 N N . LYS A 1 511 ? 6.689 19.275 -39.508 1.00 35.18 509 LYS A N 1
ATOM 3922 C CA . LYS A 1 511 ? 6.295 17.927 -39.132 1.00 34.73 509 LYS A CA 1
ATOM 3923 C C . LYS A 1 511 ? 6.722 17.718 -37.689 1.00 34.39 509 LYS A C 1
ATOM 3924 O O . LYS A 1 511 ? 7.863 18.030 -37.332 1.00 34.02 509 LYS A O 1
ATOM 3930 N N . TYR A 1 512 ? 5.827 17.192 -36.867 1.00 35.48 510 TYR A N 1
ATOM 3931 C CA . TYR A 1 512 ? 6.143 16.906 -35.464 1.00 34.93 510 TYR A CA 1
ATOM 3932 C C . TYR A 1 512 ? 6.998 15.648 -35.353 1.00 37.00 510 TYR A C 1
ATOM 3933 O O . TYR A 1 512 ? 6.677 14.616 -35.952 1.00 39.33 510 TYR A O 1
ATOM 3942 N N . LEU A 1 513 ? 8.109 15.726 -34.610 1.00 33.13 511 LEU A N 1
ATOM 3943 C CA . LEU A 1 513 ? 8.955 14.555 -34.398 1.00 31.89 511 LEU A CA 1
ATOM 3944 C C . LEU A 1 513 ? 8.761 13.983 -32.997 1.00 38.61 511 LEU A C 1
ATOM 3945 O O . LEU A 1 513 ? 8.321 12.842 -32.867 1.00 36.15 511 LEU A O 1
ATOM 3950 N N . ASP A 1 514 ? 9.041 14.751 -31.941 1.00 36.43 512 ASP A N 1
ATOM 3951 C CA . ASP A 1 514 ? 8.694 14.326 -30.587 1.00 35.95 512 ASP A CA 1
ATOM 3952 C C . ASP A 1 514 ? 8.962 15.476 -29.627 1.00 37.58 512 ASP A C 1
ATOM 3953 O O . ASP A 1 514 ? 9.591 16.463 -30.001 1.00 36.88 512 ASP A O 1
ATOM 3958 N N . ARG A 1 515 ? 8.563 15.295 -28.361 1.00 36.06 513 ARG A N 1
ATOM 3959 C CA . ARG A 1 515 ? 9.081 16.158 -27.306 1.00 39.17 513 ARG A CA 1
ATOM 3960 C C . ARG A 1 515 ? 10.590 15.994 -27.210 1.00 38.30 513 ARG A C 1
ATOM 3961 O O . ARG A 1 515 ? 11.113 14.865 -27.251 1.00 35.82 513 ARG A O 1
ATOM 3969 N N . VAL A 1 516 ? 11.298 17.111 -27.064 1.00 34.62 514 VAL A N 1
ATOM 3970 C CA . VAL A 1 516 ? 12.722 17.068 -26.720 1.00 37.25 514 VAL A CA 1
ATOM 3971 C C . VAL A 1 516 ? 12.979 16.003 -25.665 1.00 39.89 514 VAL A C 1
ATOM 3972 O O . VAL A 1 516 ? 13.855 15.136 -25.825 1.00 39.94 514 VAL A O 1
ATOM 3976 N N . LYS A 1 517 ? 12.216 16.044 -24.580 1.00 41.91 515 LYS A N 1
ATOM 3977 C CA . LYS A 1 517 ? 12.563 15.177 -23.455 1.00 44.61 515 LYS A CA 1
ATOM 3978 C C . LYS A 1 517 ? 12.147 13.727 -23.661 1.00 45.26 515 LYS A C 1
ATOM 3979 O O . LYS A 1 517 ? 12.536 12.881 -22.858 1.00 47.35 515 LYS A O 1
ATOM 3985 N N . ASN A 1 518 ? 11.386 13.427 -24.711 1.00 40.79 516 ASN A N 1
ATOM 3986 C CA . ASN A 1 518 ? 10.981 12.069 -25.041 1.00 41.53 516 ASN A CA 1
ATOM 3987 C C . ASN A 1 518 ? 12.016 11.331 -25.869 1.00 45.45 516 ASN A C 1
ATOM 3988 O O . ASN A 1 518 ? 11.913 10.112 -26.024 1.00 49.51 516 ASN A O 1
ATOM 3993 N N . VAL A 1 519 ? 12.941 12.044 -26.497 1.00 41.41 517 VAL A N 1
ATOM 3994 C CA . VAL A 1 519 ? 13.874 11.408 -27.421 1.00 38.15 517 VAL A CA 1
ATOM 3995 C C . VAL A 1 519 ? 14.948 10.688 -26.627 1.00 44.14 517 VAL A C 1
ATOM 3996 O O . VAL A 1 519 ? 15.592 11.286 -25.758 1.00 46.03 517 VAL A O 1
ATOM 4000 N N . LEU A 1 520 ? 15.165 9.407 -26.932 1.00 42.67 518 LEU A N 1
ATOM 4001 C CA . LEU A 1 520 ? 16.139 8.589 -26.212 1.00 45.73 518 LEU A CA 1
ATOM 4002 C C . LEU A 1 520 ? 17.368 8.344 -27.075 1.00 43.28 518 LEU A C 1
ATOM 4003 O O . LEU A 1 520 ? 17.241 8.059 -28.272 1.00 43.79 518 LEU A O 1
ATOM 4008 N N . LYS A 1 521 ? 18.557 8.376 -26.469 1.00 47.71 519 LYS A N 1
ATOM 4009 C CA . LYS A 1 521 ? 19.771 7.962 -27.163 1.00 50.26 519 LYS A CA 1
ATOM 4010 C C . LYS A 1 521 ? 20.115 6.538 -26.770 1.00 53.24 519 LYS A C 1
ATOM 4011 O O . LYS A 1 521 ? 20.196 6.208 -25.581 1.00 55.72 519 LYS A O 1
ATOM 4017 N N . LEU A 1 522 ? 20.310 5.691 -27.766 1.00 55.71 520 LEU A N 1
ATOM 4018 C CA . LEU A 1 522 ? 20.726 4.341 -27.453 1.00 55.10 520 LEU A CA 1
ATOM 4019 C C . LEU A 1 522 ? 22.249 4.305 -27.310 1.00 59.08 520 LEU A C 1
ATOM 4020 O O . LEU A 1 522 ? 22.960 5.251 -27.670 1.00 61.05 520 LEU A O 1
ATOM 4025 N N . ALA A 1 523 ? 22.744 3.195 -26.774 1.00 59.05 521 ALA A N 1
ATOM 4026 C CA . ALA A 1 523 ? 24.152 3.124 -26.390 1.00 65.66 521 ALA A CA 1
ATOM 4027 C C . ALA A 1 523 ? 25.086 3.367 -27.569 1.00 69.61 521 ALA A C 1
ATOM 4028 O O . ALA A 1 523 ? 26.196 3.885 -27.382 1.00 72.18 521 ALA A O 1
ATOM 4030 N N . GLN A 1 524 ? 24.663 3.015 -28.784 1.00 68.96 522 GLN A N 1
ATOM 4031 C CA . GLN A 1 524 ? 25.533 3.085 -29.948 1.00 72.76 522 GLN A CA 1
ATOM 4032 C C . GLN A 1 524 ? 25.365 4.367 -30.749 1.00 70.05 522 GLN A C 1
ATOM 4033 O O . GLN A 1 524 ? 25.953 4.485 -31.829 1.00 75.43 522 GLN A O 1
ATOM 4039 N N . GLY A 1 525 ? 24.593 5.330 -30.254 1.00 62.11 523 GLY A N 1
ATOM 4040 C CA . GLY A 1 525 ? 24.509 6.623 -30.896 1.00 58.40 523 GLY A CA 1
ATOM 4041 C C . GLY A 1 525 ? 23.225 6.900 -31.656 1.00 58.72 523 GLY A C 1
ATOM 4042 O O . GLY A 1 525 ? 23.072 8.004 -32.184 1.00 57.50 523 GLY A O 1
ATOM 4043 N N . GLU A 1 526 ? 22.308 5.937 -31.739 1.00 57.53 524 GLU A N 1
ATOM 4044 C CA . GLU A 1 526 ? 21.027 6.186 -32.378 1.00 56.79 524 GLU A CA 1
ATOM 4045 C C . GLU A 1 526 ? 20.122 6.992 -31.448 1.00 51.43 524 GLU A C 1
ATOM 4046 O O . GLU A 1 526 ? 20.313 7.009 -30.227 1.00 53.07 524 GLU A O 1
ATOM 4052 N N . PHE A 1 527 ? 19.143 7.689 -32.045 1.00 45.76 525 PHE A N 1
ATOM 4053 C CA . PHE A 1 527 ? 18.181 8.510 -31.312 1.00 42.21 525 PHE A CA 1
ATOM 4054 C C . PHE A 1 527 ? 16.777 8.049 -31.666 1.00 48.20 525 PHE A C 1
ATOM 4055 O O . PHE A 1 527 ? 16.470 7.838 -32.841 1.00 54.80 525 PHE A O 1
ATOM 4063 N N . VAL A 1 528 ? 15.922 7.899 -30.660 1.00 45.18 526 VAL A N 1
ATOM 4064 C CA . VAL A 1 528 ? 14.619 7.255 -30.837 1.00 44.70 526 VAL A CA 1
ATOM 4065 C C . VAL A 1 528 ? 13.524 8.185 -30.338 1.00 42.22 526 VAL A C 1
ATOM 4066 O O . VAL A 1 528 ? 13.559 8.618 -29.184 1.00 43.54 526 VAL A O 1
ATOM 4070 N N . ALA A 1 529 ? 12.526 8.444 -31.188 1.00 39.76 527 ALA A N 1
ATOM 4071 C CA . ALA A 1 529 ? 11.365 9.244 -30.828 1.00 40.40 527 ALA A CA 1
ATOM 4072 C C . ALA A 1 529 ? 10.291 8.303 -30.299 1.00 42.72 527 ALA A C 1
ATOM 4073 O O . ALA A 1 529 ? 9.505 7.747 -31.076 1.00 41.18 527 ALA A O 1
ATOM 4075 N N . VAL A 1 530 ? 10.239 8.137 -28.965 1.00 40.43 528 VAL A N 1
ATOM 4076 C CA . VAL A 1 530 ? 9.407 7.088 -28.370 1.00 43.04 528 VAL A CA 1
ATOM 4077 C C . VAL A 1 530 ? 7.913 7.257 -28.664 1.00 41.99 528 VAL A C 1
ATOM 4078 O O . VAL A 1 530 ? 7.191 6.256 -28.739 1.00 44.22 528 VAL A O 1
ATOM 4082 N N . SER A 1 531 ? 7.399 8.490 -28.772 1.00 41.06 529 SER A N 1
ATOM 4083 C CA . SER A 1 531 ? 5.939 8.592 -28.897 1.00 39.12 529 SER A CA 1
ATOM 4084 C C . SER A 1 531 ? 5.488 8.204 -30.297 1.00 40.97 529 SER A C 1
ATOM 4085 O O . SER A 1 531 ? 4.341 7.775 -30.484 1.00 38.89 529 SER A O 1
ATOM 4088 N N . LYS A 1 532 ? 6.377 8.339 -31.286 1.00 41.34 530 LYS A N 1
ATOM 4089 C CA . LYS A 1 532 ? 6.137 7.778 -32.616 1.00 39.09 530 LYS A CA 1
ATOM 4090 C C . LYS A 1 532 ? 6.087 6.254 -32.574 1.00 38.09 530 LYS A C 1
ATOM 4091 O O . LYS A 1 532 ? 5.210 5.631 -33.199 1.00 35.52 530 LYS A O 1
ATOM 4097 N N . LEU A 1 533 ? 7.036 5.636 -31.862 1.00 35.84 531 LEU A N 1
ATOM 4098 C CA . LEU A 1 533 ? 7.032 4.183 -31.690 1.00 38.96 531 LEU A CA 1
ATOM 4099 C C . LEU A 1 533 ? 5.756 3.719 -31.007 1.00 41.33 531 LEU A C 1
ATOM 4100 O O . LEU A 1 533 ? 5.146 2.733 -31.429 1.00 40.51 531 LEU A O 1
ATOM 4105 N N . GLU A 1 534 ? 5.342 4.420 -29.948 1.00 40.26 532 GLU A N 1
ATOM 4106 C CA . GLU A 1 534 ? 4.144 4.022 -29.221 1.00 36.71 532 GLU A CA 1
ATOM 4107 C C . GLU A 1 534 ? 2.914 4.130 -30.111 1.00 37.09 532 GLU A C 1
ATOM 4108 O O . GLU A 1 534 ? 2.070 3.234 -30.112 1.00 38.93 532 GLU A O 1
ATOM 4114 N N . ALA A 1 535 ? 2.809 5.216 -30.891 1.00 31.85 533 ALA A N 1
ATOM 4115 C CA . ALA A 1 535 ? 1.708 5.361 -31.844 1.00 32.98 533 ALA A CA 1
ATOM 4116 C C . ALA A 1 535 ? 1.682 4.210 -32.853 1.00 36.67 533 ALA A C 1
ATOM 4117 O O . ALA A 1 535 ? 0.609 3.678 -33.179 1.00 36.29 533 ALA A O 1
ATOM 4119 N N . ALA A 1 536 ? 2.851 3.764 -33.311 1.00 33.74 534 ALA A N 1
ATOM 4120 C CA . ALA A 1 536 ? 2.882 2.660 -34.270 1.00 34.24 534 ALA A CA 1
ATOM 4121 C C . ALA A 1 536 ? 2.516 1.327 -33.615 1.00 36.95 534 ALA A C 1
ATOM 4122 O O . ALA A 1 536 ? 1.649 0.596 -34.102 1.00 39.23 534 ALA A O 1
ATOM 4124 N N . TYR A 1 537 ? 3.137 1.005 -32.479 1.00 35.88 535 TYR A N 1
ATOM 4125 C CA . TYR A 1 537 ? 2.946 -0.316 -31.881 1.00 33.21 535 TYR A CA 1
ATOM 4126 C C . TYR A 1 537 ? 1.531 -0.501 -31.291 1.00 35.92 535 TYR A C 1
ATOM 4127 O O . TYR A 1 537 ? 1.043 -1.644 -31.187 1.00 36.03 535 TYR A O 1
ATOM 4136 N N . THR A 1 538 ? 0.891 0.584 -30.853 1.00 33.89 536 THR A N 1
ATOM 4137 C CA . THR A 1 538 ? -0.489 0.505 -30.345 1.00 33.50 536 THR A CA 1
ATOM 4138 C C . THR A 1 538 ? -1.434 -0.066 -31.412 1.00 36.92 536 THR A C 1
ATOM 4139 O O . THR A 1 538 ? -2.422 -0.736 -31.079 1.00 37.63 536 THR A O 1
ATOM 4143 N N . GLY A 1 539 ? -1.136 0.178 -32.700 1.00 37.24 537 GLY A N 1
ATOM 4144 C CA . GLY A 1 539 ? -1.934 -0.317 -33.824 1.00 36.94 537 GLY A CA 1
ATOM 4145 C C . GLY A 1 539 ? -1.955 -1.831 -33.999 1.00 35.48 537 GLY A C 1
ATOM 4146 O O . GLY A 1 539 ? -2.802 -2.344 -34.739 1.00 34.66 537 GLY A O 1
ATOM 4147 N N . SER A 1 540 ? -1.055 -2.547 -33.377 1.00 34.61 538 SER A N 1
ATOM 4148 C CA . SER A 1 540 ? -1.155 -3.995 -33.376 1.00 37.36 538 SER A CA 1
ATOM 4149 C C . SER A 1 540 ? -2.508 -4.397 -32.788 1.00 40.27 538 SER A C 1
ATOM 4150 O O . SER A 1 540 ? -2.916 -3.838 -31.751 1.00 41.29 538 SER A O 1
ATOM 4153 N N . PRO A 1 541 ? -3.224 -5.356 -33.395 1.00 39.38 539 PRO A N 1
ATOM 4154 C CA . PRO A 1 541 ? -4.501 -5.802 -32.805 1.00 37.69 539 PRO A CA 1
ATOM 4155 C C . PRO A 1 541 ? -4.346 -6.409 -31.439 1.00 37.89 539 PRO A C 1
ATOM 4156 O O . PRO A 1 541 ? -5.341 -6.508 -30.711 1.00 40.18 539 PRO A O 1
ATOM 4160 N N . LEU A 1 542 ? -3.145 -6.869 -31.075 1.00 36.11 540 LEU A N 1
ATOM 4161 C CA . LEU A 1 542 ? -2.938 -7.445 -29.749 1.00 38.15 540 LEU A CA 1
ATOM 4162 C C . LEU A 1 542 ? -2.766 -6.381 -28.672 1.00 38.53 540 LEU A C 1
ATOM 4163 O O . LEU A 1 542 ? -2.928 -6.692 -27.485 1.00 37.84 540 LEU A O 1
ATOM 4168 N N . VAL A 1 543 ? -2.416 -5.159 -29.057 1.00 38.16 541 VAL A N 1
ATOM 4169 C CA . VAL A 1 543 ? -1.947 -4.138 -28.128 1.00 37.93 541 VAL A CA 1
ATOM 4170 C C . VAL A 1 543 ? -3.032 -3.105 -27.904 1.00 34.74 541 VAL A C 1
ATOM 4171 O O . VAL A 1 543 ? -3.563 -2.508 -28.850 1.00 35.26 541 VAL A O 1
ATOM 4175 N N . ARG A 1 544 ? -3.341 -2.867 -26.633 1.00 37.67 542 ARG A N 1
ATOM 4176 C CA . ARG A 1 544 ? -4.262 -1.792 -26.254 1.00 34.61 542 ARG A CA 1
ATOM 4177 C C . ARG A 1 544 ? -3.529 -0.482 -25.916 1.00 31.50 542 ARG A C 1
ATOM 4178 O O . ARG A 1 544 ? -3.922 0.597 -26.373 1.00 36.05 542 ARG A O 1
ATOM 4186 N N . GLN A 1 545 ? -2.469 -0.569 -25.114 1.00 35.69 543 GLN A N 1
ATOM 4187 C CA . GLN A 1 545 ? -1.614 0.561 -24.794 1.00 39.59 543 GLN A CA 1
ATOM 4188 C C . GLN A 1 545 ? -0.181 0.073 -24.770 1.00 35.96 543 GLN A C 1
ATOM 4189 O O . GLN A 1 545 ? 0.077 -1.110 -24.576 1.00 37.83 543 GLN A O 1
ATOM 4195 N N . ILE A 1 546 ? 0.768 0.999 -24.931 1.00 40.22 544 ILE A N 1
ATOM 4196 C CA . ILE A 1 546 ? 2.178 0.630 -24.819 1.00 40.31 544 ILE A CA 1
ATOM 4197 C C . ILE A 1 546 ? 2.968 1.843 -24.327 1.00 39.93 544 ILE A C 1
ATOM 4198 O O . ILE A 1 546 ? 2.693 2.990 -24.696 1.00 40.63 544 ILE A O 1
ATOM 4203 N N . PHE A 1 547 ? 3.947 1.562 -23.475 1.00 42.31 545 PHE A N 1
ATOM 4204 C CA . PHE A 1 547 ? 4.903 2.530 -22.956 1.00 40.60 545 PHE A CA 1
ATOM 4205 C C . PHE A 1 547 ? 6.282 2.026 -23.354 1.00 39.11 545 PHE A C 1
ATOM 4206 O O . PHE A 1 547 ? 6.662 0.935 -22.959 1.00 42.80 545 PHE A O 1
ATOM 4214 N N . VAL A 1 548 ? 7.006 2.785 -24.191 1.00 40.74 546 VAL A N 1
ATOM 4215 C CA . VAL A 1 548 ? 8.330 2.354 -24.658 1.00 43.40 546 VAL A CA 1
ATOM 4216 C C . VAL A 1 548 ? 9.379 3.009 -23.767 1.00 46.49 546 VAL A C 1
ATOM 4217 O O . VAL A 1 548 ? 9.274 4.204 -23.437 1.00 44.46 546 VAL A O 1
ATOM 4221 N N . TYR A 1 549 ? 10.385 2.227 -23.375 1.00 47.49 547 TYR A N 1
ATOM 4222 C CA . TYR A 1 549 ? 11.351 2.596 -22.357 1.00 48.37 547 TYR A CA 1
ATOM 4223 C C . TYR A 1 549 ? 12.752 2.227 -22.831 1.00 48.74 547 TYR A C 1
ATOM 4224 O O . TYR A 1 549 ? 12.958 1.169 -23.424 1.00 49.87 547 TYR A O 1
ATOM 4233 N N . GLY A 1 550 ? 13.734 3.079 -22.522 1.00 52.52 548 GLY A N 1
ATOM 4234 C CA . GLY A 1 550 ? 15.111 2.701 -22.792 1.00 51.48 548 GLY A CA 1
ATOM 4235 C C . GLY A 1 550 ? 16.075 3.210 -21.741 1.00 53.21 548 GLY A C 1
ATOM 4236 O O . GLY A 1 550 ? 15.718 4.018 -20.884 1.00 57.23 548 GLY A O 1
ATOM 4237 N N . ASN A 1 551 ? 17.315 2.725 -21.828 1.00 52.43 549 ASN A N 1
ATOM 4238 C CA . ASN A 1 551 ? 18.432 3.208 -21.010 1.00 58.36 549 ASN A CA 1
ATOM 4239 C C . ASN A 1 551 ? 19.627 3.475 -21.916 1.00 58.59 549 ASN A C 1
ATOM 4240 O O . ASN A 1 551 ? 20.051 2.586 -22.663 1.00 57.64 549 ASN A O 1
ATOM 4245 N N . SER A 1 552 ? 20.181 4.694 -21.834 1.00 60.76 550 SER A N 1
ATOM 4246 C CA . SER A 1 552 ? 21.276 5.081 -22.723 1.00 68.70 550 SER A CA 1
ATOM 4247 C C . SER A 1 552 ? 22.494 4.162 -22.601 1.00 67.82 550 SER A C 1
ATOM 4248 O O . SER A 1 552 ? 23.342 4.151 -23.501 1.00 69.94 550 SER A O 1
ATOM 4251 N N . GLU A 1 553 ? 22.580 3.367 -21.531 1.00 67.98 551 GLU A N 1
ATOM 4252 C CA . GLU A 1 553 ? 23.621 2.354 -21.361 1.00 70.29 551 GLU A CA 1
ATOM 4253 C C . GLU A 1 553 ? 23.385 1.101 -22.217 1.00 66.99 551 GLU A C 1
ATOM 4254 O O . GLU A 1 553 ? 24.323 0.319 -22.435 1.00 64.88 551 GLU A O 1
ATOM 4260 N N . ARG A 1 554 ? 22.165 0.894 -22.713 1.00 64.51 552 ARG A N 1
ATOM 4261 C CA . ARG A 1 554 ? 21.798 -0.315 -23.435 1.00 61.66 552 ARG A CA 1
ATOM 4262 C C . ARG A 1 554 ? 21.638 -0.041 -24.921 1.00 58.51 552 ARG A C 1
ATOM 4263 O O . ARG A 1 554 ? 21.317 1.076 -25.342 1.00 56.03 552 ARG A O 1
ATOM 4271 N N . SER A 1 555 ? 21.811 -1.092 -25.715 1.00 58.02 553 SER A N 1
ATOM 4272 C CA . SER A 1 555 ? 21.729 -0.945 -27.159 1.00 61.88 553 SER A CA 1
ATOM 4273 C C . SER A 1 555 ? 20.312 -1.099 -27.713 1.00 61.13 553 SER A C 1
ATOM 4274 O O . SER A 1 555 ? 20.136 -0.951 -28.926 1.00 62.26 553 SER A O 1
ATOM 4277 N N . TYR A 1 556 ? 19.307 -1.378 -26.873 1.00 59.37 554 TYR A N 1
ATOM 4278 C CA . TYR A 1 556 ? 17.975 -1.745 -27.358 1.00 55.46 554 TYR A CA 1
ATOM 4279 C C . TYR A 1 556 ? 16.907 -1.201 -26.414 1.00 55.86 554 TYR A C 1
ATOM 4280 O O . TYR A 1 556 ? 17.206 -0.754 -25.305 1.00 54.87 554 TYR A O 1
ATOM 4289 N N . LEU A 1 557 ? 15.644 -1.246 -26.874 1.00 50.41 555 LEU A N 1
ATOM 4290 C CA . LEU A 1 557 ? 14.490 -0.743 -26.141 1.00 49.88 555 LEU A CA 1
ATOM 4291 C C . LEU A 1 557 ? 13.731 -1.862 -25.422 1.00 52.39 555 LEU A C 1
ATOM 4292 O O . LEU A 1 557 ? 13.810 -3.032 -25.785 1.00 52.25 555 LEU A O 1
ATOM 4297 N N . LEU A 1 558 ? 12.945 -1.466 -24.421 1.00 53.99 556 LEU A N 1
ATOM 4298 C CA . LEU A 1 558 ? 11.963 -2.329 -23.763 1.00 52.59 556 LEU A CA 1
ATOM 4299 C C . LEU A 1 558 ? 10.605 -1.634 -23.808 1.00 48.75 556 LEU A C 1
ATOM 4300 O O . LEU A 1 558 ? 10.482 -0.482 -24.242 1.00 45.63 556 LEU A O 1
ATOM 4305 N N . ALA A 1 559 ? 9.569 -2.317 -23.332 1.00 50.21 557 ALA A N 1
ATOM 4306 C CA . ALA A 1 559 ? 8.276 -1.653 -23.254 1.00 46.80 557 ALA A CA 1
ATOM 4307 C C . ALA A 1 559 ? 7.425 -2.278 -22.171 1.00 43.88 557 ALA A C 1
ATOM 4308 O O . ALA A 1 559 ? 7.771 -3.287 -21.580 1.00 49.42 557 ALA A O 1
ATOM 4310 N N . VAL A 1 560 ? 6.329 -1.606 -21.875 1.00 48.80 558 VAL A N 1
ATOM 4311 C CA . VAL A 1 560 ? 5.281 -2.151 -21.049 1.00 49.82 558 VAL A CA 1
ATOM 4312 C C . VAL A 1 560 ? 4.058 -2.210 -21.929 1.00 43.96 558 VAL A C 1
ATOM 4313 O O . VAL A 1 560 ? 3.587 -1.172 -22.396 1.00 44.16 558 VAL A O 1
ATOM 4317 N N . VAL A 1 561 ? 3.550 -3.417 -22.156 1.00 47.37 559 VAL A N 1
ATOM 4318 C CA . VAL A 1 561 ? 2.477 -3.648 -23.116 1.00 44.46 559 VAL A CA 1
ATOM 4319 C C . VAL A 1 561 ? 1.231 -4.057 -22.352 1.00 38.04 559 VAL A C 1
ATOM 4320 O O . VAL A 1 561 ? 1.258 -5.033 -21.593 1.00 44.10 559 VAL A O 1
ATOM 4324 N N . VAL A 1 562 ? 0.162 -3.292 -22.538 1.00 39.45 560 VAL A N 1
ATOM 4325 C CA . VAL A 1 562 ? -1.180 -3.644 -22.089 1.00 42.94 560 VAL A CA 1
ATOM 4326 C C . VAL A 1 562 ? -1.902 -4.283 -23.278 1.00 42.33 560 VAL A C 1
ATOM 4327 O O . VAL A 1 562 ? -2.232 -3.567 -24.232 1.00 37.95 560 VAL A O 1
ATOM 4331 N N . PRO A 1 563 ? -2.179 -5.589 -23.258 1.00 44.71 561 PRO A N 1
ATOM 4332 C CA . PRO A 1 563 ? -2.920 -6.194 -24.376 1.00 41.63 561 PRO A CA 1
ATOM 4333 C C . PRO A 1 563 ? -4.391 -5.828 -24.311 1.00 38.90 561 PRO A C 1
ATOM 4334 O O . PRO A 1 563 ? -4.903 -5.387 -23.279 1.00 42.26 561 PRO A O 1
ATOM 4338 N N . THR A 1 564 ? -5.076 -6.000 -25.441 1.00 40.18 562 THR A N 1
ATOM 4339 C CA . THR A 1 564 ? -6.519 -5.816 -25.441 1.00 39.18 562 THR A CA 1
ATOM 4340 C C . THR A 1 564 ? -7.175 -6.900 -24.584 1.00 42.55 562 THR A C 1
ATOM 4341 O O . THR A 1 564 ? -6.603 -7.976 -24.373 1.00 45.31 562 THR A O 1
ATOM 4345 N N . PRO A 1 565 ? -8.361 -6.634 -24.034 1.00 45.13 563 PRO A N 1
ATOM 4346 C CA . PRO A 1 565 ? -9.051 -7.710 -23.309 1.00 47.16 563 PRO A CA 1
ATOM 4347 C C . PRO A 1 565 ? -9.335 -8.897 -24.198 1.00 47.12 563 PRO A C 1
ATOM 4348 O O . PRO A 1 565 ? -9.296 -10.041 -23.728 1.00 45.41 563 PRO A O 1
ATOM 4352 N N . GLU A 1 566 ? -9.583 -8.665 -25.495 1.00 41.40 564 GLU A N 1
ATOM 4353 C CA . GLU A 1 566 ? -9.800 -9.793 -26.395 1.00 47.97 564 GLU A CA 1
ATOM 4354 C C . GLU A 1 566 ? -8.547 -10.665 -26.495 1.00 45.60 564 GLU A C 1
ATOM 4355 O O . GLU A 1 566 ? -8.633 -11.894 -26.493 1.00 46.38 564 GLU A O 1
ATOM 4361 N N . ALA A 1 567 ? -7.375 -10.045 -26.567 1.00 48.21 565 ALA A N 1
ATOM 4362 C CA . ALA A 1 567 ? -6.136 -10.817 -26.624 1.00 49.61 565 ALA A CA 1
ATOM 4363 C C . ALA A 1 567 ? -5.916 -11.617 -25.342 1.00 53.03 565 ALA A C 1
ATOM 4364 O O . ALA A 1 567 ? -5.526 -12.789 -25.385 1.00 52.15 565 ALA A O 1
ATOM 4366 N N . LEU A 1 568 ? -6.132 -10.990 -24.186 1.00 52.68 566 LEU A N 1
ATOM 4367 C CA . LEU A 1 568 ? -5.965 -11.711 -22.935 1.00 53.29 566 LEU A CA 1
ATOM 4368 C C . LEU A 1 568 ? -6.927 -12.892 -22.856 1.00 56.86 566 LEU A C 1
ATOM 4369 O O . LEU A 1 568 ? -6.545 -13.995 -22.442 1.00 59.62 566 LEU A O 1
ATOM 4374 N N . GLU A 1 569 ? -8.174 -12.693 -23.274 1.00 55.23 567 GLU A N 1
ATOM 4375 C CA . GLU A 1 569 ? -9.140 -13.782 -23.168 1.00 59.71 567 GLU A CA 1
ATOM 4376 C C . GLU A 1 569 ? -8.808 -14.921 -24.125 1.00 58.06 567 GLU A C 1
ATOM 4377 O O . GLU A 1 569 ? -8.995 -16.095 -23.788 1.00 57.31 567 GLU A O 1
ATOM 4383 N N . ARG A 1 570 ? -8.313 -14.596 -25.326 1.00 59.02 568 ARG A N 1
ATOM 4384 C CA . ARG A 1 570 ? -8.029 -15.635 -26.316 1.00 58.23 568 ARG A CA 1
ATOM 4385 C C . ARG A 1 570 ? -6.931 -16.574 -25.837 1.00 61.07 568 ARG A C 1
ATOM 4386 O O . ARG A 1 570 ? -6.898 -17.746 -26.236 1.00 59.91 568 ARG A O 1
ATOM 4394 N N . TYR A 1 571 ? -6.033 -16.085 -24.972 1.00 61.16 569 TYR A N 1
ATOM 4395 C CA . TYR A 1 571 ? -4.911 -16.874 -24.474 1.00 67.06 569 TYR A CA 1
ATOM 4396 C C . TYR A 1 571 ? -4.973 -17.085 -22.966 1.00 72.19 569 TYR A C 1
ATOM 4397 O O . TYR A 1 571 ? -3.966 -17.453 -22.351 1.00 73.18 569 TYR A O 1
ATOM 4406 N N . ALA A 1 572 ? -6.147 -16.879 -22.364 1.00 69.88 570 ALA A N 1
ATOM 4407 C CA . ALA A 1 572 ? -6.309 -17.116 -20.934 1.00 69.21 570 ALA A CA 1
ATOM 4408 C C . ALA A 1 572 ? -5.815 -18.504 -20.536 1.00 76.79 570 ALA A C 1
ATOM 4409 O O . ALA A 1 572 ? -5.152 -18.663 -19.505 1.00 79.16 570 ALA A O 1
ATOM 4411 N N . ASP A 1 573 ? -6.106 -19.515 -21.352 1.00 79.62 571 ASP A N 1
ATOM 4412 C CA . ASP A 1 573 ? -5.773 -20.896 -21.025 1.00 88.96 571 ASP A CA 1
ATOM 4413 C C . ASP A 1 573 ? -4.432 -21.341 -21.590 1.00 91.07 571 ASP A C 1
ATOM 4414 O O . ASP A 1 573 ? -4.014 -22.481 -21.342 1.00 93.95 571 ASP A O 1
ATOM 4419 N N . SER A 1 574 ? -3.765 -20.479 -22.350 1.00 91.06 572 SER A N 1
ATOM 4420 C CA . SER A 1 574 ? -2.422 -20.725 -22.869 1.00 95.81 572 SER A CA 1
ATOM 4421 C C . SER A 1 574 ? -1.562 -19.520 -22.506 1.00 98.16 572 SER A C 1
ATOM 4422 O O . SER A 1 574 ? -1.210 -18.711 -23.367 1.00 96.11 572 SER A O 1
ATOM 4425 N N . PRO A 1 575 ? -1.189 -19.386 -21.231 1.00 108.32 573 PRO A N 1
ATOM 4426 C CA . PRO A 1 575 ? -0.556 -18.127 -20.784 1.00 110.90 573 PRO A CA 1
ATOM 4427 C C . PRO A 1 575 ? 0.756 -17.836 -21.495 1.00 109.89 573 PRO A C 1
ATOM 4428 O O . PRO A 1 575 ? 0.959 -16.716 -21.993 1.00 109.67 573 PRO A O 1
ATOM 4432 N N . ASP A 1 576 ? 1.637 -18.837 -21.567 1.00 106.77 574 ASP A N 1
ATOM 4433 C CA . ASP A 1 576 ? 2.918 -18.805 -22.269 1.00 100.71 574 ASP A CA 1
ATOM 4434 C C . ASP A 1 576 ? 2.850 -18.221 -23.670 1.00 90.77 574 ASP A C 1
ATOM 4435 O O . ASP A 1 576 ? 3.883 -17.785 -24.192 1.00 91.10 574 ASP A O 1
ATOM 4440 N N . ALA A 1 577 ? 1.684 -18.251 -24.314 1.00 83.36 575 ALA A N 1
ATOM 4441 C CA . ALA A 1 577 ? 1.638 -18.047 -25.757 1.00 74.51 575 ALA A CA 1
ATOM 4442 C C . ALA A 1 577 ? 1.506 -16.582 -26.139 1.00 68.58 575 ALA A C 1
ATOM 4443 O O . ALA A 1 577 ? 1.942 -16.194 -27.228 1.00 66.20 575 ALA A O 1
ATOM 4445 N N . LEU A 1 578 ? 0.910 -15.753 -25.280 1.00 66.81 576 LEU A N 1
ATOM 4446 C CA . LEU A 1 578 ? 0.611 -14.387 -25.696 1.00 61.85 576 LEU A CA 1
ATOM 4447 C C . LEU A 1 578 ? 1.883 -13.581 -25.933 1.00 59.90 576 LEU A C 1
ATOM 4448 O O . LEU A 1 578 ? 1.986 -12.874 -26.937 1.00 54.66 576 LEU A O 1
ATOM 4453 N N . LYS A 1 579 ? 2.877 -13.697 -25.046 1.00 64.24 577 LYS A N 1
ATOM 4454 C CA . LYS A 1 579 ? 4.053 -12.827 -25.148 1.00 63.59 577 LYS A CA 1
ATOM 4455 C C . LYS A 1 579 ? 4.803 -12.996 -26.467 1.00 60.29 577 LYS A C 1
ATOM 4456 O O . LYS A 1 579 ? 5.131 -11.977 -27.096 1.00 58.00 577 LYS A O 1
ATOM 4462 N N . PRO A 1 580 ? 5.098 -14.212 -26.950 1.00 62.53 578 PRO A N 1
ATOM 4463 C CA . PRO A 1 580 ? 5.779 -14.324 -28.253 1.00 62.89 578 PRO A CA 1
ATOM 4464 C C . PRO A 1 580 ? 4.947 -13.825 -29.420 1.00 62.22 578 PRO A C 1
ATOM 4465 O O . PRO A 1 580 ? 5.514 -13.341 -30.408 1.00 59.36 578 PRO A O 1
ATOM 4469 N N . LEU A 1 581 ? 3.618 -13.940 -29.352 1.00 62.49 579 LEU A N 1
ATOM 4470 C CA . LEU A 1 581 ? 2.785 -13.371 -30.411 1.00 60.81 579 LEU A CA 1
ATOM 4471 C C . LEU A 1 581 ? 2.830 -11.848 -30.399 1.00 53.80 579 LEU A C 1
ATOM 4472 O O . LEU A 1 581 ? 2.863 -11.211 -31.461 1.00 53.50 579 LEU A O 1
ATOM 4477 N N . ILE A 1 582 ? 2.840 -11.238 -29.218 1.00 52.18 580 ILE A N 1
ATOM 4478 C CA . ILE A 1 582 ? 2.996 -9.784 -29.168 1.00 53.10 580 ILE A CA 1
ATOM 4479 C C . ILE A 1 582 ? 4.344 -9.376 -29.750 1.00 53.42 580 ILE A C 1
ATOM 4480 O O . ILE A 1 582 ? 4.442 -8.394 -30.499 1.00 52.33 580 ILE A O 1
ATOM 4485 N N . GLN A 1 583 ? 5.394 -10.142 -29.458 1.00 51.80 581 GLN A N 1
ATOM 4486 C CA . GLN A 1 583 ? 6.722 -9.782 -29.954 1.00 53.87 581 GLN A CA 1
ATOM 4487 C C . GLN A 1 583 ? 6.756 -9.815 -31.474 1.00 54.12 581 GLN A C 1
ATOM 4488 O O . GLN A 1 583 ? 7.290 -8.900 -32.118 1.00 53.87 581 GLN A O 1
ATOM 4494 N N . ASP A 1 584 ? 6.203 -10.881 -32.066 1.00 56.76 582 ASP A N 1
ATOM 4495 C CA . ASP A 1 584 ? 6.145 -10.984 -33.518 1.00 59.92 582 ASP A CA 1
ATOM 4496 C C . ASP A 1 584 ? 5.296 -9.877 -34.119 1.00 55.38 582 ASP A C 1
ATOM 4497 O O . ASP A 1 584 ? 5.597 -9.396 -35.216 1.00 54.15 582 ASP A O 1
ATOM 4502 N N . SER A 1 585 ? 4.235 -9.453 -33.420 1.00 52.95 583 SER A N 1
ATOM 4503 C CA . SER A 1 585 ? 3.413 -8.374 -33.950 1.00 50.33 583 SER A CA 1
ATOM 4504 C C . SER A 1 585 ? 4.194 -7.061 -33.973 1.00 48.44 583 SER A C 1
ATOM 4505 O O . SER A 1 585 ? 4.097 -6.293 -34.937 1.00 46.61 583 SER A O 1
ATOM 4508 N N . LEU A 1 586 ? 4.980 -6.789 -32.926 1.00 45.86 584 LEU A N 1
ATOM 4509 C CA . LEU A 1 586 ? 5.827 -5.593 -32.932 1.00 48.08 584 LEU A CA 1
ATOM 4510 C C . LEU A 1 586 ? 6.808 -5.622 -34.100 1.00 48.69 584 LEU A C 1
ATOM 4511 O O . LEU A 1 586 ? 6.999 -4.615 -34.799 1.00 48.44 584 LEU A O 1
ATOM 4516 N N . GLN A 1 587 ? 7.426 -6.774 -34.335 1.00 51.77 585 GLN A N 1
ATOM 4517 C CA . GLN A 1 587 ? 8.326 -6.904 -35.469 1.00 52.23 585 GLN A CA 1
ATOM 4518 C C . GLN A 1 587 ? 7.611 -6.558 -36.765 1.00 49.32 585 GLN A C 1
ATOM 4519 O O . GLN A 1 587 ? 8.142 -5.811 -37.594 1.00 50.78 585 GLN A O 1
ATOM 4525 N N . GLN A 1 588 ? 6.376 -7.032 -36.931 1.00 47.71 586 GLN A N 1
ATOM 4526 C CA . GLN A 1 588 ? 5.667 -6.776 -38.180 1.00 51.82 586 GLN A CA 1
ATOM 4527 C C . GLN A 1 588 ? 5.250 -5.318 -38.310 1.00 47.35 586 GLN A C 1
ATOM 4528 O O . GLN A 1 588 ? 5.272 -4.755 -39.414 1.00 47.11 586 GLN A O 1
ATOM 4534 N N . VAL A 1 589 ? 4.825 -4.694 -37.209 1.00 46.32 587 VAL A N 1
ATOM 4535 C CA . VAL A 1 589 ? 4.514 -3.269 -37.249 1.00 44.64 587 VAL A CA 1
ATOM 4536 C C . VAL A 1 589 ? 5.737 -2.489 -37.710 1.00 44.79 587 VAL A C 1
ATOM 4537 O O . VAL A 1 589 ? 5.643 -1.574 -38.542 1.00 46.99 587 VAL A O 1
ATOM 4541 N N . ALA A 1 590 ? 6.904 -2.856 -37.184 1.00 41.25 588 ALA A N 1
ATOM 4542 C CA . ALA A 1 590 ? 8.133 -2.128 -37.477 1.00 47.86 588 ALA A CA 1
ATOM 4543 C C . ALA A 1 590 ? 8.496 -2.223 -38.955 1.00 53.29 588 ALA A C 1
ATOM 4544 O O . ALA A 1 590 ? 8.891 -1.223 -39.566 1.00 54.79 588 ALA A O 1
ATOM 4546 N N . LYS A 1 591 ? 8.354 -3.414 -39.552 1.00 56.21 589 LYS A N 1
ATOM 4547 C CA . LYS A 1 591 ? 8.653 -3.570 -40.977 1.00 61.30 589 LYS A CA 1
ATOM 4548 C C . LYS A 1 591 ? 7.679 -2.770 -41.837 1.00 61.70 589 LYS A C 1
ATOM 4549 O O . LYS A 1 591 ? 8.090 -2.117 -42.801 1.00 65.17 589 LYS A O 1
ATOM 4555 N N . GLY A 1 592 ? 6.390 -2.794 -41.494 1.00 56.66 590 GLY A N 1
ATOM 4556 C CA . GLY A 1 592 ? 5.421 -2.027 -42.260 1.00 54.37 590 GLY A CA 1
ATOM 4557 C C . GLY A 1 592 ? 5.668 -0.532 -42.184 1.00 56.96 590 GLY A C 1
ATOM 4558 O O . GLY A 1 592 ? 5.462 0.194 -43.161 1.00 56.10 590 GLY A O 1
ATOM 4559 N N . ALA A 1 593 ? 6.122 -0.053 -41.029 1.00 53.39 591 ALA A N 1
ATOM 4560 C CA . ALA A 1 593 ? 6.396 1.355 -40.825 1.00 55.35 591 ALA A CA 1
ATOM 4561 C C . ALA A 1 593 ? 7.816 1.734 -41.220 1.00 62.16 591 ALA A C 1
ATOM 4562 O O . ALA A 1 593 ? 8.197 2.895 -41.056 1.00 67.48 591 ALA A O 1
ATOM 4564 N N . GLU A 1 594 ? 8.597 0.783 -41.734 1.00 61.83 592 GLU A N 1
ATOM 4565 C CA . GLU A 1 594 ? 9.985 1.014 -42.113 1.00 66.16 592 GLU A CA 1
ATOM 4566 C C . GLU A 1 594 ? 10.788 1.581 -40.939 1.00 65.18 592 GLU A C 1
ATOM 4567 O O . GLU A 1 594 ? 11.636 2.462 -41.102 1.00 66.96 592 GLU A O 1
ATOM 4573 N N . LEU A 1 595 ? 10.515 1.077 -39.740 1.00 60.52 593 LEU A N 1
ATOM 4574 C CA . LEU A 1 595 ? 11.325 1.421 -38.580 1.00 57.74 593 LEU A CA 1
ATOM 4575 C C . LEU A 1 595 ? 12.651 0.681 -38.615 1.00 60.15 593 LEU A C 1
ATOM 4576 O O . LEU A 1 595 ? 12.766 -0.396 -39.201 1.00 62.47 593 LEU A O 1
ATOM 4581 N N . GLN A 1 596 ? 13.660 1.274 -37.977 1.00 60.05 594 GLN A N 1
ATOM 4582 C CA . GLN A 1 596 ? 14.958 0.632 -37.868 1.00 61.22 594 GLN A CA 1
ATOM 4583 C C . GLN A 1 596 ? 14.890 -0.476 -36.832 1.00 56.99 594 GLN A C 1
ATOM 4584 O O . GLN A 1 596 ? 13.998 -0.511 -35.982 1.00 52.31 594 GLN A O 1
ATOM 4590 N N . SER A 1 597 ? 15.852 -1.391 -36.918 1.00 57.56 595 SER A N 1
ATOM 4591 C CA . SER A 1 597 ? 15.897 -2.511 -35.988 1.00 59.98 595 SER A CA 1
ATOM 4592 C C . SER A 1 597 ? 16.089 -2.043 -34.553 1.00 55.81 595 SER A C 1
ATOM 4593 O O . SER A 1 597 ? 15.534 -2.636 -33.629 1.00 60.35 595 SER A O 1
ATOM 4596 N N . TYR A 1 598 ? 16.844 -0.970 -34.342 1.00 52.88 596 TYR A N 1
ATOM 4597 C CA . TYR A 1 598 ? 16.976 -0.473 -32.982 1.00 52.54 596 TYR A CA 1
ATOM 4598 C C . TYR A 1 598 ? 15.697 0.189 -32.465 1.00 50.62 596 TYR A C 1
ATOM 4599 O O . TYR A 1 598 ? 15.626 0.497 -31.271 1.00 51.92 596 TYR A O 1
ATOM 4608 N N . GLU A 1 599 ? 14.703 0.423 -33.318 1.00 47.18 597 GLU A N 1
ATOM 4609 C CA . GLU A 1 599 ? 13.426 0.964 -32.882 1.00 44.53 597 GLU A CA 1
ATOM 4610 C C . GLU A 1 599 ? 12.434 -0.128 -32.466 1.00 46.78 597 GLU A C 1
ATOM 4611 O O . GLU A 1 599 ? 11.259 0.174 -32.261 1.00 41.44 597 GLU A O 1
ATOM 4617 N N . ILE A 1 600 ? 12.875 -1.371 -32.314 1.00 51.12 598 ILE A N 1
ATOM 4618 C CA . ILE A 1 600 ? 11.996 -2.499 -32.005 1.00 49.24 598 ILE A CA 1
ATOM 4619 C C . ILE A 1 600 ? 12.293 -2.945 -30.578 1.00 49.87 598 ILE A C 1
ATOM 4620 O O . ILE A 1 600 ? 13.398 -3.441 -30.318 1.00 52.34 598 ILE A O 1
ATOM 4625 N N . PRO A 1 601 ? 11.355 -2.804 -29.643 1.00 48.96 599 PRO A N 1
ATOM 4626 C CA . PRO A 1 601 ? 11.541 -3.379 -28.302 1.00 51.20 599 PRO A CA 1
ATOM 4627 C C . PRO A 1 601 ? 11.922 -4.852 -28.382 1.00 58.34 599 PRO A C 1
ATOM 4628 O O . PRO A 1 601 ? 11.275 -5.652 -29.066 1.00 61.21 599 PRO A O 1
ATOM 4632 N N . ARG A 1 602 ? 12.970 -5.221 -27.657 1.00 59.70 600 ARG A N 1
ATOM 4633 C CA . ARG A 1 602 ? 13.418 -6.603 -27.664 1.00 64.02 600 ARG A CA 1
ATOM 4634 C C . ARG A 1 602 ? 12.828 -7.419 -26.528 1.00 62.79 600 ARG A C 1
ATOM 4635 O O . ARG A 1 602 ? 12.860 -8.650 -26.595 1.00 64.99 600 ARG A O 1
ATOM 4643 N N . ASP A 1 603 ? 12.259 -6.772 -25.513 1.00 60.31 601 ASP A N 1
ATOM 4644 C CA . ASP A 1 603 ? 11.511 -7.484 -24.482 1.00 62.95 601 ASP A CA 1
ATOM 4645 C C . ASP A 1 603 ? 10.539 -6.486 -23.870 1.00 57.08 601 ASP A C 1
ATOM 4646 O O . ASP A 1 603 ? 10.606 -5.288 -24.149 1.00 54.71 601 ASP A O 1
ATOM 4651 N N . PHE A 1 604 ? 9.620 -6.991 -23.050 1.00 55.09 602 PHE A N 1
ATOM 4652 C CA . PHE A 1 604 ? 8.600 -6.128 -22.471 1.00 55.97 602 PHE A CA 1
ATOM 4653 C C . PHE A 1 604 ? 7.905 -6.851 -21.328 1.00 55.60 602 PHE A C 1
ATOM 4654 O O . PHE A 1 604 ? 7.990 -8.070 -21.196 1.00 58.43 602 PHE A O 1
ATOM 4662 N N . ILE A 1 605 ? 7.205 -6.068 -20.516 1.00 56.10 603 ILE A N 1
ATOM 4663 C CA . ILE A 1 605 ? 6.362 -6.559 -19.433 1.00 56.05 603 ILE A CA 1
ATOM 4664 C C . ILE A 1 605 ? 4.924 -6.515 -19.913 1.00 52.85 603 ILE A C 1
ATOM 4665 O O . ILE A 1 605 ? 4.489 -5.504 -20.473 1.00 47.63 603 ILE A O 1
ATOM 4670 N N . VAL A 1 606 ? 4.188 -7.588 -19.691 1.00 51.47 604 VAL A N 1
ATOM 4671 C CA . VAL A 1 606 ? 2.774 -7.628 -20.033 1.00 53.68 604 VAL A CA 1
ATOM 4672 C C . VAL A 1 606 ? 2.001 -7.113 -18.827 1.00 50.47 604 VAL A C 1
ATOM 4673 O O . VAL A 1 606 ? 2.091 -7.679 -17.741 1.00 53.42 604 VAL A O 1
ATOM 4677 N N . GLU A 1 607 ? 1.272 -6.023 -18.999 1.00 50.39 605 GLU A N 1
ATOM 4678 C CA . GLU A 1 607 ? 0.472 -5.451 -17.925 1.00 52.80 605 GLU A CA 1
ATOM 4679 C C . GLU A 1 607 ? -0.999 -5.667 -18.236 1.00 50.88 605 GLU A C 1
ATOM 4680 O O . GLU A 1 607 ? -1.458 -5.267 -19.313 1.00 47.48 605 GLU A O 1
ATOM 4686 N N . THR A 1 608 ? -1.739 -6.276 -17.301 1.00 51.02 606 THR A N 1
ATOM 4687 C CA . THR A 1 608 ? -3.151 -6.572 -17.531 1.00 53.28 606 THR A CA 1
ATOM 4688 C C . THR A 1 608 ? -4.076 -5.461 -17.065 1.00 55.44 606 THR A C 1
ATOM 4689 O O . THR A 1 608 ? -5.260 -5.474 -17.425 1.00 53.67 606 THR A O 1
ATOM 4693 N N . VAL A 1 609 ? -3.557 -4.480 -16.332 1.00 56.88 607 VAL A N 1
ATOM 4694 C CA . VAL A 1 609 ? -4.330 -3.385 -15.758 1.00 55.66 607 VAL A CA 1
ATOM 4695 C C . VAL A 1 609 ? -4.024 -2.120 -16.562 1.00 54.19 607 VAL A C 1
ATOM 4696 O O . VAL A 1 609 ? -2.952 -1.521 -16.393 1.00 52.03 607 VAL A O 1
ATOM 4700 N N . PRO A 1 610 ? -4.936 -1.673 -17.433 1.00 48.57 608 PRO A N 1
ATOM 4701 C CA . PRO A 1 610 ? -4.652 -0.509 -18.282 1.00 47.05 608 PRO A CA 1
ATOM 4702 C C . PRO A 1 610 ? -4.295 0.740 -17.479 1.00 48.06 608 PRO A C 1
ATOM 4703 O O . PRO A 1 610 ? -4.788 0.958 -16.368 1.00 45.78 608 PRO A O 1
ATOM 4707 N N . PHE A 1 611 ? -3.393 1.542 -18.047 1.00 46.17 609 PHE A N 1
ATOM 4708 C CA . PHE A 1 611 ? -3.117 2.866 -17.499 1.00 47.96 609 PHE A CA 1
ATOM 4709 C C . PHE A 1 611 ? -4.399 3.693 -17.510 1.00 49.11 609 PHE A C 1
ATOM 4710 O O . PHE A 1 611 ? -5.161 3.649 -18.484 1.00 47.23 609 PHE A O 1
ATOM 4718 N N . THR A 1 612 ? -4.622 4.471 -16.438 1.00 49.03 610 THR A N 1
ATOM 4719 C CA . THR A 1 612 ? -5.792 5.343 -16.312 1.00 50.20 610 THR A CA 1
ATOM 4720 C C . THR A 1 612 ? -5.401 6.757 -15.886 1.00 50.02 610 THR A C 1
ATOM 4721 O O . THR A 1 612 ? -4.374 6.979 -15.244 1.00 48.10 610 THR A O 1
ATOM 4725 N N . VAL A 1 613 ? -6.282 7.708 -16.211 1.00 50.62 611 VAL A N 1
ATOM 4726 C CA . VAL A 1 613 ? -6.167 9.068 -15.676 1.00 54.19 611 VAL A CA 1
ATOM 4727 C C . VAL A 1 613 ? -6.242 9.045 -14.150 1.00 52.95 611 VAL A C 1
ATOM 4728 O O . VAL A 1 613 ? -5.484 9.740 -13.468 1.00 53.77 611 VAL A O 1
ATOM 4732 N N . GLU A 1 614 ? -7.134 8.216 -13.590 1.00 57.45 612 GLU A N 1
ATOM 4733 C CA . GLU A 1 614 ? -7.316 8.161 -12.135 1.00 63.60 612 GLU A CA 1
ATOM 4734 C C . GLU A 1 614 ? -6.040 7.722 -11.421 1.00 61.56 612 GLU A C 1
ATOM 4735 O O . GLU A 1 614 ? -5.737 8.198 -10.320 1.00 66.09 612 GLU A O 1
ATOM 4741 N N . SER A 1 615 ? -5.278 6.806 -12.032 1.00 58.37 613 SER A N 1
ATOM 4742 C CA . SER A 1 615 ? -4.027 6.319 -11.451 1.00 61.35 613 SER A CA 1
ATOM 4743 C C . SER A 1 615 ? -2.886 7.318 -11.571 1.00 64.30 613 SER A C 1
ATOM 4744 O O . SER A 1 615 ? -1.815 7.070 -11.005 1.00 68.03 613 SER A O 1
ATOM 4747 N N . GLY A 1 616 ? -3.068 8.411 -12.315 1.00 55.72 614 GLY A N 1
ATOM 4748 C CA . GLY A 1 616 ? -1.979 9.347 -12.512 1.00 59.55 614 GLY A CA 1
ATOM 4749 C C . GLY A 1 616 ? -0.960 8.930 -13.555 1.00 56.11 614 GLY A C 1
ATOM 4750 O O . GLY A 1 616 ? -0.016 9.688 -13.808 1.00 58.61 614 GLY A O 1
ATOM 4751 N N . LEU A 1 617 ? -1.111 7.749 -14.167 1.00 51.15 615 LEU A N 1
ATOM 4752 C CA . LEU A 1 617 ? -0.232 7.329 -15.255 1.00 48.81 615 LEU A CA 1
ATOM 4753 C C . LEU A 1 617 ? -0.574 7.994 -16.572 1.00 51.07 615 LEU A C 1
ATOM 4754 O O . LEU A 1 617 ? 0.288 8.061 -17.463 1.00 50.50 615 LEU A O 1
ATOM 4759 N N . LEU A 1 618 ? -1.815 8.441 -16.733 1.00 45.77 616 LEU A N 1
ATOM 4760 C CA . LEU A 1 618 ? -2.241 9.194 -17.909 1.00 43.86 616 LEU A CA 1
ATOM 4761 C C . LEU A 1 618 ? -2.618 10.613 -17.497 1.00 45.77 616 LEU A C 1
ATOM 4762 O O . LEU A 1 618 ? -3.167 10.836 -16.412 1.00 47.87 616 LEU A O 1
ATOM 4767 N N . SER A 1 619 ? -2.311 11.568 -18.358 1.00 44.85 617 SER A N 1
ATOM 4768 C CA . SER A 1 619 ? -2.711 12.945 -18.095 1.00 55.34 617 SER A CA 1
ATOM 4769 C C . SER A 1 619 ? -4.204 13.111 -18.377 1.00 53.72 617 SER A C 1
ATOM 4770 O O . SER A 1 619 ? -4.858 12.232 -18.949 1.00 51.06 617 SER A O 1
ATOM 4773 N N . ASP A 1 620 ? -4.742 14.267 -17.993 1.00 58.66 618 ASP A N 1
ATOM 4774 C CA . ASP A 1 620 ? -6.163 14.492 -18.220 1.00 62.15 618 ASP A CA 1
ATOM 4775 C C . ASP A 1 620 ? -6.473 14.548 -19.704 1.00 66.69 618 ASP A C 1
ATOM 4776 O O . ASP A 1 620 ? -7.638 14.412 -20.083 1.00 74.23 618 ASP A O 1
ATOM 4781 N N . ALA A 1 621 ? -5.453 14.636 -20.560 1.00 62.48 619 ALA A N 1
ATOM 4782 C CA . ALA A 1 621 ? -5.623 14.421 -21.988 1.00 59.39 619 ALA A CA 1
ATOM 4783 C C . ALA A 1 621 ? -5.362 12.984 -22.416 1.00 51.10 619 ALA A C 1
ATOM 4784 O O . ALA A 1 621 ? -5.393 12.703 -23.611 1.00 48.42 619 ALA A O 1
ATOM 4786 N N . ARG A 1 622 ? -5.106 12.075 -21.473 1.00 49.13 620 ARG A N 1
ATOM 4787 C CA . ARG A 1 622 ? -4.870 10.655 -21.739 1.00 44.68 620 ARG A CA 1
ATOM 4788 C C . ARG A 1 622 ? -3.553 10.398 -22.463 1.00 44.02 620 ARG A C 1
ATOM 4789 O O . ARG A 1 622 ? -3.351 9.327 -23.015 1.00 42.91 620 ARG A O 1
ATOM 4797 N N . LYS A 1 623 ? -2.634 11.353 -22.459 1.00 47.16 621 LYS A N 1
ATOM 4798 C CA . LYS A 1 623 ? -1.254 11.086 -22.841 1.00 43.72 621 LYS A CA 1
ATOM 4799 C C . LYS A 1 623 ? -0.547 10.372 -21.687 1.00 44.82 621 LYS A C 1
ATOM 4800 O O . LYS A 1 623 ? -0.912 10.534 -20.521 1.00 44.96 621 LYS A O 1
ATOM 4806 N N . LEU A 1 624 ? 0.500 9.612 -22.019 1.00 43.96 622 LEU A N 1
ATOM 4807 C CA . LEU A 1 624 ? 1.340 9.014 -20.983 1.00 44.04 622 LEU A CA 1
ATOM 4808 C C . LEU A 1 624 ? 1.998 10.096 -20.143 1.00 47.91 622 LEU A C 1
ATOM 4809 O O . LEU A 1 624 ? 2.501 11.088 -20.670 1.00 48.90 622 LEU A O 1
ATOM 4814 N N . LEU A 1 625 ? 2.024 9.889 -18.826 1.00 46.20 623 LEU A N 1
ATOM 4815 C CA . LEU A 1 625 ? 2.818 10.728 -17.932 1.00 52.73 623 LEU A CA 1
ATOM 4816 C C . LEU A 1 625 ? 4.100 9.950 -17.650 1.00 53.13 623 LEU A C 1
ATOM 4817 O O . LEU A 1 625 ? 4.188 9.174 -16.702 1.00 54.42 623 LEU A O 1
ATOM 4822 N N . ARG A 1 626 ? 5.098 10.174 -18.505 1.00 54.02 624 ARG A N 1
ATOM 4823 C CA . ARG A 1 626 ? 6.318 9.370 -18.485 1.00 59.10 624 ARG A CA 1
ATOM 4824 C C . ARG A 1 626 ? 7.007 9.337 -17.124 1.00 60.35 624 ARG A C 1
ATOM 4825 O O . ARG A 1 626 ? 7.393 8.241 -16.686 1.00 59.42 624 ARG A O 1
ATOM 4833 N N . PRO A 1 627 ? 7.189 10.446 -16.397 1.00 65.80 625 PRO A N 1
ATOM 4834 C CA . PRO A 1 627 ? 7.830 10.298 -15.082 1.00 69.87 625 PRO A CA 1
ATOM 4835 C C . PRO A 1 627 ? 7.055 9.360 -14.169 1.00 66.87 625 PRO A C 1
ATOM 4836 O O . PRO A 1 627 ? 7.671 8.599 -13.414 1.00 62.73 625 PRO A O 1
ATOM 4840 N N . LYS A 1 628 ? 5.722 9.327 -14.287 1.00 64.46 626 LYS A N 1
ATOM 4841 C CA . LYS A 1 628 ? 4.924 8.464 -13.424 1.00 63.35 626 LYS A CA 1
ATOM 4842 C C . LYS A 1 628 ? 5.044 7.000 -13.849 1.00 60.66 626 LYS A C 1
ATOM 4843 O O . LYS A 1 628 ? 5.107 6.099 -12.998 1.00 62.01 626 LYS A O 1
ATOM 4849 N N . LEU A 1 629 ? 5.122 6.747 -15.161 1.00 54.88 627 LEU A N 1
ATOM 4850 C CA . LEU A 1 629 ? 5.342 5.384 -15.644 1.00 55.23 627 LEU A CA 1
ATOM 4851 C C . LEU A 1 629 ? 6.741 4.881 -15.305 1.00 58.09 627 LEU A C 1
ATOM 4852 O O . LEU A 1 629 ? 6.907 3.718 -14.935 1.00 56.37 627 LEU A O 1
ATOM 4857 N N . LYS A 1 630 ? 7.767 5.731 -15.442 1.00 60.59 628 LYS A N 1
ATOM 4858 C CA . LYS A 1 630 ? 9.102 5.316 -15.012 1.00 67.08 628 LYS A CA 1
ATOM 4859 C C . LYS A 1 630 ? 9.171 5.165 -13.501 1.00 70.78 628 LYS A C 1
ATOM 4860 O O . LYS A 1 630 ? 9.888 4.295 -12.998 1.00 74.35 628 LYS A O 1
ATOM 4866 N N . GLU A 1 631 ? 8.418 5.981 -12.762 1.00 73.78 629 GLU A N 1
ATOM 4867 C CA . GLU A 1 631 ? 8.317 5.797 -11.315 1.00 79.11 629 GLU A CA 1
ATOM 4868 C C . GLU A 1 631 ? 7.697 4.450 -10.960 1.00 76.08 629 GLU A C 1
ATOM 4869 O O . GLU A 1 631 ? 8.090 3.826 -9.969 1.00 77.82 629 GLU A O 1
ATOM 4875 N N . HIS A 1 632 ? 6.741 3.988 -11.755 1.00 73.93 630 HIS A N 1
ATOM 4876 C CA . HIS A 1 632 ? 5.976 2.783 -11.467 1.00 74.04 630 HIS A CA 1
ATOM 4877 C C . HIS A 1 632 ? 6.623 1.513 -12.016 1.00 71.86 630 HIS A C 1
ATOM 4878 O O . HIS A 1 632 ? 6.596 0.481 -11.350 1.00 73.23 630 HIS A O 1
ATOM 4885 N N . TYR A 1 633 ? 7.182 1.541 -13.230 1.00 69.29 631 TYR A N 1
ATOM 4886 C CA . TYR A 1 633 ? 7.718 0.325 -13.839 1.00 66.33 631 TYR A CA 1
ATOM 4887 C C . TYR A 1 633 ? 9.240 0.281 -13.880 1.00 65.99 631 TYR A C 1
ATOM 4888 O O . TYR A 1 633 ? 9.804 -0.739 -14.293 1.00 64.39 631 TYR A O 1
ATOM 4897 N N . GLY A 1 634 ? 9.911 1.352 -13.454 1.00 65.56 632 GLY A N 1
ATOM 4898 C CA . GLY A 1 634 ? 11.340 1.477 -13.700 1.00 68.43 632 GLY A CA 1
ATOM 4899 C C . GLY A 1 634 ? 12.163 0.347 -13.108 1.00 71.93 632 GLY A C 1
ATOM 4900 O O . GLY A 1 634 ? 13.110 -0.135 -13.737 1.00 71.59 632 GLY A O 1
ATOM 4901 N N . GLU A 1 635 ? 11.818 -0.091 -11.894 1.00 70.36 633 GLU A N 1
ATOM 4902 C CA . GLU A 1 635 ? 12.589 -1.156 -11.260 1.00 79.29 633 GLU A CA 1
ATOM 4903 C C . GLU A 1 635 ? 12.468 -2.461 -12.041 1.00 73.07 633 GLU A C 1
ATOM 4904 O O . GLU A 1 635 ? 13.470 -3.144 -12.293 1.00 74.93 633 GLU A O 1
ATOM 4910 N N . ARG A 1 636 ? 11.246 -2.820 -12.437 1.00 70.33 634 ARG A N 1
ATOM 4911 C CA . ARG A 1 636 ? 11.060 -4.060 -13.178 1.00 72.53 634 ARG A CA 1
ATOM 4912 C C . ARG A 1 636 ? 11.739 -3.998 -14.537 1.00 69.52 634 ARG A C 1
ATOM 4913 O O . ARG A 1 636 ? 12.293 -4.998 -15.011 1.00 70.35 634 ARG A O 1
ATOM 4921 N N . LEU A 1 637 ? 11.676 -2.838 -15.193 1.00 64.63 635 LEU A N 1
ATOM 4922 C CA . LEU A 1 637 ? 12.272 -2.726 -16.517 1.00 64.46 635 LEU A CA 1
ATOM 4923 C C . LEU A 1 637 ? 13.790 -2.819 -16.440 1.00 68.53 635 LEU A C 1
ATOM 4924 O O . LEU A 1 637 ? 14.419 -3.493 -17.265 1.00 68.81 635 LEU A O 1
ATOM 4929 N N . GLU A 1 638 ? 14.396 -2.148 -15.457 1.00 68.08 636 GLU A N 1
ATOM 4930 C CA . GLU A 1 638 ? 15.834 -2.284 -15.291 1.00 73.10 636 GLU A CA 1
ATOM 4931 C C . GLU A 1 638 ? 16.202 -3.704 -14.884 1.00 77.77 636 GLU A C 1
ATOM 4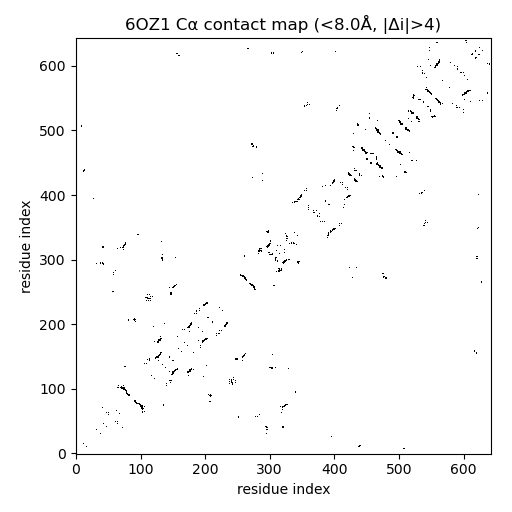932 O O . GLU A 1 638 ? 17.255 -4.209 -15.297 1.00 76.71 636 GLU A O 1
ATOM 4938 N N . ALA A 1 639 ? 15.349 -4.368 -14.092 1.00 79.06 637 ALA A N 1
ATOM 4939 C CA . ALA A 1 639 ? 15.587 -5.779 -13.814 1.00 80.90 637 ALA A CA 1
ATOM 4940 C C . ALA A 1 639 ? 15.462 -6.611 -15.084 1.00 78.50 637 ALA A C 1
ATOM 4941 O O . ALA A 1 639 ? 16.194 -7.590 -15.252 1.00 79.27 637 ALA A O 1
ATOM 4943 N N . LEU A 1 640 ? 14.588 -6.216 -16.016 1.00 72.94 638 LEU A N 1
ATOM 4944 C CA . LEU A 1 640 ? 14.527 -6.953 -17.271 1.00 70.84 638 LEU A CA 1
ATOM 4945 C C . LEU A 1 640 ? 15.770 -6.700 -18.119 1.00 74.33 638 LEU A C 1
ATOM 4946 O O . LEU A 1 640 ? 16.247 -7.608 -18.805 1.00 78.44 638 LEU A O 1
ATOM 4951 N N . TYR A 1 641 ? 16.336 -5.491 -18.050 1.00 74.58 639 TYR A N 1
ATOM 4952 C CA . TYR A 1 641 ? 17.642 -5.241 -18.658 1.00 72.08 639 TYR A CA 1
ATOM 4953 C C . TYR A 1 641 ? 18.738 -6.070 -17.992 1.00 81.49 639 TYR A C 1
ATOM 4954 O O . TYR A 1 641 ? 19.606 -6.634 -18.671 1.00 78.82 639 TYR A O 1
ATOM 4963 N N . ALA A 1 642 ? 18.720 -6.148 -16.660 1.00 83.35 640 ALA A N 1
ATOM 4964 C CA . ALA A 1 642 ? 19.878 -6.641 -15.920 1.00 91.54 640 ALA A CA 1
ATOM 4965 C C . ALA A 1 642 ? 20.037 -8.154 -16.012 1.00 100.43 640 ALA A C 1
ATOM 4966 O O . ALA A 1 642 ? 21.159 -8.661 -15.908 1.00 104.79 640 ALA A O 1
ATOM 4968 N N . ASP A 1 643 ? 18.945 -8.885 -16.204 1.00 106.11 641 ASP A N 1
ATOM 4969 C CA . ASP A 1 643 ? 18.998 -10.339 -16.292 1.00 114.76 641 ASP A CA 1
ATOM 4970 C C . ASP A 1 643 ? 18.932 -10.809 -17.745 1.00 116.37 641 ASP A C 1
ATOM 4971 O O . ASP A 1 643 ? 19.507 -11.846 -18.083 1.00 120.64 641 ASP A O 1
#

Secondary structure (DSSP, 8-state):
-GGG--TTS-GGGT----TTHHHHHHHHHHHHHT-HHHHTTSPPHHHHHHHT-TT--HHHHHHHHHHHHTTSEEEEEEEEEEEE-TTS-EEEEEEEEEEEEEHHHHHHHHHHHHHHHHHTT--TT-EEEEES---HHHHHHHHHHHHHT-EEEE--TTS-HHHHHHHHHHH--SEEEEEGGGHHHHHHHHHT-TT--EEEEES--TTSHHHHHHHHHHHHHHHHTT---EEEEHHHHHHHHTTSPPPPPPP--TTSEEEEEEE--TT---EEEEEEHHHHHHHHH--SS-SS----EEEE-S-TTSHHHHHHHHHHHHTT-EEEE-S-TTSTTHHHHHHHH--SEEEE-HHHHHHHHHHHHHHHHHH--TTS-HHHHHHHHHHHIIIIIS-S---EEEEESS---HHHHHHHHHHHSS-EEEEEEETTTEEEEETTEE-TTTEEEEEEE-BGGGTB-TT-SSS-EEEEEEEETT----BTT-HHHHHHTB-TTS-EEEEEEEEEEETTEEEEEEEGGGEEE-TTS-EEEHHHHHHHHHTSTTEEEEEEEE-TTSSSEEEEEEE-HHHHHHTTT-HHHHHHHHHHHHHHHHHHTT--GGGS-SEEEE-SS---TTTTSB-TTS-B-HHHHHHHHHHHHHHHHH-

Radius of gyration: 25.07 Å; Cα contacts (8 Å, |Δi|>4): 1256; chains: 1; bounding box: 64×68×70 Å

Sequence (643 aa):
QGMTETISTPAATTTPDLADQQELERRVAQVVSNDPQLQALLPDDAVSGAVNEPGLTLIELIRRLLEGYGDRPALGQRAVELVTDEHGATTVALKTEFVTTSYRELWNRAEAIAAAWYAQGIRDGDFVAQLGFTSTDFASLDVAGLRLGTVSVPLQTGASVQQRRNAILEETQPTVFAASVEYLEAAVDSVLATPSVQLLSVFDYHPEADAHRAALSAVRDRLETAGRTITIDSLGDAIARGRELPAAPQPSEDPDALRLLIYTSSGSTGTPKGAMYPQWLVANLWQKKWLTTTVIPSVGVNFMPMSHLAGRLTLMGTLSGGGTAYYIASSDLSTFFEDIALIRPTEVLFVPRVVEMVFQRYQAELDRSLAPGESNAEIAEKIKVRIREEDFGGRVLNAGSGSAPLSPEMNDFMESLLQVAMLDGYGSTEAGAVWRDGVLQRPPVTEYKLVDVPELGYFTTDSSPHPRGELRIIKSETMFPGYYKRPETTADVFDEDGFYMTGDVVAELGPDHLKYLDRVKNVLKLAQGEFVAVSKLEAAYTGSPLVRQIFVYGNSERSYLLAVVVPTPEALERYADSPDALKPLIQDSLQQVAKGAELQSYEIPRDFIVETVPFTVESGLLSDARKLLRPKLKEHYGERLEALYAD

Solvent-accessible surface area: 27352 Å² total; per-residue (Å²): 131,62,193,99,121,82,186,64,36,30,61,43,6,100,56,53,104,116,84,75,56,130,77,29,101,146,91,13,52,112,20,21,88,114,12,109,74,0,98,70,5,74,37,56,120,78,12,38,48,38,6,76,84,125,83,38,33,8,15,43,6,0,77,55,2,0,81,40,14,14,102,42,53,0,0,0,62,14,14,53,92,66,73,86,54,156,152,49,48,16,82,47,42,78,65,103,82,32,78,67,14,22,0,127,43,0,12,62,59,0,58,4,0,1,4,1,4,68,66,49,33,0,105,63,40,30,30,1,0,1,4,3,24,4,8,10,32,2,2,0,0,6,1,1,3,7,8,3,0,1,4,4,0,2,8,49,47,23,36,53,78,133,58,14,31,40,15,0,123,52,6,98,0,20,0,0,0,0,2,18,121,42,4,134,33,0,0,55,0,0,60,52,4,106,28,2,82,1,0,1,0,1,42,49,60,66,113,1,45,72,27,112,61,30,7,64,50,5,119,95,81,1,130,116,56,64,43,137,30,59,24,14,23,0,49,69,1,19,58,88,4,112,154,67,108,79,5,69,122,6,45,126,80,81,99,24,34,5,4,0,3,13,34,53,30,56,113,23,72,17,35,1,0,42,4,3,7,86,5,6,10,18,11,3,48,114,52,52,31,68,24,38,99,5,0,3,0,3,3,0,4,3,15,0,5,29,8,8,0,4,23,13,1,2,5,6,0,18,12,0,0,1,0,20,4,4,39,18,29,95,9,90,22,0,28,89,0,0,38,74,6,97,0,0,23,5,53,0,3,12,40,0,0,21,55,0,29,32,83,25,26,15,18,27,67,177,42,92,49,152,73,63,61,82,77,92,10,9,91,122,9,35,45,70,0,46,97,105,10,0,6,38,7,11,4,21,3,8,4,9,36,27,44,33,10,95,87,11,36,95,17,0,68,39,0,1,84,14,66,8,13,53,9,23,21,29,20,16,0,8,13,0,4,27,72,5,15,0,26,58,102,19,3,24,78,42,74,20,42,60,14,78,126,21,21,14,74,56,123,32,107,113,65,39,80,0,16,0,32,1,64,16,98,12,27,4,70,0,8,25,124,66,101,153,47,19,69,107,28,54,15,165,82,36,14,12,58,9,16,10,0,0,4,46,70,17,79,12,64,3,114,50,35,0,97,37,142,21,12,35,84,0,40,133,35,49,64,0,13,2,16,88,0,15,16,15,0,6,20,2,84,34,0,85,11,3,0,0,18,10,42,76,123,64,49,66,0,0,0,0,0,1,1,8,72,97,6,50,140,151,56,67,144,54,105,133,35,12,84,81,73,0,44,78,16,0,70,105,33,1,164,66,34,146,26,91,75,62,13,8,0,97,42,2,17,51,28,83,104,38,5,58,25,151,59,14,19,5,19,14,2,40,86,25,50,32,60,84,0,67,134,115,5,13,155,130,0,56,49,44,7,74,166

Nearest PDB structures (foldseek):
  6oz1-assembly1_A  TM=1.002E+00  e=0.000E+00  Mycobacteroides chelonae
  5mst-assembly2_B  TM=9.676E-01  e=2.350E-90  Segniliparus rugosus ATCC BAA-974
  5mst-assembly1_A  TM=9.657E-01  e=5.160E-90  Segniliparus rugosus ATCC BAA-974
  5msc-assembly1_A  TM=9.718E-01  e=1.502E-85  Nocardia iowensis
  5mss-assembly1_A  TM=7.948E-01  e=1.589E-85  Segniliparus rugosus ATCC BAA-974

B-factor: mean 52.8, std 19.06, range [27.41, 159.19]